Protein AF-0000000078822246 (afdb_homodimer)

Solvent-accessible surface area (backbone atoms only — not comparable to full-atom values): 35936 Å² total; per-residue (Å²): 132,80,75,81,74,94,64,74,56,50,38,35,32,44,72,48,65,56,92,38,22,58,55,48,17,48,73,74,39,53,52,48,59,62,34,45,77,72,63,23,45,70,44,47,48,62,78,43,59,75,85,48,25,60,40,76,52,49,48,71,47,54,46,33,35,35,44,34,50,30,46,43,56,52,29,19,45,44,70,65,25,60,53,29,40,47,30,31,26,52,46,69,39,43,39,28,32,34,21,48,79,84,63,78,47,62,49,50,65,61,45,58,69,32,36,32,41,32,32,36,66,47,70,46,89,54,69,92,44,22,51,23,62,17,52,48,26,54,39,27,54,40,43,50,44,21,43,23,44,75,54,74,43,52,75,86,43,36,38,77,38,80,29,66,45,41,50,82,49,82,59,63,59,54,89,37,71,63,52,63,59,19,51,51,36,41,56,70,41,30,70,71,60,78,28,54,32,32,54,43,48,30,26,50,40,46,48,50,28,62,76,66,64,39,36,78,24,34,61,54,72,75,49,84,62,63,77,42,54,35,38,39,51,27,38,20,37,28,34,33,14,43,59,31,50,73,76,36,43,68,58,50,19,51,51,45,34,44,23,46,50,29,14,56,50,28,59,76,30,60,68,60,48,50,56,53,40,30,68,51,41,71,25,54,68,67,29,38,52,64,18,51,46,90,66,37,48,68,36,38,52,64,42,79,46,71,68,59,48,52,45,40,46,52,44,52,49,48,36,42,65,39,33,33,35,82,43,82,70,66,65,73,77,33,50,43,65,63,46,45,53,50,18,50,51,53,53,54,57,66,72,101,132,80,76,80,73,95,66,76,56,51,39,35,33,43,72,49,64,56,92,40,22,57,55,48,18,48,74,73,40,53,51,48,59,63,34,46,78,72,64,23,45,70,44,45,48,63,78,43,59,75,85,49,28,59,40,75,52,49,48,68,47,54,44,33,36,35,46,32,50,30,46,43,57,52,29,18,44,44,70,64,26,59,51,29,40,48,30,30,25,51,47,70,39,42,39,29,32,33,22,48,80,82,63,79,47,62,49,49,65,62,46,59,71,33,36,30,40,32,32,36,64,46,72,47,90,54,69,92,43,21,52,23,62,17,50,48,26,55,39,25,53,39,43,49,44,22,43,24,44,74,54,76,43,54,75,85,42,37,39,76,38,79,29,65,43,42,49,83,48,84,60,63,58,54,89,37,70,65,52,64,58,18,50,50,34,40,55,69,41,29,71,73,61,78,29,54,33,33,52,42,50,31,26,50,40,46,49,50,28,63,76,68,62,40,35,76,23,35,61,55,72,74,50,85,62,64,77,44,54,34,39,40,51,28,41,21,36,29,36,32,16,44,57,31,51,73,75,37,42,67,60,52,20,51,53,43,33,43,23,47,50,29,16,56,51,29,57,76,29,60,69,62,48,51,56,54,40,29,68,50,42,71,26,53,68,68,28,37,52,64,17,51,46,88,67,38,49,68,37,37,53,62,43,79,46,72,68,59,47,50,46,42,46,51,44,52,50,49,36,40,65,39,34,34,35,84,43,83,72,67,64,73,78,33,51,41,63,63,47,46,53,51,18,49,52,53,54,54,54,66,75,99

pLDDT: mean 90.87, std 13.31, range [22.06, 98.94]

Structure (mmCIF, N/CA/C/O backbone):
data_AF-0000000078822246-model_v1
#
loop_
_entity.id
_entity.type
_entity.pdbx_description
1 polymer 'Monooxygenase, putative'
#
loop_
_atom_site.group_PDB
_atom_site.id
_atom_site.type_symbol
_atom_site.label_atom_id
_atom_site.label_alt_id
_atom_site.label_comp_id
_atom_site.label_asym_id
_atom_site.label_entity_id
_atom_site.label_seq_id
_atom_site.pdbx_PDB_ins_code
_atom_site.Cartn_x
_atom_site.Cartn_y
_atom_site.Cartn_z
_atom_site.occupancy
_atom_site.B_iso_or_equiv
_atom_site.auth_seq_id
_atom_site.auth_comp_id
_atom_site.auth_asym_id
_atom_site.auth_atom_id
_atom_site.pdbx_PDB_model_num
ATOM 1 N N . MET A 1 1 ? -5.336 16.938 54.375 1 22.17 1 MET A N 1
ATOM 2 C CA . MET A 1 1 ? -4.625 16.375 53.219 1 22.17 1 MET A CA 1
ATOM 3 C C . MET A 1 1 ? -5.27 16.828 51.906 1 22.17 1 MET A C 1
ATOM 5 O O . MET A 1 1 ? -6.418 16.484 51.625 1 22.17 1 MET A O 1
ATOM 9 N N . SER A 1 2 ? -5.195 18.047 51.469 1 27.98 2 SER A N 1
ATOM 10 C CA . SER A 1 2 ? -5.84 18.797 50.406 1 27.98 2 SER A CA 1
ATOM 11 C C . SER A 1 2 ? -5.832 17.984 49.094 1 27.98 2 SER A C 1
ATOM 13 O O . SER A 1 2 ? -4.863 17.281 48.812 1 27.98 2 SER A O 1
ATOM 15 N N . GLU A 1 3 ? -6.969 17.359 48.656 1 30.11 3 GLU A N 1
ATOM 16 C CA . GLU A 1 3 ? -7.289 16.594 47.438 1 30.11 3 GLU A CA 1
ATOM 17 C C . GLU A 1 3 ? -6.457 17.047 46.25 1 30.11 3 GLU A C 1
ATOM 19 O O . GLU A 1 3 ? -6.359 18.25 46 1 30.11 3 GLU A O 1
ATOM 24 N N . LEU A 1 4 ? -5.234 16.5 46.031 1 33.16 4 LEU A N 1
ATOM 25 C CA . LEU A 1 4 ? -4.445 16.656 44.812 1 33.16 4 LEU A CA 1
ATOM 26 C C . LEU A 1 4 ? -5.348 16.938 43.625 1 33.16 4 LEU A C 1
ATOM 28 O O . LEU A 1 4 ? -6.184 16.109 43.25 1 33.16 4 LEU A O 1
ATOM 32 N N . ILE A 1 5 ? -6.047 18 43.375 1 37.81 5 ILE A N 1
ATOM 33 C CA . ILE A 1 5 ? -6.758 18.547 42.25 1 37.81 5 ILE A CA 1
ATOM 34 C C . ILE A 1 5 ? -6.184 17.969 40.938 1 37.81 5 ILE A C 1
ATOM 36 O O . ILE A 1 5 ? -4.969 18 40.75 1 37.81 5 ILE A O 1
ATOM 40 N N . ASN A 1 6 ? -6.668 16.891 40.281 1 48.91 6 ASN A N 1
ATOM 41 C CA . ASN A 1 6 ? -6.59 16.156 39 1 48.91 6 ASN A CA 1
ATOM 42 C C . ASN A 1 6 ? -6.039 17.031 37.906 1 48.91 6 ASN A C 1
ATOM 44 O O . ASN A 1 6 ? -6.68 17.203 36.844 1 48.91 6 ASN A O 1
ATOM 48 N N . GLY A 1 7 ? -5.352 18.219 38.062 1 71.56 7 GLY A N 1
ATOM 49 C CA . GLY A 1 7 ? -5.008 19.375 37.219 1 71.56 7 GLY A CA 1
ATOM 50 C C . GLY A 1 7 ? -3.852 19.109 36.281 1 71.56 7 GLY A C 1
ATOM 51 O O . GLY A 1 7 ? -3.029 18.234 36.531 1 71.56 7 GLY A O 1
ATOM 52 N N . VAL A 1 8 ? -3.979 19.344 34.969 1 87 8 VAL A N 1
ATOM 53 C CA . VAL A 1 8 ? -2.951 19.328 33.938 1 87 8 VAL A CA 1
ATOM 54 C C . VAL A 1 8 ? -1.812 20.266 34.344 1 87 8 VAL A C 1
ATOM 56 O O . VAL A 1 8 ? -2.041 21.453 34.625 1 87 8 VAL A O 1
ATOM 59 N N . ASP A 1 9 ? -0.663 19.688 34.625 1 92.38 9 ASP A N 1
ATOM 60 C CA . ASP A 1 9 ? 0.473 20.531 35 1 92.38 9 ASP A CA 1
ATOM 61 C C . ASP A 1 9 ? 1.315 20.859 33.75 1 92.38 9 ASP A C 1
ATOM 63 O O . ASP A 1 9 ? 2.178 21.734 33.812 1 92.38 9 ASP A O 1
ATOM 67 N N . ARG A 1 10 ? 0.95 20.125 32.688 1 94 10 ARG A N 1
ATOM 68 C CA . ARG A 1 10 ? 1.751 20.328 31.484 1 94 10 ARG A CA 1
ATOM 69 C C . ARG A 1 10 ? 0.958 19.984 30.234 1 94 10 ARG A C 1
ATOM 71 O O . ARG A 1 10 ? 0.26 18.969 30.203 1 94 10 ARG A O 1
ATOM 78 N N . ILE A 1 11 ? 1.057 20.875 29.281 1 94.31 11 ILE A N 1
ATOM 79 C CA . ILE A 1 11 ? 0.59 20.594 27.938 1 94.31 11 ILE A CA 1
ATOM 80 C C . ILE A 1 11 ? 1.782 20.281 27.031 1 94.31 11 ILE A C 1
ATOM 82 O O . ILE A 1 11 ? 2.744 21.062 26.984 1 94.31 11 ILE A O 1
ATOM 86 N N . TRP A 1 12 ? 1.677 19.188 26.422 1 91.5 12 TRP A N 1
ATOM 87 C CA . TRP A 1 12 ? 2.703 18.812 25.453 1 91.5 12 TRP A CA 1
ATOM 88 C C . TRP A 1 12 ? 2.254 19.125 24.031 1 91.5 12 TRP A C 1
ATOM 90 O O . TRP A 1 12 ? 1.076 18.984 23.703 1 91.5 12 TRP A O 1
ATOM 100 N N . PHE A 1 13 ? 3.189 19.641 23.297 1 88.5 13 PHE A N 1
ATOM 101 C CA . PHE A 1 13 ? 2.84 19.734 21.891 1 88.5 13 PHE A CA 1
ATOM 102 C C . PHE A 1 13 ? 4.031 19.375 21 1 88.5 13 PHE A C 1
ATOM 104 O O . PHE A 1 13 ? 5.176 19.422 21.453 1 88.5 13 PHE A O 1
ATOM 111 N N . THR A 1 14 ? 3.744 18.766 19.891 1 82.38 14 THR A N 1
ATOM 112 C CA . THR A 1 14 ? 4.758 18.438 18.891 1 82.38 14 THR A CA 1
ATOM 113 C C . THR A 1 14 ? 4.48 19.188 17.578 1 82.38 14 THR A C 1
ATOM 115 O O . THR A 1 14 ? 3.324 19.359 17.188 1 82.38 14 THR A O 1
ATOM 118 N N . ARG A 1 15 ? 5.645 19.766 17.141 1 70.81 15 ARG A N 1
ATOM 119 C CA . ARG A 1 15 ? 5.555 20.453 15.859 1 70.81 15 ARG A CA 1
ATOM 120 C C . ARG A 1 15 ? 6.633 19.953 14.898 1 70.81 15 ARG A C 1
ATOM 122 O O . ARG A 1 15 ? 7.695 19.5 15.336 1 70.81 15 ARG A O 1
ATOM 129 N N . CYS A 1 16 ? 6.328 19.922 13.641 1 72.44 16 CYS A N 1
ATOM 130 C CA . CYS A 1 16 ? 7.316 19.625 12.609 1 72.44 16 CYS A CA 1
ATOM 131 C C . CYS A 1 16 ? 7.98 20.906 12.125 1 72.44 16 CYS A C 1
ATOM 133 O O . CYS A 1 16 ? 7.465 22.016 12.344 1 72.44 16 CYS A O 1
ATOM 135 N N . PRO A 1 17 ? 9.172 20.75 11.648 1 68.81 17 PRO A N 1
ATOM 136 C CA . PRO A 1 17 ? 9.906 21.938 11.203 1 68.81 17 PRO A CA 1
ATOM 137 C C . PRO A 1 17 ? 9.289 22.594 9.969 1 68.81 17 PRO A C 1
ATOM 139 O O . PRO A 1 17 ? 9.938 22.672 8.922 1 68.81 17 PRO A O 1
ATOM 142 N N . VAL A 1 18 ? 8.125 23.062 10.148 1 74.5 18 VAL A N 1
ATOM 143 C CA . VAL A 1 18 ? 7.34 23.703 9.094 1 74.5 18 VAL A CA 1
ATOM 144 C C . VAL A 1 18 ? 6.547 24.875 9.68 1 74.5 18 VAL A C 1
ATOM 146 O O . VAL A 1 18 ? 6.367 24.969 10.898 1 74.5 18 VAL A O 1
ATOM 149 N N . PRO A 1 19 ? 6.227 25.781 8.781 1 78.06 19 PRO A N 1
ATOM 150 C CA . PRO A 1 19 ? 5.441 26.922 9.281 1 78.06 19 PRO A CA 1
ATOM 151 C C . PRO A 1 19 ? 4.066 26.5 9.797 1 78.06 19 PRO A C 1
ATOM 153 O O . PRO A 1 19 ? 3.238 26 9.023 1 78.06 19 PRO A O 1
ATOM 156 N N . THR A 1 20 ? 3.945 26.578 11.078 1 87.12 20 THR A N 1
ATOM 157 C CA . THR A 1 20 ? 2.631 26.344 11.664 1 87.12 20 THR A CA 1
ATOM 158 C C . THR A 1 20 ? 2.215 27.5 12.555 1 87.12 20 THR A C 1
ATOM 160 O O . THR A 1 20 ? 3.062 28.156 13.172 1 87.12 20 THR A O 1
ATOM 163 N N . ALA A 1 21 ? 0.937 27.719 12.617 1 90.31 21 ALA A N 1
ATOM 164 C CA . ALA A 1 21 ? 0.429 28.75 13.523 1 90.31 21 ALA A CA 1
ATOM 165 C C . ALA A 1 21 ? 0.744 28.406 14.977 1 90.31 21 ALA A C 1
ATOM 167 O O . ALA A 1 21 ? 1.045 29.297 15.773 1 90.31 21 ALA A O 1
ATOM 168 N N . THR A 1 22 ? 0.723 27.125 15.258 1 92.06 22 THR A N 1
ATOM 169 C CA . THR A 1 22 ? 1.086 26.688 16.609 1 92.06 22 THR A CA 1
ATOM 170 C C . THR A 1 22 ? 2.547 27 16.906 1 92.06 22 THR A C 1
ATOM 172 O O . THR A 1 22 ? 2.867 27.516 17.984 1 92.06 22 THR A O 1
ATOM 175 N N . GLY A 1 23 ? 3.387 26.703 15.93 1 89.75 23 GLY A N 1
ATOM 176 C CA . GLY A 1 23 ? 4.797 27.016 16.109 1 89.75 23 GLY A CA 1
ATOM 177 C C . GLY A 1 23 ? 5.059 28.5 16.266 1 89.75 23 GLY A C 1
ATOM 178 O O . GLY A 1 23 ? 5.906 28.891 17.062 1 89.75 23 GLY A O 1
ATOM 179 N N . ILE A 1 24 ? 4.359 29.281 15.555 1 92.38 24 ILE A N 1
ATOM 180 C CA . ILE A 1 24 ? 4.5 30.719 15.648 1 92.38 24 ILE A CA 1
ATOM 181 C C . ILE A 1 24 ? 4.027 31.203 17.016 1 92.38 24 ILE A C 1
ATOM 183 O O . ILE A 1 24 ? 4.719 31.984 17.688 1 92.38 24 ILE A O 1
ATOM 187 N N . ALA A 1 25 ? 2.877 30.75 17.469 1 94.88 25 ALA A N 1
ATOM 188 C CA . ALA A 1 25 ? 2.352 31.125 18.781 1 94.88 25 ALA A CA 1
ATOM 189 C C . ALA A 1 25 ? 3.334 30.75 19.891 1 94.88 25 ALA A C 1
ATOM 191 O O . ALA A 1 25 ? 3.51 31.516 20.844 1 94.88 25 ALA A O 1
ATOM 192 N N . TYR A 1 26 ? 3.936 29.641 19.75 1 93 26 TYR A N 1
ATOM 193 C CA . TYR A 1 26 ? 4.895 29.172 20.734 1 93 26 TYR A CA 1
ATOM 194 C C . TYR A 1 26 ? 6.156 30.031 20.719 1 93 26 TYR A C 1
ATOM 196 O O . TYR A 1 26 ? 6.629 30.469 21.766 1 93 26 TYR A O 1
ATOM 204 N N . LYS A 1 27 ? 6.695 30.281 19.562 1 91.31 27 LYS A N 1
ATOM 205 C CA . LYS A 1 27 ? 7.938 31.047 19.422 1 91.31 27 LYS A CA 1
ATOM 206 C C . LYS A 1 27 ? 7.754 32.5 19.891 1 91.31 27 LYS A C 1
ATOM 208 O O . LYS A 1 27 ? 8.688 33.094 20.406 1 91.31 27 LYS A O 1
ATOM 213 N N . LEU A 1 28 ? 6.582 33 19.703 1 94.44 28 LEU A N 1
ATOM 214 C CA . LEU A 1 28 ? 6.293 34.375 20.141 1 94.44 28 LEU A CA 1
ATOM 215 C C . LEU A 1 28 ? 6.027 34.438 21.641 1 94.44 28 LEU A C 1
ATOM 217 O O . LEU A 1 28 ? 5.887 35.5 22.203 1 94.44 28 LEU A O 1
ATOM 221 N N . GLY A 1 29 ? 5.852 33.25 22.281 1 95.62 29 GLY A N 1
ATOM 222 C CA . GLY A 1 29 ? 5.691 33.188 23.719 1 95.62 29 GLY A CA 1
ATOM 223 C C . GLY A 1 29 ? 4.242 33.25 24.172 1 95.62 29 GLY A C 1
ATOM 224 O O . GLY A 1 29 ? 3.957 33.25 25.359 1 95.62 29 GLY A O 1
ATOM 225 N N . TRP A 1 30 ? 3.346 33.219 23.266 1 97.25 30 TRP A N 1
ATOM 226 C CA . TRP A 1 30 ? 1.941 33.469 23.578 1 97.25 30 TRP A CA 1
ATOM 227 C C . TRP A 1 30 ? 1.335 32.25 24.281 1 97.25 30 TRP A C 1
ATOM 229 O O . TRP A 1 30 ? 0.469 32.375 25.141 1 97.25 30 TRP A O 1
ATOM 239 N N . LEU A 1 31 ? 1.75 31 23.922 1 96.75 31 LEU A N 1
ATOM 240 C CA . LEU A 1 31 ? 1.256 29.797 24.594 1 96.75 31 LEU A CA 1
ATOM 241 C C . LEU A 1 31 ? 1.77 29.719 26.016 1 96.75 31 LEU A C 1
ATOM 243 O O . LEU A 1 31 ? 0.998 29.469 26.953 1 96.75 31 LEU A O 1
ATOM 247 N N . ASP A 1 32 ? 3.037 30 26.203 1 96.31 32 ASP A N 1
ATOM 248 C CA . ASP A 1 32 ? 3.621 30 27.531 1 96.31 32 ASP A CA 1
ATOM 249 C C . ASP A 1 32 ? 2.939 31.016 28.438 1 96.31 32 ASP A C 1
ATOM 251 O O . ASP A 1 32 ? 2.592 30.719 29.578 1 96.31 32 ASP A O 1
ATOM 255 N N . GLU A 1 33 ? 2.814 32.219 27.922 1 97.62 33 GLU A N 1
ATOM 256 C CA . GLU A 1 33 ? 2.193 33.281 28.703 1 97.62 33 GLU A CA 1
ATOM 257 C C . GLU A 1 33 ? 0.764 32.906 29.094 1 97.62 33 GLU A C 1
ATOM 259 O O . GLU A 1 33 ? 0.361 33.125 30.234 1 97.62 33 GLU A O 1
ATOM 264 N N . GLU A 1 34 ? 0.009 32.375 28.188 1 97.06 34 GLU A N 1
ATOM 265 C CA . GLU A 1 34 ? -1.395 32.031 28.422 1 97.06 34 GLU A CA 1
ATOM 266 C C . GLU A 1 34 ? -1.543 31 29.531 1 97.06 34 GLU A C 1
ATOM 268 O O . GLU A 1 34 ? -2.359 31.172 30.438 1 97.06 34 GLU A O 1
ATOM 273 N N . PHE A 1 35 ? -0.726 29.984 29.531 1 97.19 35 PHE A N 1
ATOM 274 C CA . PHE A 1 35 ? -0.965 28.859 30.406 1 97.19 35 PHE A CA 1
ATOM 275 C C . PHE A 1 35 ? -0.2 29.016 31.719 1 97.19 35 PHE A C 1
ATOM 277 O O . PHE A 1 35 ? -0.529 28.375 32.719 1 97.19 35 PHE A O 1
ATOM 284 N N . ALA A 1 36 ? 0.774 29.875 31.719 1 95.62 36 ALA A N 1
ATOM 285 C CA . ALA A 1 36 ? 1.506 30.156 32.938 1 95.62 36 ALA A CA 1
ATOM 286 C C . ALA A 1 36 ? 0.575 30.719 34.031 1 95.62 36 ALA A C 1
ATOM 288 O O . ALA A 1 36 ? 0.8 30.516 35.219 1 95.62 36 ALA A O 1
ATOM 289 N N . LYS A 1 37 ? -0.411 31.328 33.594 1 94.38 37 LYS A N 1
ATOM 290 C CA . LYS A 1 37 ? -1.388 31.891 34.531 1 94.38 37 LYS A CA 1
ATOM 291 C C . LYS A 1 37 ? -2.004 30.812 35.406 1 94.38 37 LYS A C 1
ATOM 293 O O . LYS A 1 37 ? -2.422 31.078 36.531 1 94.38 37 LYS A O 1
ATOM 298 N N . ASP A 1 38 ? -2.043 29.641 34.938 1 94.62 38 ASP A N 1
ATOM 299 C CA . ASP A 1 38 ? -2.633 28.516 35.656 1 94.62 38 ASP A CA 1
ATOM 300 C C . ASP A 1 38 ? -1.552 27.578 36.188 1 94.62 38 ASP A C 1
ATOM 302 O O . ASP A 1 38 ? -1.851 26.469 36.656 1 94.62 38 ASP A O 1
ATOM 306 N N . GLY A 1 39 ? -0.343 27.969 36.062 1 95.06 39 GLY A N 1
ATOM 307 C CA . GLY A 1 39 ? 0.748 27.109 36.5 1 95.06 39 GLY A CA 1
ATOM 308 C C . GLY A 1 39 ? 0.957 25.906 35.594 1 95.06 39 GLY A C 1
ATOM 309 O O . GLY A 1 39 ? 1.496 24.891 36 1 95.06 39 GLY A O 1
ATOM 310 N N . ILE A 1 40 ? 0.468 26.016 34.406 1 96.44 40 ILE A N 1
ATOM 311 C CA . ILE A 1 40 ? 0.611 24.938 33.438 1 96.44 40 ILE A CA 1
ATOM 312 C C . ILE A 1 40 ? 1.792 25.219 32.531 1 96.44 40 ILE A C 1
ATOM 314 O O . ILE A 1 40 ? 1.864 26.297 31.906 1 96.44 40 ILE A O 1
ATOM 318 N N . ALA A 1 41 ? 2.717 24.281 32.438 1 95 41 ALA A N 1
ATOM 319 C CA . ALA A 1 41 ? 3.846 24.406 31.516 1 95 41 ALA A CA 1
ATOM 320 C C . ALA A 1 41 ? 3.471 23.922 30.125 1 95 41 ALA A C 1
ATOM 322 O O . ALA A 1 41 ? 2.656 23.016 29.969 1 95 41 ALA A O 1
ATOM 323 N N . VAL A 1 42 ? 4.008 24.594 29.109 1 94.38 42 VAL A N 1
ATOM 324 C CA . VAL A 1 42 ? 3.895 24.141 27.734 1 94.38 42 VAL A CA 1
ATOM 325 C C . VAL A 1 42 ? 5.254 23.641 27.234 1 94.38 42 VAL A C 1
ATOM 327 O O . VAL A 1 42 ? 6.238 24.391 27.266 1 94.38 42 VAL A O 1
ATOM 330 N N . SER A 1 43 ? 5.305 22.359 26.828 1 91.25 43 SER A N 1
ATOM 331 C CA . SER A 1 43 ? 6.574 21.766 26.438 1 91.25 43 SER A CA 1
ATOM 332 C C . SER A 1 43 ? 6.445 21.047 25.094 1 91.25 43 SER A C 1
ATOM 334 O O . SER A 1 43 ? 5.379 20.531 24.766 1 91.25 43 SER A O 1
ATOM 336 N N . THR A 1 44 ? 7.562 21.094 24.328 1 88.19 44 THR A N 1
ATOM 337 C CA . THR A 1 44 ? 7.621 20.297 23.094 1 88.19 44 THR A CA 1
ATOM 338 C C . THR A 1 44 ? 8.164 18.906 23.375 1 88.19 44 THR A C 1
ATOM 340 O O . THR A 1 44 ? 9.031 18.734 24.234 1 88.19 44 THR A O 1
ATOM 343 N N . LEU A 1 45 ? 7.699 17.969 22.641 1 85.25 45 LEU A N 1
ATOM 344 C CA . LEU A 1 45 ? 8.211 16.609 22.781 1 85.25 45 LEU A CA 1
ATOM 345 C C . LEU A 1 45 ? 9.664 16.516 22.312 1 85.25 45 LEU A C 1
ATOM 347 O O . LEU A 1 45 ? 10.438 15.711 22.828 1 85.25 45 LEU A O 1
ATOM 351 N N . GLN A 1 46 ? 10.039 17.312 21.453 1 77.75 46 GLN A N 1
ATOM 352 C CA . GLN A 1 46 ? 11.391 17.344 20.906 1 77.75 46 GLN A CA 1
ATOM 353 C C . GLN A 1 46 ? 12.406 17.75 21.969 1 77.75 46 GLN A C 1
ATOM 355 O O . GLN A 1 46 ? 13.578 17.375 21.891 1 77.75 46 GLN A O 1
ATOM 360 N N . ASP A 1 47 ? 11.945 18.5 22.922 1 75.31 47 ASP A N 1
ATOM 361 C CA . ASP A 1 47 ? 12.812 19 23.984 1 75.31 47 ASP A CA 1
ATOM 362 C C . ASP A 1 47 ? 12.633 18.203 25.266 1 75.31 47 ASP A C 1
ATOM 364 O O . ASP A 1 47 ? 13.242 18.5 26.281 1 75.31 47 ASP A O 1
ATOM 368 N N . GLY A 1 48 ? 11.828 17.172 25.109 1 77.62 48 GLY A N 1
ATOM 369 C CA . GLY A 1 48 ? 11.539 16.375 26.297 1 77.62 48 GLY A CA 1
ATOM 370 C C . GLY A 1 48 ? 12.484 15.195 26.469 1 77.62 48 GLY A C 1
ATOM 371 O O . GLY A 1 48 ? 13.453 15.062 25.719 1 77.62 48 GLY A O 1
ATOM 372 N N . PRO A 1 49 ? 12.203 14.492 27.531 1 80.56 49 PRO A N 1
ATOM 373 C CA . PRO A 1 49 ? 12.992 13.281 27.781 1 80.56 49 PRO A CA 1
ATOM 374 C C . PRO A 1 49 ? 12.891 12.273 26.641 1 80.56 49 PRO A C 1
ATOM 376 O O . PRO A 1 49 ? 11.844 12.164 25.984 1 80.56 49 PRO A O 1
ATOM 379 N N . ARG A 1 50 ? 13.93 11.578 26.469 1 80.44 50 ARG A N 1
ATOM 380 C CA . ARG A 1 50 ? 14.023 10.617 25.375 1 80.44 50 ARG A CA 1
ATOM 381 C C . ARG A 1 50 ? 12.914 9.57 25.469 1 80.44 50 ARG A C 1
ATOM 383 O O . ARG A 1 50 ? 12.43 9.086 24.438 1 80.44 50 ARG A O 1
ATOM 390 N N . GLU A 1 51 ? 12.523 9.336 26.672 1 83.31 51 GLU A N 1
ATOM 391 C CA . GLU A 1 51 ? 11.5 8.32 26.891 1 83.31 51 GLU A CA 1
ATOM 392 C C . GLU A 1 51 ? 10.164 8.75 26.281 1 83.31 51 GLU A C 1
ATOM 394 O O . GLU A 1 51 ? 9.289 7.914 26.031 1 83.31 51 GLU A O 1
ATOM 399 N N . TYR A 1 52 ? 10.062 10.102 26 1 84.75 52 TYR A N 1
ATOM 400 C CA . TYR A 1 52 ? 8.805 10.602 25.469 1 84.75 52 TYR A CA 1
ATOM 401 C C . TYR A 1 52 ? 8.836 10.633 23.953 1 84.75 52 TYR A C 1
ATOM 403 O O . TYR A 1 52 ? 7.812 10.898 23.312 1 84.75 52 TYR A O 1
ATOM 411 N N . ASN A 1 53 ? 9.93 10.164 23.391 1 82.62 53 ASN A N 1
ATOM 412 C CA . ASN A 1 53 ? 10.07 10.195 21.938 1 82.62 53 ASN A CA 1
ATOM 413 C C . ASN A 1 53 ? 9.039 9.312 21.25 1 82.62 53 ASN A C 1
ATOM 415 O O . ASN A 1 53 ? 8.57 9.633 20.156 1 82.62 53 ASN A O 1
ATOM 419 N N . ARG A 1 54 ? 8.719 8.281 21.938 1 86.81 54 ARG A N 1
ATOM 420 C CA . ARG A 1 54 ? 7.77 7.336 21.375 1 86.81 54 ARG A CA 1
ATOM 421 C C . ARG A 1 54 ? 6.422 8 21.125 1 86.81 54 ARG A C 1
ATOM 423 O O . ARG A 1 54 ? 5.699 7.617 20.203 1 86.81 54 ARG A O 1
ATOM 430 N N . HIS A 1 55 ? 6.129 9.062 21.875 1 88.88 55 HIS A N 1
ATOM 431 C CA . HIS A 1 55 ? 4.816 9.703 21.797 1 88.88 55 HIS A CA 1
ATOM 432 C C . HIS A 1 55 ? 4.723 10.617 20.578 1 88.88 55 HIS A C 1
ATOM 434 O O . HIS A 1 55 ? 3.635 11.07 20.219 1 88.88 55 HIS A O 1
ATOM 440 N N . HIS A 1 56 ? 5.836 10.805 19.953 1 87.62 56 HIS A N 1
ATOM 441 C CA . HIS A 1 56 ? 5.816 11.453 18.641 1 87.62 56 HIS A CA 1
ATOM 442 C C . HIS A 1 56 ? 5.121 10.578 17.594 1 87.62 56 HIS A C 1
ATOM 444 O O . HIS A 1 56 ? 4.613 11.078 16.594 1 87.62 56 HIS A O 1
ATOM 450 N N . TYR A 1 57 ? 5.082 9.297 17.984 1 89.12 57 TYR A N 1
ATOM 451 C CA . TYR A 1 57 ? 4.602 8.352 16.984 1 89.12 57 TYR A CA 1
ATOM 452 C C . TYR A 1 57 ? 3.301 7.691 17.438 1 89.12 57 TYR A C 1
ATOM 454 O O . TYR A 1 57 ? 2.369 7.535 16.656 1 89.12 57 TYR A O 1
ATOM 462 N N . ASP A 1 58 ? 3.203 7.324 18.703 1 93.06 58 ASP A N 1
ATOM 463 C CA . ASP A 1 58 ? 2.029 6.57 19.125 1 93.06 58 ASP A CA 1
ATOM 464 C C . ASP A 1 58 ? 0.923 7.508 19.609 1 93.06 58 ASP A C 1
ATOM 466 O O . ASP A 1 58 ? -0.226 7.09 19.766 1 93.06 58 ASP A O 1
ATOM 470 N N . HIS A 1 59 ? 1.236 8.82 19.891 1 94.56 59 HIS A N 1
ATOM 471 C CA . HIS A 1 59 ? 0.318 9.891 20.266 1 94.56 59 HIS A CA 1
ATOM 472 C C . HIS A 1 59 ? -0.51 9.5 21.484 1 94.56 59 HIS A C 1
ATOM 474 O O . HIS A 1 59 ? -1.698 9.828 21.562 1 94.56 59 HIS A O 1
ATOM 480 N N . GLN A 1 60 ? 0.155 8.844 22.453 1 94.62 60 GLN A N 1
ATOM 481 C CA . GLN A 1 60 ? -0.565 8.289 23.594 1 94.62 60 GLN A CA 1
ATOM 482 C C . GLN A 1 60 ? -0.439 9.195 24.812 1 94.62 60 GLN A C 1
ATOM 484 O O . GLN A 1 60 ? -0.99 8.898 25.875 1 94.62 60 GLN A O 1
ATOM 489 N N . LEU A 1 61 ? 0.263 10.297 24.75 1 94.31 61 LEU A N 1
ATOM 490 C CA . LEU A 1 61 ? 0.367 11.227 25.859 1 94.31 61 LEU A CA 1
ATOM 491 C C . LEU A 1 61 ? -0.938 11.992 26.062 1 94.31 61 LEU A C 1
ATOM 493 O O . LEU A 1 61 ? -1.385 12.711 25.172 1 94.31 61 LEU A O 1
ATOM 497 N N . PRO A 1 62 ? -1.551 11.914 27.203 1 95.62 62 PRO A N 1
ATOM 498 C CA . PRO A 1 62 ? -2.92 12.391 27.422 1 95.62 62 PRO A CA 1
ATOM 499 C C . PRO A 1 62 ? -3.053 13.898 27.25 1 95.62 62 PRO A C 1
ATOM 501 O O . PRO A 1 62 ? -4.16 14.406 27.047 1 95.62 62 PRO A O 1
ATOM 504 N N . THR A 1 63 ? -1.952 14.68 27.328 1 96.12 63 THR A N 1
ATOM 505 C CA . THR A 1 63 ? -2.039 16.125 27.219 1 96.12 63 THR A CA 1
ATOM 506 C C . THR A 1 63 ? -1.369 16.625 25.938 1 96.12 63 THR A C 1
ATOM 508 O O . THR A 1 63 ? -0.919 17.766 25.859 1 96.12 63 THR A O 1
ATOM 511 N N . LEU A 1 64 ? -1.327 15.75 24.953 1 95.81 64 LEU A N 1
ATOM 512 C CA . LEU A 1 64 ? -0.605 16.047 23.734 1 95.81 64 LEU A CA 1
ATOM 513 C C . LEU A 1 64 ? -1.517 16.75 22.719 1 95.81 64 LEU A C 1
ATOM 515 O O . LEU A 1 64 ? -2.627 16.281 22.453 1 95.81 64 LEU A O 1
ATOM 519 N N . ILE A 1 65 ? -1.067 17.906 22.219 1 96.5 65 ILE A N 1
ATOM 520 C CA . ILE A 1 65 ? -1.575 18.547 21.016 1 96.5 65 ILE A CA 1
ATOM 521 C C . ILE A 1 65 ? -0.497 18.531 19.938 1 96.5 65 ILE A C 1
ATOM 523 O O . ILE A 1 65 ? 0.668 18.844 20.219 1 96.5 65 ILE A O 1
ATOM 527 N N . ARG A 1 66 ? -0.929 18.188 18.734 1 94.88 66 ARG A N 1
ATOM 528 C CA . ARG A 1 66 ? 0.071 18.047 17.672 1 94.88 66 ARG A CA 1
ATOM 529 C C . ARG A 1 66 ? -0.366 18.781 16.406 1 94.88 66 ARG A C 1
ATOM 531 O O . ARG A 1 66 ? -1.497 18.625 15.945 1 94.88 66 ARG A O 1
ATOM 538 N N . GLU A 1 67 ? 0.411 19.641 15.93 1 93.62 67 GLU A N 1
ATOM 539 C CA . GLU A 1 67 ? 0.305 20.141 14.562 1 93.62 67 GLU A CA 1
ATOM 540 C C . GLU A 1 67 ? 1.51 19.719 13.727 1 93.62 67 GLU A C 1
ATOM 542 O O . GLU A 1 67 ? 2.627 20.188 13.961 1 93.62 67 GLU A O 1
ATOM 547 N N . GLY A 1 68 ? 1.287 18.875 12.789 1 91.5 68 GLY A N 1
ATOM 548 C CA . GLY A 1 68 ? 2.377 18.344 11.984 1 91.5 68 GLY A CA 1
ATOM 549 C C . GLY A 1 68 ? 1.901 17.531 10.797 1 91.5 68 GLY A C 1
ATOM 550 O O . GLY A 1 68 ? 0.737 17.625 10.398 1 91.5 68 GLY A O 1
ATOM 551 N N . GLY A 1 69 ? 2.842 16.844 10.227 1 92.75 69 GLY A N 1
ATOM 552 C CA . GLY A 1 69 ? 2.535 16.078 9.031 1 92.75 69 GLY A CA 1
ATOM 553 C C . GLY A 1 69 ? 1.383 15.109 9.219 1 92.75 69 GLY A C 1
ATOM 554 O O . GLY A 1 69 ? 1.239 14.508 10.289 1 92.75 69 GLY A O 1
ATOM 555 N N . SER A 1 70 ? 0.703 14.898 8.188 1 96.69 70 SER A N 1
ATOM 556 C CA . SER A 1 70 ? -0.531 14.117 8.258 1 96.69 70 SER A CA 1
ATOM 557 C C . SER A 1 70 ? -0.241 12.625 8.367 1 96.69 70 SER A C 1
ATOM 559 O O . SER A 1 70 ? -1.036 11.875 8.93 1 96.69 70 SER A O 1
ATOM 561 N N . LEU A 1 71 ? 0.903 12.18 7.875 1 96.5 71 LEU A N 1
ATOM 562 C CA . LEU A 1 71 ? 1.189 10.75 7.852 1 96.5 71 LEU A CA 1
ATOM 563 C C . LEU A 1 71 ? 1.206 10.172 9.258 1 96.5 71 LEU A C 1
ATOM 565 O O . LEU A 1 71 ? 0.603 9.133 9.516 1 96.5 71 LEU A O 1
ATOM 569 N N . LEU A 1 72 ? 1.844 10.922 10.195 1 95.38 72 LEU A N 1
ATOM 570 C CA . LEU A 1 72 ? 1.938 10.422 11.562 1 95.38 72 LEU A CA 1
ATOM 571 C C . LEU A 1 72 ? 0.582 10.484 12.258 1 95.38 72 LEU A C 1
ATOM 573 O O . LEU A 1 72 ? 0.209 9.562 12.992 1 95.38 72 LEU A O 1
ATOM 577 N N . ALA A 1 73 ? -0.14 11.531 12.039 1 97.25 73 ALA A N 1
ATOM 578 C CA . ALA A 1 73 ? -1.434 11.695 12.695 1 97.25 73 ALA A CA 1
ATOM 579 C C . ALA A 1 73 ? -2.426 10.633 12.227 1 97.25 73 ALA A C 1
ATOM 581 O O . ALA A 1 73 ? -3.111 10.016 13.039 1 97.25 73 ALA A O 1
ATOM 582 N N . ILE A 1 74 ? -2.486 10.438 10.922 1 98.75 74 ILE A N 1
ATOM 583 C CA . ILE A 1 74 ? -3.406 9.469 10.344 1 98.75 74 ILE A CA 1
ATOM 584 C C . ILE A 1 74 ? -3.01 8.062 10.781 1 98.75 74 ILE A C 1
ATOM 586 O O . ILE A 1 74 ? -3.863 7.258 11.172 1 98.75 74 ILE A O 1
ATOM 590 N N . ALA A 1 75 ? -1.727 7.785 10.75 1 98.25 75 ALA A N 1
ATOM 591 C CA . ALA A 1 75 ? -1.241 6.461 11.125 1 98.25 75 ALA A CA 1
ATOM 592 C C . ALA A 1 75 ? -1.537 6.168 12.594 1 98.25 75 ALA A C 1
ATOM 594 O O . ALA A 1 75 ? -1.94 5.055 12.945 1 98.25 75 ALA A O 1
ATOM 595 N N . ALA A 1 76 ? -1.296 7.16 13.461 1 97.75 76 ALA A N 1
ATOM 596 C CA . ALA A 1 76 ? -1.575 6.965 14.883 1 97.75 76 ALA A CA 1
ATOM 597 C C . ALA A 1 76 ? -3.051 6.652 15.109 1 97.75 76 ALA A C 1
ATOM 599 O O . ALA A 1 76 ? -3.387 5.758 15.891 1 97.75 76 ALA A O 1
ATOM 600 N N . ARG A 1 77 ? -3.914 7.367 14.438 1 98.56 77 ARG A N 1
ATOM 601 C CA . ARG A 1 77 ? -5.344 7.117 14.586 1 98.56 77 ARG A CA 1
ATOM 602 C C . ARG A 1 77 ? -5.707 5.719 14.094 1 98.56 77 ARG A C 1
ATOM 604 O O . ARG A 1 77 ? -6.484 5.012 14.742 1 98.56 77 ARG A O 1
ATOM 611 N N . ALA A 1 78 ? -5.137 5.348 12.969 1 98.06 78 ALA A N 1
ATOM 612 C CA . ALA A 1 78 ? -5.387 4.016 12.43 1 98.06 78 ALA A CA 1
ATOM 613 C C . ALA A 1 78 ? -4.914 2.934 13.391 1 98.06 78 ALA A C 1
ATOM 615 O O . ALA A 1 78 ? -5.441 1.818 13.391 1 98.06 78 ALA A O 1
ATOM 616 N N . GLN A 1 79 ? -3.885 3.295 14.203 1 96.62 79 GLN A N 1
ATOM 617 C CA . GLN A 1 79 ? -3.396 2.377 15.227 1 96.62 79 GLN A CA 1
ATOM 618 C C . GLN A 1 79 ? -4.09 2.623 16.562 1 96.62 79 GLN A C 1
ATOM 620 O O . GLN A 1 79 ? -3.527 2.34 17.625 1 96.62 79 GLN A O 1
ATOM 625 N N . TYR A 1 80 ? -5.238 3.236 16.594 1 96.44 80 TYR A N 1
ATOM 626 C CA . TYR A 1 80 ? -6.207 3.314 17.672 1 96.44 80 TYR A CA 1
ATOM 627 C C . TYR A 1 80 ? -5.812 4.391 18.688 1 96.44 80 TYR A C 1
ATOM 629 O O . TYR A 1 80 ? -6.324 4.422 19.797 1 96.44 80 TYR A O 1
ATOM 637 N N . ALA A 1 81 ? -4.789 5.223 18.344 1 97.81 81 ALA A N 1
ATOM 638 C CA . ALA A 1 81 ? -4.551 6.355 19.234 1 97.81 81 ALA A CA 1
ATOM 639 C C . ALA A 1 81 ? -5.828 7.164 19.453 1 97.81 81 ALA A C 1
ATOM 641 O O . ALA A 1 81 ? -6.523 7.504 18.5 1 97.81 81 ALA A O 1
ATOM 642 N N . PRO A 1 82 ? -6.137 7.414 20.703 1 98.44 82 PRO A N 1
ATOM 643 C CA . PRO A 1 82 ? -7.363 8.156 20.984 1 98.44 82 PRO A CA 1
ATOM 644 C C . PRO A 1 82 ? -7.207 9.664 20.766 1 98.44 82 PRO A C 1
ATOM 646 O O . PRO A 1 82 ? -7.281 10.438 21.719 1 98.44 82 PRO A O 1
ATOM 649 N N . THR A 1 83 ? -7.098 10.031 19.547 1 98.69 83 THR A N 1
ATOM 650 C CA . THR A 1 83 ? -6.945 11.438 19.188 1 98.69 83 THR A CA 1
ATOM 651 C C . THR A 1 83 ? -8.188 11.945 18.453 1 98.69 83 THR A C 1
ATOM 653 O O . THR A 1 83 ? -9.062 11.156 18.078 1 98.69 83 THR A O 1
ATOM 656 N N . ARG A 1 84 ? -8.297 13.25 18.391 1 98.88 84 ARG A N 1
ATOM 657 C CA . ARG A 1 84 ? -9.305 13.938 17.594 1 98.88 84 ARG A CA 1
ATOM 658 C C . ARG A 1 84 ? -8.664 14.977 16.672 1 98.88 84 ARG A C 1
ATOM 660 O O . ARG A 1 84 ? -7.664 15.602 17.031 1 98.88 84 ARG A O 1
ATOM 667 N N . LEU A 1 85 ? -9.219 15.062 15.492 1 98.94 85 LEU A N 1
ATOM 668 C CA . LEU A 1 85 ? -8.828 16.109 14.547 1 98.94 85 LEU A CA 1
ATOM 669 C C . LEU A 1 85 ? -9.57 17.406 14.836 1 98.94 85 LEU A C 1
ATOM 671 O O . LEU A 1 85 ? -10.805 17.453 14.773 1 98.94 85 LEU A O 1
ATOM 675 N N . ILE A 1 86 ? -8.82 18.531 15.109 1 98.88 86 ILE A N 1
ATOM 676 C CA . ILE A 1 86 ? -9.516 19.734 15.57 1 98.88 86 ILE A CA 1
ATOM 677 C C . ILE A 1 86 ? -9.133 20.922 14.688 1 98.88 86 ILE A C 1
ATOM 679 O O . ILE A 1 86 ? -9.547 22.047 14.945 1 98.88 86 ILE A O 1
ATOM 683 N N . GLY A 1 87 ? -8.367 20.719 13.68 1 98.25 87 GLY A N 1
ATOM 684 C CA . GLY A 1 87 ? -8 21.766 12.734 1 98.25 87 GLY A CA 1
ATOM 685 C C . GLY A 1 87 ? -7.141 21.25 11.594 1 98.25 87 GLY A C 1
ATOM 686 O O . GLY A 1 87 ? -6.445 20.25 11.727 1 98.25 87 GLY A O 1
ATOM 687 N N . LEU A 1 88 ? -7.223 21.906 10.492 1 97.69 88 LEU A N 1
ATOM 688 C CA . LEU A 1 88 ? -6.398 21.656 9.312 1 97.69 88 LEU A CA 1
ATOM 689 C C . LEU A 1 88 ? -5.855 22.969 8.742 1 97.69 88 LEU A C 1
ATOM 691 O O . LEU A 1 88 ? -6.582 23.953 8.656 1 97.69 88 LEU A O 1
ATOM 695 N N . THR A 1 89 ? -4.598 22.891 8.43 1 94.19 89 THR A N 1
ATOM 696 C CA . THR A 1 89 ? -4 24.031 7.723 1 94.19 89 THR A CA 1
ATOM 697 C C . THR A 1 89 ? -3.451 23.594 6.367 1 94.19 89 THR A C 1
ATOM 699 O O . THR A 1 89 ? -3.289 22.391 6.117 1 94.19 89 THR A O 1
ATOM 702 N N . TRP A 1 90 ? -3.309 24.5 5.469 1 92.56 90 TRP A N 1
ATOM 703 C CA . TRP A 1 90 ? -2.713 24.25 4.16 1 92.56 90 TRP A CA 1
ATOM 704 C C . TRP A 1 90 ? -1.601 25.266 3.871 1 92.56 90 TRP A C 1
ATOM 706 O O . TRP A 1 90 ? -1.852 26.469 3.771 1 92.56 90 TRP A O 1
ATOM 716 N N . ILE A 1 91 ? -0.452 24.797 3.805 1 89.62 91 ILE A N 1
ATOM 717 C CA . ILE A 1 91 ? 0.7 25.609 3.41 1 89.62 91 ILE A CA 1
ATOM 718 C C . ILE A 1 91 ? 1.427 24.922 2.25 1 89.62 91 ILE A C 1
ATOM 720 O O . ILE A 1 91 ? 1.875 23.781 2.371 1 89.62 91 ILE A O 1
ATOM 724 N N . ASP A 1 92 ? 1.522 25.656 1.156 1 89.69 92 ASP A N 1
ATOM 725 C CA . ASP A 1 92 ? 2.35 25.125 0.074 1 89.69 92 ASP A CA 1
ATOM 726 C C . ASP A 1 92 ? 3.812 25.031 0.5 1 89.69 92 ASP A C 1
ATOM 728 O O . ASP A 1 92 ? 4.363 25.969 1.075 1 89.69 92 ASP A O 1
ATOM 732 N N . GLU A 1 93 ? 4.406 23.906 0.26 1 88.19 93 GLU A N 1
ATOM 733 C CA . GLU A 1 93 ? 5.73 23.609 0.795 1 88.19 93 GLU A CA 1
ATOM 734 C C . GLU A 1 93 ? 6.707 23.234 -0.317 1 88.19 93 GLU A C 1
ATOM 736 O O . GLU A 1 93 ? 7.492 22.297 -0.17 1 88.19 93 GLU A O 1
ATOM 741 N N . TRP A 1 94 ? 6.602 23.906 -1.423 1 93.69 94 TRP A N 1
ATOM 742 C CA . TRP A 1 94 ? 7.543 23.672 -2.516 1 93.69 94 TRP A CA 1
ATOM 743 C C . TRP A 1 94 ? 7.617 22.203 -2.865 1 93.69 94 TRP A C 1
ATOM 745 O O . TRP A 1 94 ? 8.695 21.609 -2.852 1 93.69 94 TRP A O 1
ATOM 755 N N . GLN A 1 95 ? 6.473 21.578 -3.1 1 96.44 95 GLN A N 1
ATOM 756 C CA . GLN A 1 95 ? 6.488 20.219 -3.619 1 96.44 95 GLN A CA 1
ATOM 757 C C . GLN A 1 95 ? 7.012 20.188 -5.051 1 96.44 95 GLN A C 1
ATOM 759 O O . GLN A 1 95 ? 6.477 20.859 -5.934 1 96.44 95 GLN A O 1
ATOM 764 N N . ALA A 1 96 ? 8.047 19.375 -5.238 1 97.81 96 ALA A N 1
ATOM 765 C CA . ALA A 1 96 ? 8.695 19.391 -6.543 1 97.81 96 ALA A CA 1
ATOM 766 C C . ALA A 1 96 ? 9.242 18.016 -6.914 1 97.81 96 ALA A C 1
ATOM 768 O O . ALA A 1 96 ? 9.523 17.203 -6.035 1 97.81 96 ALA A O 1
ATOM 769 N N . ILE A 1 97 ? 9.297 17.828 -8.18 1 98.75 97 ILE A N 1
ATOM 770 C CA . ILE A 1 97 ? 10.094 16.75 -8.75 1 98.75 97 ILE A CA 1
ATOM 771 C C . ILE A 1 97 ? 11.43 17.297 -9.242 1 98.75 97 ILE A C 1
ATOM 773 O O . ILE A 1 97 ? 11.469 18.125 -10.156 1 98.75 97 ILE A O 1
ATOM 777 N N . LEU A 1 98 ? 12.492 16.844 -8.617 1 98.62 98 LEU A N 1
ATOM 778 C CA . LEU A 1 98 ? 13.828 17.266 -9.016 1 98.62 98 LEU A CA 1
ATOM 779 C C . LEU A 1 98 ? 14.391 16.328 -10.086 1 98.62 98 LEU A C 1
ATOM 781 O O . LEU A 1 98 ? 14.141 15.125 -10.062 1 98.62 98 LEU A O 1
ATOM 785 N N . VAL A 1 99 ? 15.125 16.906 -10.977 1 98.88 99 VAL A N 1
ATOM 786 C CA . VAL A 1 99 ? 15.75 16.188 -12.078 1 98.88 99 VAL A CA 1
ATOM 787 C C . VAL A 1 99 ? 17.156 16.75 -12.336 1 98.88 99 VAL A C 1
ATOM 789 O O . VAL A 1 99 ? 17.516 17.781 -11.781 1 98.88 99 VAL A O 1
ATOM 792 N N . ARG A 1 100 ? 17.922 16.047 -13.125 1 98.69 100 ARG A N 1
ATOM 793 C CA . ARG A 1 100 ? 19.188 16.609 -13.586 1 98.69 100 ARG A CA 1
ATOM 794 C C . ARG A 1 100 ? 18.953 17.734 -14.586 1 98.69 100 ARG A C 1
ATOM 796 O O . ARG A 1 100 ? 17.953 17.734 -15.328 1 98.69 100 ARG A O 1
ATOM 803 N N . PRO A 1 101 ? 19.891 18.703 -14.648 1 98.12 101 PRO A N 1
ATOM 804 C CA . PRO A 1 101 ? 19.719 19.828 -15.555 1 98.12 101 PRO A CA 1
ATOM 805 C C . PRO A 1 101 ? 19.547 19.406 -17.016 1 98.12 101 PRO A C 1
ATOM 807 O O . PRO A 1 101 ? 18.875 20.078 -17.781 1 98.12 101 PRO A O 1
ATOM 810 N N . ASP A 1 102 ? 20.094 18.297 -17.391 1 97.81 102 ASP A N 1
ATOM 811 C CA . ASP A 1 102 ? 20.078 17.859 -18.781 1 97.81 102 ASP A CA 1
ATOM 812 C C . ASP A 1 102 ? 19.016 16.797 -19.016 1 97.81 102 ASP A C 1
ATOM 814 O O . ASP A 1 102 ? 19 16.141 -20.062 1 97.81 102 ASP A O 1
ATOM 818 N N . SER A 1 103 ? 18.125 16.578 -18.094 1 97.75 103 SER A N 1
ATOM 819 C CA . SER A 1 103 ? 17.172 15.484 -18.141 1 97.75 103 SER A CA 1
ATOM 820 C C . SER A 1 103 ? 16.141 15.695 -19.25 1 97.75 103 SER A C 1
ATOM 822 O O . SER A 1 103 ? 15.602 14.727 -19.797 1 97.75 103 SER A O 1
ATOM 824 N N . GLY A 1 104 ? 15.844 16.969 -19.516 1 97.94 104 GLY A N 1
ATOM 825 C CA . GLY A 1 104 ? 14.789 17.281 -20.469 1 97.94 104 GLY A CA 1
ATOM 826 C C . GLY A 1 104 ? 13.398 17.172 -19.875 1 97.94 104 GLY A C 1
ATOM 827 O O . GLY A 1 104 ? 12.406 17.438 -20.562 1 97.94 104 GLY A O 1
ATOM 828 N N . ILE A 1 105 ? 13.195 16.812 -18.641 1 98.75 105 ILE A N 1
ATOM 829 C CA . ILE A 1 105 ? 11.898 16.703 -17.984 1 98.75 105 ILE A CA 1
ATOM 830 C C . ILE A 1 105 ? 11.469 18.078 -17.453 1 98.75 105 ILE A C 1
ATOM 832 O O . ILE A 1 105 ? 12.094 18.625 -16.547 1 98.75 105 ILE A O 1
ATOM 836 N N . THR A 1 106 ? 10.383 18.641 -17.969 1 98.56 106 THR A N 1
ATOM 837 C CA . THR A 1 106 ? 9.891 19.953 -17.562 1 98.56 106 THR A CA 1
ATOM 838 C C . THR A 1 106 ? 8.383 19.922 -17.344 1 98.56 106 THR A C 1
ATOM 840 O O . THR A 1 106 ? 7.793 20.891 -16.875 1 98.56 106 THR A O 1
ATOM 843 N N . GLU A 1 107 ? 7.801 18.75 -17.75 1 98.56 107 GLU A N 1
ATOM 844 C CA . GLU A 1 107 ? 6.355 18.578 -17.625 1 98.56 107 GLU A CA 1
ATOM 845 C C . GLU A 1 107 ? 6.016 17.156 -17.156 1 98.56 107 GLU A C 1
ATOM 847 O O . GLU A 1 107 ? 6.77 16.219 -17.406 1 98.56 107 GLU A O 1
ATOM 852 N N . PRO A 1 108 ? 4.824 17.016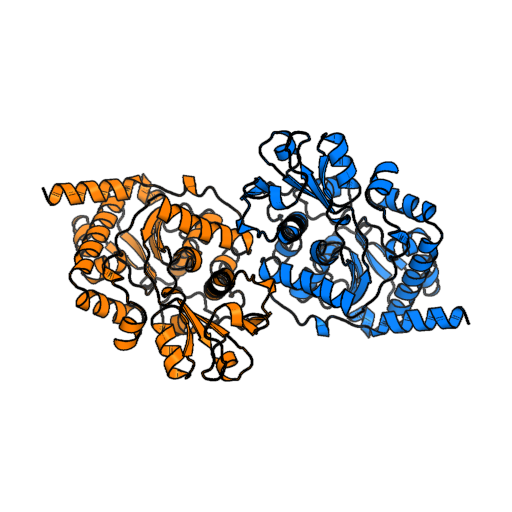 -16.609 1 98.75 108 PRO A N 1
ATOM 853 C CA . PRO A 1 108 ? 4.457 15.742 -15.977 1 98.75 108 PRO A CA 1
ATOM 854 C C . PRO A 1 108 ? 4.441 14.586 -16.969 1 98.75 108 PRO A C 1
ATOM 856 O O . PRO A 1 108 ? 4.863 13.477 -16.641 1 98.75 108 PRO A O 1
ATOM 859 N N . HIS A 1 109 ? 4.004 14.789 -18.188 1 98.75 109 HIS A N 1
ATOM 860 C CA . HIS A 1 109 ? 3.881 13.68 -19.141 1 98.75 109 HIS A CA 1
ATOM 861 C C . HIS A 1 109 ? 5.242 13.086 -19.469 1 98.75 109 HIS A C 1
ATOM 863 O O . HIS A 1 109 ? 5.336 11.93 -19.891 1 98.75 109 HIS A O 1
ATOM 869 N N . GLN A 1 110 ? 6.324 13.828 -19.25 1 98.88 110 GLN A N 1
ATOM 870 C CA . GLN A 1 110 ? 7.676 13.398 -19.578 1 98.88 110 GLN A CA 1
ATOM 871 C C . GLN A 1 110 ? 8.219 12.43 -18.547 1 98.88 110 GLN A C 1
ATOM 873 O O . GLN A 1 110 ? 9.305 11.867 -18.719 1 98.88 110 GLN A O 1
ATOM 878 N N . LEU A 1 111 ? 7.453 12.172 -17.453 1 98.88 111 LEU A N 1
ATOM 879 C CA . LEU A 1 111 ? 7.852 11.195 -16.438 1 98.88 111 LEU A CA 1
ATOM 880 C C . LEU A 1 111 ? 7.609 9.773 -16.938 1 98.88 111 LEU A C 1
ATOM 882 O O . LEU A 1 111 ? 8.102 8.812 -16.344 1 98.88 111 LEU A O 1
ATOM 886 N N . LYS A 1 112 ? 6.805 9.594 -18.047 1 98.81 112 LYS A N 1
ATOM 887 C CA . LYS A 1 112 ? 6.484 8.258 -18.547 1 98.81 112 LYS A CA 1
ATOM 888 C C . LYS A 1 112 ? 7.75 7.461 -18.844 1 98.81 112 LYS A C 1
ATOM 890 O O . LYS A 1 112 ? 8.633 7.938 -19.547 1 98.81 112 LYS A O 1
ATOM 895 N N . GLY A 1 113 ? 7.836 6.34 -18.219 1 98.5 113 GLY A N 1
ATOM 896 C CA . GLY A 1 113 ? 8.938 5.43 -18.469 1 98.5 113 GLY A CA 1
ATOM 897 C C . GLY A 1 113 ? 10.195 5.781 -17.703 1 98.5 113 GLY A C 1
ATOM 898 O O . GLY A 1 113 ? 11.211 5.102 -17.812 1 98.5 113 GLY A O 1
ATOM 899 N N . LYS A 1 114 ? 10.141 6.828 -16.859 1 98.88 114 LYS A N 1
ATOM 900 C CA . LYS A 1 114 ? 11.328 7.293 -16.141 1 98.88 114 LYS A CA 1
ATOM 901 C C . LYS A 1 114 ? 11.484 6.582 -14.805 1 98.88 114 LYS A C 1
ATOM 903 O O . LYS A 1 114 ? 10.508 6.078 -14.25 1 98.88 114 LYS A O 1
ATOM 908 N N . ARG A 1 115 ? 12.727 6.508 -14.375 1 98.75 115 ARG A N 1
ATOM 909 C CA . ARG A 1 115 ? 13.062 5.922 -13.078 1 98.75 115 ARG A CA 1
ATOM 910 C C . ARG A 1 115 ? 12.891 6.938 -11.953 1 98.75 115 ARG A C 1
ATOM 912 O O . ARG A 1 115 ? 13.578 7.961 -11.93 1 98.75 115 ARG A O 1
ATOM 919 N N . LEU A 1 116 ? 12 6.676 -10.977 1 98.69 116 LEU A N 1
ATOM 920 C CA . LEU A 1 116 ? 11.727 7.57 -9.859 1 98.69 116 LEU A CA 1
ATOM 921 C C . LEU A 1 116 ? 12.125 6.926 -8.539 1 98.69 116 LEU A C 1
ATOM 923 O O . LEU A 1 116 ? 11.922 5.727 -8.336 1 98.69 116 LEU A O 1
ATOM 927 N N . ALA A 1 117 ? 12.617 7.707 -7.641 1 97.69 117 ALA A N 1
ATOM 928 C CA . ALA A 1 117 ? 13.078 7.203 -6.344 1 97.69 117 ALA A CA 1
ATOM 929 C C . ALA A 1 117 ? 11.898 6.871 -5.438 1 97.69 117 ALA A C 1
ATOM 931 O O . ALA A 1 117 ? 10.984 7.684 -5.273 1 97.69 117 ALA A O 1
ATOM 932 N N . LEU A 1 118 ? 11.922 5.699 -4.906 1 97.19 118 LEU A N 1
ATOM 933 C CA . LEU A 1 118 ? 10.977 5.328 -3.854 1 97.19 118 LEU A CA 1
ATOM 934 C C . LEU A 1 118 ? 11.719 4.926 -2.582 1 97.19 118 LEU A C 1
ATOM 936 O O . LEU A 1 118 ? 12.297 3.842 -2.514 1 97.19 118 LEU A O 1
ATOM 940 N N . PRO A 1 119 ? 11.734 5.812 -1.557 1 95.94 119 PRO A N 1
ATOM 941 C CA . PRO A 1 119 ? 12.414 5.453 -0.309 1 95.94 119 PRO A CA 1
ATOM 942 C C . PRO A 1 119 ? 11.867 4.164 0.306 1 95.94 119 PRO A C 1
ATOM 944 O O . PRO A 1 119 ? 10.664 3.918 0.271 1 95.94 119 PRO A O 1
ATOM 947 N N . ALA A 1 120 ? 12.773 3.357 0.877 1 95.31 120 ALA A N 1
ATOM 948 C CA . ALA A 1 120 ? 12.391 2.127 1.565 1 95.31 120 ALA A CA 1
ATOM 949 C C . ALA A 1 120 ? 11.617 2.436 2.848 1 95.31 120 ALA A C 1
ATOM 951 O O . ALA A 1 120 ? 11.664 3.559 3.354 1 95.31 120 ALA A O 1
ATOM 952 N N . PHE A 1 121 ? 10.828 1.438 3.318 1 94.5 121 PHE A N 1
ATOM 953 C CA . PHE A 1 121 ? 10.266 1.565 4.66 1 94.5 121 PHE A CA 1
ATOM 954 C C . PHE A 1 121 ? 11.367 1.718 5.695 1 94.5 121 PHE A C 1
ATOM 956 O O . PHE A 1 121 ? 12.422 1.083 5.59 1 94.5 121 PHE A O 1
ATOM 963 N N . VAL A 1 122 ? 11.109 2.482 6.719 1 91.19 122 VAL A N 1
ATOM 964 C CA . VAL A 1 122 ? 12.125 2.732 7.73 1 91.19 122 VAL A CA 1
ATOM 965 C C . VAL A 1 122 ? 12.117 1.613 8.766 1 91.19 122 VAL A C 1
ATOM 967 O O . VAL A 1 122 ? 11.141 0.866 8.867 1 91.19 122 VAL A O 1
ATOM 970 N N . ASP A 1 123 ? 13.258 1.55 9.438 1 88.12 123 ASP A N 1
ATOM 971 C CA . ASP A 1 123 ? 13.234 0.801 10.688 1 88.12 123 ASP A CA 1
ATOM 972 C C . ASP A 1 123 ? 12.633 1.641 11.812 1 88.12 123 ASP A C 1
ATOM 974 O O . ASP A 1 123 ? 12.859 2.852 11.883 1 88.12 123 ASP A O 1
ATOM 978 N N . HIS A 1 124 ? 11.875 1.019 12.594 1 88.06 124 HIS A N 1
ATOM 979 C CA . HIS A 1 124 ? 11.203 1.72 13.688 1 88.06 124 HIS A CA 1
ATOM 980 C C . HIS A 1 124 ? 11.047 0.818 14.906 1 88.06 124 HIS A C 1
ATOM 982 O O . HIS A 1 124 ? 10.703 -0.358 14.773 1 88.06 124 HIS A O 1
ATOM 988 N N . PRO A 1 125 ? 11.297 1.399 16.078 1 87.06 125 PRO A N 1
ATOM 989 C CA . PRO A 1 125 ? 11.211 0.566 17.281 1 87.06 125 PRO A CA 1
ATOM 990 C C . PRO A 1 125 ? 9.781 0.101 17.562 1 87.06 125 PRO A C 1
ATOM 992 O O . PRO A 1 125 ? 9.586 -0.956 18.172 1 87.06 125 PRO A O 1
ATOM 995 N N . ILE A 1 126 ? 8.836 0.933 17.234 1 91.06 126 ILE A N 1
ATOM 996 C CA . ILE A 1 126 ? 7.445 0.519 17.359 1 91.06 126 ILE A CA 1
ATOM 997 C C . ILE A 1 126 ? 6.988 -0.154 16.062 1 91.06 126 ILE A C 1
ATOM 999 O O . ILE A 1 126 ? 6.617 0.524 15.094 1 91.06 126 ILE A O 1
ATOM 1003 N N . LYS A 1 127 ? 6.844 -1.421 16.062 1 89.19 127 LYS A N 1
ATOM 1004 C CA . LYS A 1 127 ? 6.664 -2.213 14.852 1 89.19 127 LYS A CA 1
ATOM 1005 C C . LYS A 1 127 ? 5.375 -1.826 14.133 1 89.19 127 LYS A C 1
ATOM 1007 O O . LYS A 1 127 ? 5.359 -1.714 12.906 1 89.19 127 LYS A O 1
ATOM 1012 N N . ASP A 1 128 ? 4.348 -1.54 14.891 1 90 128 ASP A N 1
ATOM 1013 C CA . ASP A 1 128 ? 3.049 -1.232 14.297 1 90 128 ASP A CA 1
ATOM 1014 C C . ASP A 1 128 ? 3.051 0.155 13.664 1 90 128 ASP A C 1
ATOM 1016 O O . ASP A 1 128 ? 2.109 0.52 12.953 1 90 128 ASP A O 1
ATOM 1020 N N . HIS A 1 129 ? 4.141 0.92 13.82 1 92.62 129 HIS A N 1
ATOM 1021 C CA . HIS A 1 129 ? 4.191 2.283 13.305 1 92.62 129 HIS A CA 1
ATOM 1022 C C . HIS A 1 129 ? 5.227 2.416 12.188 1 92.62 129 HIS A C 1
ATOM 1024 O O . HIS A 1 129 ? 5.457 3.514 11.68 1 92.62 129 HIS A O 1
ATOM 1030 N N . VAL A 1 130 ? 5.785 1.286 11.797 1 92.94 130 VAL A N 1
ATOM 1031 C CA . VAL A 1 130 ? 6.809 1.317 10.758 1 92.94 130 VAL A CA 1
ATOM 1032 C C . VAL A 1 130 ? 6.246 1.968 9.5 1 92.94 130 VAL A C 1
ATOM 1034 O O . VAL A 1 130 ? 6.82 2.926 8.977 1 92.94 130 VAL A O 1
ATOM 1037 N N . ARG A 1 131 ? 5.113 1.553 9.039 1 94.88 131 ARG A N 1
ATOM 1038 C CA . ARG A 1 131 ? 4.57 2.014 7.762 1 94.88 131 ARG A CA 1
ATOM 1039 C C . ARG A 1 131 ? 4.113 3.465 7.855 1 94.88 131 ARG A C 1
ATOM 1041 O O . ARG A 1 131 ? 4.469 4.289 7.008 1 94.88 131 ARG A O 1
ATOM 1048 N N . GLY A 1 132 ? 3.439 3.744 8.914 1 93.31 132 GLY A N 1
ATOM 1049 C CA . GLY A 1 132 ? 2.959 5.105 9.094 1 93.31 132 GLY A CA 1
ATOM 1050 C C . GLY A 1 132 ? 4.074 6.105 9.328 1 93.31 132 GLY A C 1
ATOM 1051 O O . GLY A 1 132 ? 3.91 7.297 9.07 1 93.31 132 GLY A O 1
ATOM 1052 N N . SER A 1 133 ? 5.25 5.617 9.781 1 92.31 133 SER A N 1
ATOM 1053 C CA . SER A 1 133 ? 6.383 6.484 10.086 1 92.31 133 SER A CA 1
ATOM 1054 C C . SER A 1 133 ? 7.34 6.578 8.898 1 92.31 133 SER A C 1
ATOM 1056 O O . SER A 1 133 ? 8.352 7.273 8.969 1 92.31 133 SER A O 1
ATOM 1058 N N . SER A 1 134 ? 7.035 5.848 7.887 1 93.94 134 SER A N 1
ATOM 1059 C CA . SER A 1 134 ? 7.852 5.934 6.68 1 93.94 134 SER A CA 1
ATOM 1060 C C . SER A 1 134 ? 7.449 7.125 5.82 1 93.94 134 SER A C 1
ATOM 1062 O O . SER A 1 134 ? 6.984 6.957 4.691 1 93.94 134 SER A O 1
ATOM 1064 N N . ILE A 1 135 ? 7.762 8.312 6.316 1 93.19 135 ILE A N 1
ATOM 1065 C CA . ILE A 1 135 ? 7.281 9.594 5.82 1 93.19 135 ILE A CA 1
ATOM 1066 C C . ILE A 1 135 ? 7.809 9.836 4.406 1 93.19 135 ILE A C 1
ATOM 1068 O O . ILE A 1 135 ? 7.047 10.172 3.5 1 93.19 135 ILE A O 1
ATOM 1072 N N . ALA A 1 136 ? 9.102 9.586 4.207 1 93.81 136 ALA A N 1
ATOM 1073 C CA . ALA A 1 136 ? 9.703 9.836 2.898 1 93.81 136 ALA A CA 1
ATOM 1074 C C . ALA A 1 136 ? 9.047 8.984 1.819 1 93.81 136 ALA A C 1
ATOM 1076 O O . ALA A 1 136 ? 8.789 9.461 0.711 1 93.81 136 ALA A O 1
ATOM 1077 N N . ARG A 1 137 ? 8.797 7.75 2.141 1 96.06 137 ARG A N 1
ATOM 1078 C CA . ARG A 1 137 ? 8.172 6.852 1.176 1 96.06 137 ARG A CA 1
ATOM 1079 C C . ARG A 1 137 ? 6.758 7.316 0.828 1 96.06 137 ARG A C 1
ATOM 1081 O O . ARG A 1 137 ? 6.402 7.402 -0.348 1 96.06 137 ARG A O 1
ATOM 1088 N N . GLY A 1 138 ? 5.961 7.59 1.908 1 97 138 GLY A N 1
ATOM 1089 C CA . GLY A 1 138 ? 4.605 8.055 1.682 1 97 138 GLY A CA 1
ATOM 1090 C C . GLY A 1 138 ? 4.539 9.336 0.872 1 97 138 GLY A C 1
ATOM 1091 O O . GLY A 1 138 ? 3.742 9.445 -0.062 1 97 138 GLY A O 1
ATOM 1092 N N . MET A 1 139 ? 5.43 10.273 1.182 1 96.62 139 MET A N 1
ATOM 1093 C CA . MET A 1 139 ? 5.453 11.547 0.479 1 96.62 139 MET A CA 1
ATOM 1094 C C . MET A 1 139 ? 5.809 11.359 -0.992 1 96.62 139 MET A C 1
ATOM 1096 O O . MET A 1 139 ? 5.16 11.93 -1.871 1 96.62 139 MET A O 1
ATOM 1100 N N . SER A 1 140 ? 6.809 10.539 -1.191 1 97 140 SER A N 1
ATOM 1101 C CA . SER A 1 140 ? 7.266 10.344 -2.562 1 97 140 SER A CA 1
ATOM 1102 C C . SER A 1 140 ? 6.184 9.695 -3.42 1 97 140 SER A C 1
ATOM 1104 O O . SER A 1 140 ? 5.895 10.156 -4.523 1 97 140 SER A O 1
ATOM 1106 N N . LEU A 1 141 ? 5.594 8.672 -2.859 1 98.31 141 LEU A N 1
ATOM 1107 C CA . LEU A 1 141 ? 4.586 7.934 -3.613 1 98.31 141 LEU A CA 1
ATOM 1108 C C . LEU A 1 141 ? 3.396 8.828 -3.947 1 98.31 141 LEU A C 1
ATOM 1110 O O . LEU A 1 141 ? 2.932 8.852 -5.09 1 98.31 141 LEU A O 1
ATOM 1114 N N . HIS A 1 142 ? 2.922 9.555 -2.967 1 98.62 142 HIS A N 1
ATOM 1115 C CA . HIS A 1 142 ? 1.769 10.414 -3.209 1 98.62 142 HIS A CA 1
ATOM 1116 C C . HIS A 1 142 ? 2.135 11.586 -4.109 1 98.62 142 HIS A C 1
ATOM 1118 O O . HIS A 1 142 ? 1.309 12.047 -4.902 1 98.62 142 HIS A O 1
ATOM 1124 N N . GLY A 1 143 ? 3.373 12.133 -3.916 1 98.5 143 GLY A N 1
ATOM 1125 C CA . GLY A 1 143 ? 3.844 13.195 -4.793 1 98.5 143 GLY A CA 1
ATOM 1126 C C . GLY A 1 143 ? 3.904 12.781 -6.254 1 98.5 143 GLY A C 1
ATOM 1127 O O . GLY A 1 143 ? 3.457 13.516 -7.133 1 98.5 143 GLY A O 1
ATOM 1128 N N . TYR A 1 144 ? 4.48 11.586 -6.535 1 98.81 144 TYR A N 1
ATOM 1129 C CA . TYR A 1 144 ? 4.52 11.07 -7.898 1 98.81 144 TYR A CA 1
ATOM 1130 C C . TYR A 1 144 ? 3.113 10.875 -8.445 1 98.81 144 TYR A C 1
ATOM 1132 O O . TYR A 1 144 ? 2.842 11.195 -9.609 1 98.81 144 TYR A O 1
ATOM 1140 N N . LYS A 1 145 ? 2.236 10.289 -7.613 1 98.62 145 LYS A N 1
ATOM 1141 C CA . LYS A 1 145 ? 0.862 10.07 -8.055 1 98.62 145 LYS A CA 1
ATOM 1142 C C . LYS A 1 145 ? 0.202 11.383 -8.461 1 98.62 145 LYS A C 1
ATOM 1144 O O . LYS A 1 145 ? -0.512 11.43 -9.469 1 98.62 145 LYS A O 1
ATOM 1149 N N . GLY A 1 146 ? 0.408 12.453 -7.668 1 98.44 146 GLY A N 1
ATOM 1150 C CA . GLY A 1 146 ? -0.109 13.766 -8.031 1 98.44 146 GLY A CA 1
ATOM 1151 C C . GLY A 1 146 ? 0.449 14.281 -9.344 1 98.44 146 GLY A C 1
ATOM 1152 O O . GLY A 1 146 ? -0.305 14.727 -10.211 1 98.44 146 GLY A O 1
ATOM 1153 N N . ALA A 1 147 ? 1.759 14.195 -9.453 1 98.75 147 ALA A N 1
ATOM 1154 C CA . ALA A 1 147 ? 2.418 14.68 -10.664 1 98.75 147 ALA A CA 1
ATOM 1155 C C . ALA A 1 147 ? 1.932 13.914 -11.891 1 98.75 147 ALA A C 1
ATOM 1157 O O . ALA A 1 147 ? 1.58 14.523 -12.906 1 98.75 147 ALA A O 1
ATOM 1158 N N . LEU A 1 148 ? 1.907 12.609 -11.805 1 98.62 148 LEU A N 1
ATOM 1159 C CA . LEU A 1 148 ? 1.476 11.758 -12.914 1 98.62 148 LEU A CA 1
ATOM 1160 C C . LEU A 1 148 ? 0.01 12.008 -13.25 1 98.62 148 LEU A C 1
ATOM 1162 O O . LEU A 1 148 ? -0.365 12.039 -14.422 1 98.62 148 LEU A O 1
ATOM 1166 N N . GLY A 1 149 ? -0.786 12.219 -12.227 1 97.62 149 GLY A N 1
ATOM 1167 C CA . GLY A 1 149 ? -2.205 12.461 -12.43 1 97.62 149 GLY A CA 1
ATOM 1168 C C . GLY A 1 149 ? -2.479 13.688 -13.289 1 97.62 149 GLY A C 1
ATOM 1169 O O . GLY A 1 149 ? -3.471 13.727 -14.016 1 97.62 149 GLY A O 1
ATOM 1170 N N . ILE A 1 150 ? -1.601 14.664 -13.195 1 98.12 150 ILE A N 1
ATOM 1171 C CA . ILE A 1 150 ? -1.748 15.883 -13.992 1 98.12 150 ILE A CA 1
ATOM 1172 C C . ILE A 1 150 ? -1.755 15.523 -15.477 1 98.12 150 ILE A C 1
ATOM 1174 O O . ILE A 1 150 ? -2.477 16.141 -16.266 1 98.12 150 ILE A O 1
ATOM 1178 N N . ALA A 1 151 ? -1.006 14.523 -15.852 1 97.94 151 ALA A N 1
ATOM 1179 C CA . ALA A 1 151 ? -0.85 14.125 -17.25 1 97.94 151 ALA A CA 1
ATOM 1180 C C . ALA A 1 151 ? -1.745 12.938 -17.594 1 97.94 151 ALA A C 1
ATOM 1182 O O . ALA A 1 151 ? -1.599 12.328 -18.641 1 97.94 151 ALA A O 1
ATOM 1183 N N . GLY A 1 152 ? -2.6 12.547 -16.672 1 96.06 152 GLY A N 1
ATOM 1184 C CA . GLY A 1 152 ? -3.443 11.383 -16.922 1 96.06 152 GLY A CA 1
ATOM 1185 C C . GLY A 1 152 ? -2.688 10.07 -16.859 1 96.06 152 GLY A C 1
ATOM 1186 O O . GLY A 1 152 ? -3.109 9.078 -17.453 1 96.06 152 GLY A O 1
ATOM 1187 N N . LEU A 1 153 ? -1.515 10.078 -16.203 1 97.75 153 LEU A N 1
ATOM 1188 C CA . LEU A 1 153 ? -0.697 8.891 -16 1 97.75 153 LEU A CA 1
ATOM 1189 C C . LEU A 1 153 ? -0.889 8.32 -14.602 1 97.75 153 LEU A C 1
ATOM 1191 O O . LEU A 1 153 ? -1.545 8.945 -13.758 1 97.75 153 LEU A O 1
ATOM 1195 N N . THR A 1 154 ? -0.42 7.09 -14.406 1 97.38 154 THR A N 1
ATOM 1196 C CA . THR A 1 154 ? -0.457 6.418 -13.117 1 97.38 154 THR A CA 1
ATOM 1197 C C . THR A 1 154 ? 0.935 5.934 -12.719 1 97.38 154 THR A C 1
ATOM 1199 O O . THR A 1 154 ? 1.893 6.09 -13.477 1 97.38 154 THR A O 1
ATOM 1202 N N . LEU A 1 155 ? 1.03 5.375 -11.586 1 98.19 155 LEU A N 1
ATOM 1203 C CA . LEU A 1 155 ? 2.297 4.84 -11.102 1 98.19 155 LEU A CA 1
ATOM 1204 C C . LEU A 1 155 ? 2.736 3.643 -11.938 1 98.19 155 LEU A C 1
ATOM 1206 O O . LEU A 1 155 ? 3.898 3.234 -11.883 1 98.19 155 LEU A O 1
ATOM 1210 N N . ASP A 1 156 ? 1.829 3.039 -12.773 1 96.62 156 ASP A N 1
ATOM 1211 C CA . ASP A 1 156 ? 2.174 1.938 -13.664 1 96.62 156 ASP A CA 1
ATOM 1212 C C . ASP A 1 156 ? 2.992 2.432 -14.859 1 96.62 156 ASP A C 1
ATOM 1214 O O . ASP A 1 156 ? 3.586 1.631 -15.586 1 96.62 156 ASP A O 1
ATOM 1218 N N . ASP A 1 157 ? 3.041 3.768 -15.055 1 97.88 157 ASP A N 1
ATOM 1219 C CA . ASP A 1 157 ? 3.65 4.34 -16.25 1 97.88 157 ASP A CA 1
ATOM 1220 C C . ASP A 1 157 ? 5.094 4.754 -15.984 1 97.88 157 ASP A C 1
ATOM 1222 O O . ASP A 1 157 ? 5.746 5.348 -16.844 1 97.88 157 ASP A O 1
ATOM 1226 N N . VAL A 1 158 ? 5.57 4.473 -14.758 1 98.69 158 VAL A N 1
ATOM 1227 C CA . VAL A 1 158 ? 6.941 4.828 -14.406 1 98.69 158 VAL A CA 1
ATOM 1228 C C . VAL A 1 158 ? 7.648 3.613 -13.805 1 98.69 158 VAL A C 1
ATOM 1230 O O . VAL A 1 158 ? 7.027 2.57 -13.586 1 98.69 158 VAL A O 1
ATOM 1233 N N . GLU A 1 159 ? 8.906 3.729 -13.703 1 98.38 159 GLU A N 1
ATOM 1234 C CA . GLU A 1 159 ? 9.711 2.738 -12.992 1 98.38 159 GLU A CA 1
ATOM 1235 C C . GLU A 1 159 ? 10.141 3.256 -11.617 1 98.38 159 GLU A C 1
ATOM 1237 O O . GLU A 1 159 ? 11.016 4.117 -11.523 1 98.38 159 GLU A O 1
ATOM 1242 N N . LEU A 1 160 ? 9.531 2.74 -10.578 1 98.5 160 LEU A N 1
ATOM 1243 C CA . LEU A 1 160 ? 9.969 3.092 -9.227 1 98.5 160 LEU A CA 1
ATOM 1244 C C . LEU A 1 160 ? 11.203 2.297 -8.828 1 98.5 160 LEU A C 1
ATOM 1246 O O . LEU A 1 160 ? 11.305 1.105 -9.133 1 98.5 160 LEU A O 1
ATOM 1250 N N . VAL A 1 161 ? 12.125 2.971 -8.266 1 97.88 161 VAL A N 1
ATOM 1251 C CA . VAL A 1 161 ? 13.359 2.354 -7.801 1 97.88 161 VAL A CA 1
ATOM 1252 C C . VAL A 1 161 ? 13.516 2.58 -6.297 1 97.88 161 VAL A C 1
ATOM 1254 O O . VAL A 1 161 ? 13.578 3.723 -5.84 1 97.88 161 VAL A O 1
ATOM 1257 N N . GLU A 1 162 ? 13.578 1.474 -5.59 1 97 162 GLU A N 1
ATOM 1258 C CA . GLU A 1 162 ? 13.711 1.604 -4.141 1 97 162 GLU A CA 1
ATOM 1259 C C . GLU A 1 162 ? 15.094 2.104 -3.754 1 97 162 GLU A C 1
ATOM 1261 O O . GLU A 1 162 ? 16.109 1.613 -4.27 1 97 162 GLU A O 1
ATOM 1266 N N . VAL A 1 163 ? 15.148 3.131 -2.949 1 95.12 163 VAL A N 1
ATOM 1267 C CA . VAL A 1 163 ? 16.391 3.676 -2.432 1 95.12 163 VAL A CA 1
ATOM 1268 C C . VAL A 1 163 ? 16.391 3.615 -0.906 1 95.12 163 VAL A C 1
ATOM 1270 O O . VAL A 1 163 ? 15.336 3.535 -0.283 1 95.12 163 VAL A O 1
ATOM 1273 N N . ALA A 1 164 ? 17.562 3.58 -0.381 1 88.44 164 ALA A N 1
ATOM 1274 C CA . ALA A 1 164 ? 17.703 3.48 1.07 1 88.44 164 ALA A CA 1
ATOM 1275 C C . ALA A 1 164 ? 17.062 4.676 1.766 1 88.44 164 ALA A C 1
ATOM 1277 O O . ALA A 1 164 ? 17.172 5.812 1.302 1 88.44 164 ALA A O 1
ATOM 1278 N N . ALA A 1 165 ? 16.219 4.266 2.695 1 73.62 165 ALA A N 1
ATOM 1279 C CA . ALA A 1 165 ? 15.672 5.344 3.51 1 73.62 165 ALA A CA 1
ATOM 1280 C C . ALA A 1 165 ? 16.781 6.141 4.188 1 73.62 165 ALA A C 1
ATOM 1282 O O . ALA A 1 165 ? 17.812 5.574 4.578 1 73.62 165 ALA A O 1
ATOM 1283 N N . ALA A 1 166 ? 16.766 7.316 3.717 1 57.22 166 ALA A N 1
ATOM 1284 C CA . ALA A 1 166 ? 17.812 8.133 4.336 1 57.22 166 ALA A CA 1
ATOM 1285 C C . ALA A 1 166 ? 17.562 8.281 5.836 1 57.22 166 ALA A C 1
ATOM 1287 O O . ALA A 1 166 ? 16.422 8.328 6.285 1 57.22 166 ALA A O 1
ATOM 1288 N N . GLY A 1 167 ? 18.562 8.203 6.664 1 52.81 167 GLY A N 1
ATOM 1289 C CA . GLY A 1 167 ? 18.516 8.484 8.094 1 52.81 167 GLY A CA 1
ATOM 1290 C C . GLY A 1 167 ? 18.125 7.273 8.922 1 52.81 167 GLY A C 1
ATOM 1291 O O . GLY A 1 167 ? 16.984 7.184 9.398 1 52.81 167 GLY A O 1
ATOM 1292 N N . GLN A 1 168 ? 18.562 6.035 8.562 1 48.25 168 GLN A N 1
ATOM 1293 C CA . GLN A 1 168 ? 18.266 5.023 9.562 1 48.25 168 GLN A CA 1
ATOM 1294 C C . GLN A 1 168 ? 17.953 5.66 10.914 1 48.25 168 GLN A C 1
ATOM 1296 O O . GLN A 1 168 ? 18.844 6.203 11.57 1 48.25 168 GLN A O 1
ATOM 1301 N N . GLY A 1 169 ? 16.969 6.367 10.859 1 42.5 169 GLY A N 1
ATOM 1302 C CA . GLY A 1 169 ? 16.391 7.066 12 1 42.5 169 GLY A CA 1
ATOM 1303 C C . GLY A 1 169 ? 16.375 6.234 13.266 1 42.5 169 GLY A C 1
ATOM 1304 O O . GLY A 1 169 ? 15.828 5.137 13.289 1 42.5 169 GLY A O 1
ATOM 1305 N N . ARG A 1 170 ? 17.312 6.199 13.984 1 45 170 ARG A N 1
ATOM 1306 C CA . ARG A 1 170 ? 17.406 5.633 15.328 1 45 170 ARG A CA 1
ATOM 1307 C C . ARG A 1 170 ? 16.188 6.004 16.172 1 45 170 ARG A C 1
ATOM 1309 O O . ARG A 1 170 ? 16.172 5.777 17.375 1 45 170 ARG A O 1
ATOM 1316 N N . GLY A 1 171 ? 15.047 6.332 15.414 1 46.81 171 GLY A N 1
ATOM 1317 C CA . GLY A 1 171 ? 13.891 6.57 16.266 1 46.81 171 GLY A CA 1
ATOM 1318 C C . GLY A 1 171 ? 14 7.84 17.078 1 46.81 171 GLY A C 1
ATOM 1319 O O . GLY A 1 171 ? 13.305 8 18.094 1 46.81 171 GLY A O 1
ATOM 1320 N N . ASP A 1 172 ? 14.969 8.562 16.938 1 47.62 172 ASP A N 1
ATOM 1321 C CA . ASP A 1 172 ? 15.086 9.711 17.828 1 47.62 172 ASP A CA 1
ATOM 1322 C C . ASP A 1 172 ? 14.242 10.883 17.328 1 47.62 172 ASP A C 1
ATOM 1324 O O . ASP A 1 172 ? 14.227 11.18 16.141 1 47.62 172 ASP A O 1
ATOM 1328 N N . GLY A 1 173 ? 13.094 11.133 17.844 1 50.25 173 GLY A N 1
ATOM 1329 C CA . GLY A 1 173 ? 12.148 12.219 17.641 1 50.25 173 GLY A CA 1
ATOM 1330 C C . GLY A 1 173 ? 12.812 13.578 17.547 1 50.25 173 GLY A C 1
ATOM 1331 O O . GLY A 1 173 ? 12.133 14.594 17.406 1 50.25 173 GLY A O 1
ATOM 1332 N N . ARG A 1 174 ? 14.133 13.531 17.656 1 49.19 174 ARG A N 1
ATOM 1333 C CA . ARG A 1 174 ? 14.82 14.82 17.688 1 49.19 174 ARG A CA 1
ATOM 1334 C C . ARG A 1 174 ? 15.062 15.352 16.281 1 49.19 174 ARG A C 1
ATOM 1336 O O . ARG A 1 174 ? 15.43 14.602 15.383 1 49.19 174 ARG A O 1
ATOM 1343 N N . ARG A 1 175 ? 14.547 16.625 16.109 1 55.28 175 ARG A N 1
ATOM 1344 C CA . ARG A 1 175 ? 14.758 17.375 14.867 1 55.28 175 ARG A CA 1
ATOM 1345 C C . ARG A 1 175 ? 16.219 17.781 14.719 1 55.28 175 ARG A C 1
ATOM 1347 O O . ARG A 1 175 ? 16.781 18.391 15.625 1 55.28 175 ARG A O 1
ATOM 1354 N N . SER A 1 176 ? 16.953 17.125 13.867 1 55.44 176 SER A N 1
ATOM 1355 C CA . SER A 1 176 ? 18.297 17.609 13.516 1 55.44 176 SER A CA 1
ATOM 1356 C C . SER A 1 176 ? 18.438 17.812 12.016 1 55.44 176 SER A C 1
ATOM 1358 O O . SER A 1 176 ? 17.609 17.328 11.234 1 55.44 176 SER A O 1
ATOM 1360 N N . ARG A 1 177 ? 19.234 18.734 11.789 1 53.88 177 ARG A N 1
ATOM 1361 C CA . ARG A 1 177 ? 19.578 18.984 10.391 1 53.88 177 ARG A CA 1
ATOM 1362 C C . ARG A 1 177 ? 19.766 17.672 9.633 1 53.88 177 ARG A C 1
ATOM 1364 O O . ARG A 1 177 ? 19.344 17.547 8.477 1 53.88 177 ARG A O 1
ATOM 1371 N N . GLU A 1 178 ? 20.281 16.766 10.328 1 52.06 178 GLU A N 1
ATOM 1372 C CA . GLU A 1 178 ? 20.578 15.469 9.734 1 52.06 178 GLU A CA 1
ATOM 1373 C C . GLU A 1 178 ? 19.297 14.711 9.406 1 52.06 178 GLU A C 1
ATOM 1375 O O . GLU A 1 178 ? 19.172 14.125 8.328 1 52.06 178 GLU A O 1
ATOM 1380 N N . VAL A 1 179 ? 18.438 14.875 10.289 1 57.62 179 VAL A N 1
ATOM 1381 C CA . VAL A 1 179 ? 17.188 14.141 10.109 1 57.62 179 VAL A CA 1
ATOM 1382 C C . VAL A 1 179 ? 16.375 14.758 8.969 1 57.62 179 VAL A C 1
ATOM 1384 O O . VAL A 1 179 ? 15.875 14.047 8.102 1 57.62 179 VAL A O 1
ATOM 1387 N N . VAL A 1 180 ? 16.359 15.992 8.945 1 58.03 180 VAL A N 1
ATOM 1388 C CA . VAL A 1 180 ? 15.578 16.688 7.93 1 58.03 180 VAL A CA 1
ATOM 1389 C C . VAL A 1 180 ? 16.219 16.484 6.559 1 58.03 180 VAL A C 1
ATOM 1391 O O . VAL A 1 180 ? 15.508 16.281 5.566 1 58.03 180 VAL A O 1
ATOM 1394 N N . GLY A 1 181 ? 17.453 16.469 6.52 1 59.88 181 GLY A N 1
ATOM 1395 C CA . GLY A 1 181 ? 18.172 16.266 5.273 1 59.88 181 GLY A CA 1
ATOM 1396 C C . GLY A 1 181 ? 18.016 14.859 4.719 1 59.88 181 GLY A C 1
ATOM 1397 O O . GLY A 1 181 ? 18.156 14.641 3.512 1 59.88 181 GLY A O 1
ATOM 1398 N N . SER A 1 182 ? 17.734 13.984 5.602 1 60.22 182 SER A N 1
ATOM 1399 C CA . SER A 1 182 ? 17.688 12.586 5.195 1 60.22 182 SER A CA 1
ATOM 1400 C C . SER A 1 182 ? 16.344 12.25 4.555 1 60.22 182 SER A C 1
ATOM 1402 O O . SER A 1 182 ? 16.156 11.164 4 1 60.22 182 SER A O 1
ATOM 1404 N N . LEU A 1 183 ? 15.539 13.242 4.516 1 64.75 183 LEU A N 1
ATOM 1405 C CA . LEU A 1 183 ? 14.195 12.961 4.02 1 64.75 183 LEU A CA 1
ATOM 1406 C C . LEU A 1 183 ? 14.195 12.836 2.5 1 64.75 183 LEU A C 1
ATOM 1408 O O . LEU A 1 183 ? 13.258 12.273 1.921 1 64.75 183 LEU A O 1
ATOM 1412 N N . TRP A 1 184 ? 15.312 13.25 1.947 1 81.12 184 TRP A N 1
ATOM 1413 C CA . TRP A 1 184 ? 15.305 13.25 0.488 1 81.12 184 TRP A CA 1
ATOM 1414 C C . TRP A 1 184 ? 16.219 12.156 -0.062 1 81.12 184 TRP A C 1
ATOM 1416 O O . TRP A 1 184 ? 17.312 12.438 -0.552 1 81.12 184 TRP A O 1
ATOM 1426 N N . ALA A 1 185 ? 15.656 11.039 0.026 1 86.25 185 ALA A N 1
ATOM 1427 C CA . ALA A 1 185 ? 16.344 9.836 -0.435 1 86.25 185 ALA A CA 1
ATOM 1428 C C . ALA A 1 185 ? 16.391 9.781 -1.959 1 86.25 185 ALA A C 1
ATOM 1430 O O . ALA A 1 185 ? 15.43 10.141 -2.633 1 86.25 185 ALA A O 1
ATOM 1431 N N . GLY A 1 186 ? 17.562 9.469 -2.49 1 93 186 GLY A N 1
ATOM 1432 C CA . GLY A 1 186 ? 17.688 9.211 -3.916 1 93 186 GLY A CA 1
ATOM 1433 C C . GLY A 1 186 ? 18.391 10.328 -4.664 1 93 186 GLY A C 1
ATOM 1434 O O . GLY A 1 186 ? 18.672 10.195 -5.859 1 93 186 GLY A O 1
ATOM 1435 N N . LEU A 1 187 ? 18.75 11.461 -3.965 1 94.06 187 LEU A N 1
ATOM 1436 C CA . LEU A 1 187 ? 19.344 12.594 -4.656 1 94.06 187 LEU A CA 1
ATOM 1437 C C . LEU A 1 187 ? 20.734 12.242 -5.18 1 94.06 187 LEU A C 1
ATOM 1439 O O . LEU A 1 187 ? 21.109 12.68 -6.27 1 94.06 187 LEU A O 1
ATOM 1443 N N . ASP A 1 188 ? 21.484 11.461 -4.398 1 92.5 188 ASP A N 1
ATOM 1444 C CA . ASP A 1 188 ? 22.797 11.031 -4.887 1 92.5 188 ASP A CA 1
ATOM 1445 C C . ASP A 1 188 ? 22.656 10.188 -6.148 1 92.5 188 ASP A C 1
ATOM 1447 O O . ASP A 1 188 ? 23.438 10.328 -7.086 1 92.5 188 ASP A O 1
ATOM 1451 N N . GLU A 1 189 ? 21.719 9.273 -6.121 1 95.56 189 GLU A N 1
ATOM 1452 C CA . GLU A 1 189 ? 21.453 8.438 -7.293 1 95.56 189 GLU A CA 1
ATOM 1453 C C . GLU A 1 189 ? 20.984 9.281 -8.477 1 95.56 189 GLU A C 1
ATOM 1455 O O . GLU A 1 189 ? 21.297 8.961 -9.625 1 95.56 189 GLU A O 1
ATOM 1460 N N . LEU A 1 190 ? 20.25 10.352 -8.227 1 97.75 190 LEU A N 1
ATOM 1461 C CA . LEU A 1 190 ? 19.828 11.273 -9.273 1 97.75 190 LEU A CA 1
ATOM 1462 C C . LEU A 1 190 ? 21.047 11.945 -9.922 1 97.75 190 LEU A C 1
ATOM 1464 O O . LEU A 1 190 ? 21.156 11.961 -11.148 1 97.75 190 LEU A O 1
ATOM 1468 N N . VAL A 1 191 ? 21.922 12.422 -9.078 1 97.25 191 VAL A N 1
ATOM 1469 C CA . VAL A 1 191 ? 23.109 13.109 -9.562 1 97.25 191 VAL A CA 1
ATOM 1470 C C . VAL A 1 191 ? 23.953 12.148 -10.406 1 97.25 191 VAL A C 1
ATOM 1472 O O . VAL A 1 191 ? 24.469 12.531 -11.461 1 97.25 191 VAL A O 1
ATOM 1475 N N . ALA A 1 192 ? 24.047 10.906 -9.953 1 96.69 192 ALA A N 1
ATOM 1476 C CA . ALA A 1 192 ? 24.875 9.898 -10.617 1 96.69 192 ALA A CA 1
ATOM 1477 C C . ALA A 1 192 ? 24.219 9.414 -11.906 1 96.69 192 ALA A C 1
ATOM 1479 O O . ALA A 1 192 ? 24.844 8.727 -12.711 1 96.69 192 ALA A O 1
ATOM 1480 N N . GLY A 1 193 ? 22.938 9.703 -12.086 1 97.62 193 GLY A N 1
ATOM 1481 C CA . GLY A 1 193 ? 22.25 9.305 -13.305 1 97.62 193 GLY A CA 1
ATOM 1482 C C . GLY A 1 193 ? 21.562 7.953 -13.188 1 97.62 193 GLY A C 1
ATOM 1483 O O . GLY A 1 193 ? 21.016 7.441 -14.164 1 97.62 193 GLY A O 1
ATOM 1484 N N . ASN A 1 194 ? 21.547 7.41 -12.008 1 97.31 194 ASN A N 1
ATOM 1485 C CA . ASN A 1 194 ? 20.891 6.129 -11.773 1 97.31 194 ASN A CA 1
ATOM 1486 C C . ASN A 1 194 ? 19.391 6.285 -11.633 1 97.31 194 ASN A C 1
ATOM 1488 O O . ASN A 1 194 ? 18.641 5.305 -11.719 1 97.31 194 ASN A O 1
ATOM 1492 N N . LEU A 1 195 ? 18.938 7.5 -11.391 1 98.25 195 LEU A N 1
ATOM 1493 C CA . LEU A 1 195 ? 17.531 7.895 -11.328 1 98.25 195 LEU A CA 1
ATOM 1494 C C . LEU A 1 195 ? 17.266 9.086 -12.242 1 98.25 195 LEU A C 1
ATOM 1496 O O . LEU A 1 195 ? 18.188 9.812 -12.609 1 98.25 195 LEU A O 1
ATOM 1500 N N . ASP A 1 196 ? 16 9.227 -12.578 1 98.81 196 ASP A N 1
ATOM 1501 C CA . ASP A 1 196 ? 15.633 10.328 -13.469 1 98.81 196 ASP A CA 1
ATOM 1502 C C . ASP A 1 196 ? 14.914 11.43 -12.703 1 98.81 196 ASP A C 1
ATOM 1504 O O . ASP A 1 196 ? 14.898 12.586 -13.133 1 98.81 196 ASP A O 1
ATOM 1508 N N . ALA A 1 197 ? 14.336 11.07 -11.57 1 98.75 197 ALA A N 1
ATOM 1509 C CA . ALA A 1 197 ? 13.539 12.062 -10.852 1 98.75 197 ALA A CA 1
ATOM 1510 C C . ALA A 1 197 ? 13.398 11.688 -9.375 1 98.75 197 ALA A C 1
ATOM 1512 O O . ALA A 1 197 ? 13.391 10.5 -9.031 1 98.75 197 ALA A O 1
ATOM 1513 N N . VAL A 1 198 ? 13.273 12.688 -8.5 1 98.12 198 VAL A N 1
ATOM 1514 C CA . VAL A 1 198 ? 13.086 12.531 -7.062 1 98.12 198 VAL A CA 1
ATOM 1515 C C . VAL A 1 198 ? 12.07 13.547 -6.559 1 98.12 198 VAL A C 1
ATOM 1517 O O . VAL A 1 198 ? 12.156 14.734 -6.887 1 98.12 198 VAL A O 1
ATOM 1520 N N . TYR A 1 199 ? 11.117 13.094 -5.816 1 97.62 199 TYR A N 1
ATOM 1521 C CA . TYR A 1 199 ? 10.18 14 -5.152 1 97.62 199 TYR A CA 1
ATOM 1522 C C . TYR A 1 199 ? 10.805 14.602 -3.9 1 97.62 199 TYR A C 1
ATOM 1524 O O . TYR A 1 199 ? 11.477 13.906 -3.135 1 97.62 199 TYR A O 1
ATOM 1532 N N . VAL A 1 200 ? 10.555 15.914 -3.717 1 95.25 200 VAL A N 1
ATOM 1533 C CA . VAL A 1 200 ? 11.039 16.609 -2.527 1 95.25 200 VAL A CA 1
ATOM 1534 C C . VAL A 1 200 ? 10.039 17.688 -2.115 1 95.25 200 VAL A C 1
ATOM 1536 O O . VAL A 1 200 ? 9.102 18 -2.857 1 95.25 200 VAL A O 1
ATOM 1539 N N . LYS A 1 201 ? 10.266 18.188 -0.926 1 92.56 201 LYS A N 1
ATOM 1540 C CA . LYS A 1 201 ? 9.492 19.359 -0.527 1 92.56 201 LYS A CA 1
ATOM 1541 C C . LYS A 1 201 ? 10.219 20.156 0.554 1 92.56 201 LYS A C 1
ATOM 1543 O O . LYS A 1 201 ? 11.109 19.625 1.227 1 92.56 201 LYS A O 1
ATOM 1548 N N . GLY A 1 202 ? 9.906 21.469 0.622 1 89.5 202 GLY A N 1
ATOM 1549 C CA . GLY A 1 202 ? 10.305 22.312 1.73 1 89.5 202 GLY A CA 1
ATOM 1550 C C . GLY A 1 202 ? 11.648 22.984 1.512 1 89.5 202 GLY A C 1
ATOM 1551 O O . GLY A 1 202 ? 12.289 22.781 0.478 1 89.5 202 GLY A O 1
ATOM 1552 N N . ALA A 1 203 ? 12.039 23.75 2.514 1 88.81 203 ALA A N 1
ATOM 1553 C CA . ALA A 1 203 ? 13.227 24.594 2.424 1 88.81 203 ALA A CA 1
ATOM 1554 C C . ALA A 1 203 ? 14.5 23.75 2.4 1 88.81 203 ALA A C 1
ATOM 1556 O O . ALA A 1 203 ? 15.461 24.078 1.695 1 88.81 203 ALA A O 1
ATOM 1557 N N . SER A 1 204 ? 14.484 22.688 3.143 1 86.25 204 SER A N 1
ATOM 1558 C CA . SER A 1 204 ? 15.672 21.844 3.158 1 86.25 204 SER A CA 1
ATOM 1559 C C . SER A 1 204 ? 15.906 21.188 1.8 1 86.25 204 SER A C 1
ATOM 1561 O O . SER A 1 204 ? 17.047 20.953 1.405 1 86.25 204 SER A O 1
ATOM 1563 N N . ALA A 1 205 ? 14.891 20.891 1.111 1 90 205 ALA A N 1
ATOM 1564 C CA . ALA A 1 205 ? 15 20.328 -0.23 1 90 205 ALA A CA 1
ATOM 1565 C C . ALA A 1 205 ? 15.586 21.344 -1.208 1 90 205 ALA A C 1
ATOM 1567 O O . ALA A 1 205 ? 16.344 20.969 -2.115 1 90 205 ALA A O 1
ATOM 1568 N N . VAL A 1 206 ? 15.211 22.562 -1.017 1 92 206 VAL A N 1
ATOM 1569 C CA . VAL A 1 206 ? 15.789 23.609 -1.835 1 92 206 VAL A CA 1
ATOM 1570 C C . VAL A 1 206 ? 17.312 23.656 -1.64 1 92 206 VAL A C 1
ATOM 1572 O O . VAL A 1 206 ? 18.062 23.703 -2.611 1 92 206 VAL A O 1
ATOM 1575 N N . GLU A 1 207 ? 17.672 23.594 -0.366 1 89.31 207 GLU A N 1
ATOM 1576 C CA . GLU A 1 207 ? 19.109 23.609 -0.051 1 89.31 207 GLU A CA 1
ATOM 1577 C C . GLU A 1 207 ? 19.812 22.422 -0.693 1 89.31 207 GLU A C 1
ATOM 1579 O O . GLU A 1 207 ? 20.906 22.578 -1.257 1 89.31 207 GLU A O 1
ATOM 1584 N N . ALA A 1 208 ? 19.234 21.312 -0.592 1 89.31 208 ALA A N 1
ATOM 1585 C CA . ALA A 1 208 ? 19.844 20.109 -1.141 1 89.31 208 ALA A CA 1
ATOM 1586 C C . ALA A 1 208 ? 19.969 20.188 -2.658 1 89.31 208 ALA A C 1
ATOM 1588 O O . ALA A 1 208 ? 20.984 19.781 -3.23 1 89.31 208 ALA A O 1
ATOM 1589 N N . ALA A 1 209 ? 18.969 20.672 -3.268 1 93.88 209 ALA A N 1
ATOM 1590 C CA . ALA A 1 209 ? 18.969 20.812 -4.723 1 93.88 209 ALA A CA 1
ATOM 1591 C C . ALA A 1 209 ? 20.094 21.734 -5.176 1 93.88 209 ALA A C 1
ATOM 1593 O O . ALA A 1 209 ? 20.828 21.422 -6.121 1 93.88 209 ALA A O 1
ATOM 1594 N N . LYS A 1 210 ? 20.219 22.844 -4.504 1 93.44 210 LYS A N 1
ATOM 1595 C CA . LYS A 1 210 ? 21.281 23.812 -4.82 1 93.44 210 LYS A CA 1
ATOM 1596 C C . LYS A 1 210 ? 22.656 23.188 -4.629 1 93.44 210 LYS A C 1
ATOM 1598 O O . LYS A 1 210 ? 23.531 23.312 -5.492 1 93.44 210 LYS A O 1
ATOM 1603 N N . ARG A 1 211 ? 22.828 22.562 -3.574 1 91.88 211 ARG A N 1
ATOM 1604 C CA . ARG A 1 211 ? 24.109 21.953 -3.227 1 91.88 211 ARG A CA 1
ATOM 1605 C C . ARG A 1 211 ? 24.516 20.891 -4.25 1 91.88 211 ARG A C 1
ATOM 1607 O O . ARG A 1 211 ? 25.688 20.797 -4.609 1 91.88 211 ARG A O 1
ATOM 1614 N N . LEU A 1 212 ? 23.547 20.172 -4.746 1 94.25 212 LEU A N 1
ATOM 1615 C CA . LEU A 1 212 ? 23.844 19 -5.574 1 94.25 212 LEU A CA 1
ATOM 1616 C C . LEU A 1 212 ? 23.734 19.344 -7.059 1 94.25 212 LEU A C 1
ATOM 1618 O O . LEU A 1 212 ? 24.078 18.531 -7.914 1 94.25 212 LEU A O 1
ATOM 1622 N N . GLY A 1 213 ? 23.281 20.5 -7.332 1 96.81 213 GLY A N 1
ATOM 1623 C CA . GLY A 1 213 ? 23.203 20.969 -8.711 1 96.81 213 GLY A CA 1
ATOM 1624 C C . GLY A 1 213 ? 22.078 20.344 -9.5 1 96.81 213 GLY A C 1
ATOM 1625 O O . GLY A 1 213 ? 22.156 20.203 -10.719 1 96.81 213 GLY A O 1
ATOM 1626 N N . VAL A 1 214 ? 21.078 19.859 -8.789 1 97.88 214 VAL A N 1
ATOM 1627 C CA . VAL A 1 214 ? 19.875 19.359 -9.461 1 97.88 214 VAL A CA 1
ATOM 1628 C C . VAL A 1 214 ? 18.812 20.453 -9.508 1 97.88 214 VAL A C 1
ATOM 1630 O O . VAL A 1 214 ? 18.891 21.438 -8.758 1 97.88 214 VAL A O 1
ATOM 1633 N N . VAL A 1 215 ? 17.844 20.297 -10.469 1 98.5 215 VAL A N 1
ATOM 1634 C CA . VAL A 1 215 ? 16.922 21.391 -10.727 1 98.5 215 VAL A CA 1
ATOM 1635 C C . VAL A 1 215 ? 15.477 20.891 -10.656 1 98.5 215 VAL A C 1
ATOM 1637 O O . VAL A 1 215 ? 15.234 19.688 -10.688 1 98.5 215 VAL A O 1
ATOM 1640 N N . VAL A 1 216 ? 14.562 21.859 -10.516 1 98.5 216 VAL A N 1
ATOM 1641 C CA . VAL A 1 216 ? 13.141 21.547 -10.523 1 98.5 216 VAL A CA 1
ATOM 1642 C C . VAL A 1 216 ? 12.695 21.203 -11.945 1 98.5 216 VAL A C 1
ATOM 1644 O O . VAL A 1 216 ? 12.781 22.031 -12.852 1 98.5 216 VAL A O 1
ATOM 1647 N N . GLY A 1 217 ? 12.305 20 -12.156 1 98.81 217 GLY A N 1
ATOM 1648 C CA . GLY A 1 217 ? 11.648 19.641 -13.398 1 98.81 217 GLY A CA 1
ATOM 1649 C C . GLY A 1 217 ? 10.164 19.969 -13.406 1 98.81 217 GLY A C 1
ATOM 1650 O O . GLY A 1 217 ? 9.656 20.562 -14.359 1 98.81 217 GLY A O 1
ATOM 1651 N N . ILE A 1 218 ? 9.492 19.578 -12.352 1 98.75 218 ILE A N 1
ATOM 1652 C CA . ILE A 1 218 ? 8.062 19.844 -12.188 1 98.75 218 ILE A CA 1
ATOM 1653 C C . ILE A 1 218 ? 7.816 20.531 -10.844 1 98.75 218 ILE A C 1
ATOM 1655 O O . ILE A 1 218 ? 8.133 19.984 -9.789 1 98.75 218 ILE A O 1
ATOM 1659 N N . ASP A 1 219 ? 7.293 21.719 -10.883 1 98.06 219 ASP A N 1
ATOM 1660 C CA . ASP A 1 219 ? 6.848 22.469 -9.703 1 98.06 219 ASP A CA 1
ATOM 1661 C C . ASP A 1 219 ? 5.371 22.219 -9.414 1 98.06 219 ASP A C 1
ATOM 1663 O O . ASP A 1 219 ? 4.5 22.891 -9.961 1 98.06 219 ASP A O 1
ATOM 1667 N N . LEU A 1 220 ? 5.09 21.328 -8.508 1 97.62 220 LEU A N 1
ATOM 1668 C CA . LEU A 1 220 ? 3.711 20.922 -8.25 1 97.62 220 LEU A CA 1
ATOM 1669 C C . LEU A 1 220 ? 2.889 22.078 -7.711 1 97.62 220 LEU A C 1
ATOM 1671 O O . LEU A 1 220 ? 1.681 22.156 -7.945 1 97.62 220 LEU A O 1
ATOM 1675 N N . ASP A 1 221 ? 3.541 23 -7.039 1 95.81 221 ASP A N 1
ATOM 1676 C CA . ASP A 1 221 ? 2.854 24.141 -6.441 1 95.81 221 ASP A CA 1
ATOM 1677 C C . ASP A 1 221 ? 2.301 25.078 -7.516 1 95.81 221 ASP A C 1
ATOM 1679 O O . ASP A 1 221 ? 1.464 25.938 -7.23 1 95.81 221 ASP A O 1
ATOM 1683 N N . SER A 1 222 ? 2.777 24.969 -8.703 1 95.56 222 SER A N 1
ATOM 1684 C CA . SER A 1 222 ? 2.383 25.891 -9.766 1 95.56 222 SER A CA 1
ATOM 1685 C C . SER A 1 222 ? 1.08 25.438 -10.43 1 95.56 222 SER A C 1
ATOM 1687 O O . SER A 1 222 ? 0.47 26.203 -11.18 1 95.56 222 SER A O 1
ATOM 1689 N N . TYR A 1 223 ? 0.656 24.266 -10.125 1 96.19 223 TYR A N 1
ATOM 1690 C CA . TYR A 1 223 ? -0.577 23.781 -10.734 1 96.19 223 TYR A CA 1
ATOM 1691 C C . TYR A 1 223 ? -1.792 24.203 -9.914 1 96.19 223 TYR A C 1
ATOM 1693 O O . TYR A 1 223 ? -1.756 24.172 -8.68 1 96.19 223 TYR A O 1
ATOM 1701 N N . PRO A 1 224 ? -2.869 24.547 -10.555 1 94.25 224 PRO A N 1
ATOM 1702 C CA . PRO A 1 224 ? -3.988 25.188 -9.859 1 94.25 224 PRO A CA 1
ATOM 1703 C C . PRO A 1 224 ? -4.801 24.203 -9.023 1 94.25 224 PRO A C 1
ATOM 1705 O O . PRO A 1 224 ? -5.395 24.594 -8.016 1 94.25 224 PRO A O 1
ATOM 1708 N N . ASP A 1 225 ? -4.902 22.953 -9.398 1 95.5 225 ASP A N 1
ATOM 1709 C CA . ASP A 1 225 ? -5.711 21.984 -8.664 1 95.5 225 ASP A CA 1
ATOM 1710 C C . ASP A 1 225 ? -5.012 21.547 -7.383 1 95.5 225 ASP A C 1
ATOM 1712 O O . ASP A 1 225 ? -4.02 20.812 -7.43 1 95.5 225 ASP A O 1
ATOM 1716 N N . LYS A 1 226 ? -5.543 21.891 -6.207 1 95.12 226 LYS A N 1
ATOM 1717 C CA . LYS A 1 226 ? -4.945 21.562 -4.914 1 95.12 226 LYS A CA 1
ATOM 1718 C C . LYS A 1 226 ? -4.844 20.062 -4.719 1 95.12 226 LYS A C 1
ATOM 1720 O O . LYS A 1 226 ? -3.998 19.578 -3.961 1 95.12 226 LYS A O 1
ATOM 1725 N N . ARG A 1 227 ? -5.727 19.328 -5.414 1 96.38 227 ARG A N 1
ATOM 1726 C CA . ARG A 1 227 ? -5.801 17.891 -5.207 1 96.38 227 ARG A CA 1
ATOM 1727 C C . ARG A 1 227 ? -4.488 17.219 -5.586 1 96.38 227 ARG A C 1
ATOM 1729 O O . ARG A 1 227 ? -4.148 16.156 -5.043 1 96.38 227 ARG A O 1
ATOM 1736 N N . VAL A 1 228 ? -3.686 17.797 -6.477 1 96.88 228 VAL A N 1
ATOM 1737 C CA . VAL A 1 228 ? -2.455 17.188 -6.961 1 96.88 228 VAL A CA 1
ATOM 1738 C C . VAL A 1 228 ? -1.343 17.375 -5.93 1 96.88 228 VAL A C 1
ATOM 1740 O O . VAL A 1 228 ? -0.298 16.719 -6.012 1 96.88 228 VAL A O 1
ATOM 1743 N N . ARG A 1 229 ? -1.638 18.266 -4.93 1 96.69 229 ARG A N 1
ATOM 1744 C CA . ARG A 1 229 ? -0.608 18.594 -3.949 1 96.69 229 ARG A CA 1
ATOM 1745 C C . ARG A 1 229 ? -0.953 18.031 -2.578 1 96.69 229 ARG A C 1
ATOM 1747 O O . ARG A 1 229 ? -0.241 18.266 -1.602 1 96.69 229 ARG A O 1
ATOM 1754 N N . VAL A 1 230 ? -2.062 17.25 -2.48 1 98.25 230 VAL A N 1
ATOM 1755 C CA . VAL A 1 230 ? -2.365 16.578 -1.227 1 98.25 230 VAL A CA 1
ATOM 1756 C C . VAL A 1 230 ? -1.211 15.648 -0.85 1 98.25 230 VAL A C 1
ATOM 1758 O O . VAL A 1 230 ? -0.772 14.828 -1.662 1 98.25 230 VAL A O 1
ATOM 1761 N N . ASN A 1 231 ? -0.688 15.828 0.285 1 97.81 231 ASN A N 1
ATOM 1762 C CA . ASN A 1 231 ? 0.476 15.102 0.785 1 97.81 231 ASN A CA 1
ATOM 1763 C C . ASN A 1 231 ? 0.666 15.312 2.285 1 97.81 231 ASN A C 1
ATOM 1765 O O . ASN A 1 231 ? -0.266 15.719 2.982 1 97.81 231 ASN A O 1
ATOM 1769 N N . ASN A 1 232 ? 1.801 15.008 2.85 1 95.38 232 ASN A N 1
ATOM 1770 C CA . ASN A 1 232 ? 2.102 14.992 4.277 1 95.38 232 ASN A CA 1
ATOM 1771 C C . ASN A 1 232 ? 1.848 16.359 4.922 1 95.38 232 ASN A C 1
ATOM 1773 O O . ASN A 1 232 ? 1.479 16.422 6.094 1 95.38 232 ASN A O 1
ATOM 1777 N N . GLY A 1 233 ? 2.057 17.438 4.156 1 92.5 233 GLY A N 1
ATOM 1778 C CA . GLY A 1 233 ? 1.916 18.766 4.723 1 92.5 233 GLY A CA 1
ATOM 1779 C C . GLY A 1 233 ? 0.702 19.516 4.203 1 92.5 233 GLY A C 1
ATOM 1780 O O . GLY A 1 233 ? 0.451 20.656 4.602 1 92.5 233 GLY A O 1
ATOM 1781 N N . THR A 1 234 ? -0.031 18.953 3.268 1 95 234 THR A N 1
ATOM 1782 C CA . THR A 1 234 ? -1.16 19.594 2.594 1 95 234 THR A CA 1
ATOM 1783 C C . THR A 1 234 ? -2.352 18.641 2.529 1 95 234 THR A C 1
ATOM 1785 O O . THR A 1 234 ? -2.455 17.828 1.607 1 95 234 THR A O 1
ATOM 1788 N N . PRO A 1 235 ? -3.275 18.734 3.504 1 96.25 235 PRO A N 1
ATOM 1789 C CA . PRO A 1 235 ? -3.283 19.672 4.629 1 96.25 235 PRO A CA 1
ATOM 1790 C C . PRO A 1 235 ? -2.512 19.156 5.84 1 96.25 235 PRO A C 1
ATOM 1792 O O . PRO A 1 235 ? -2.195 17.969 5.906 1 96.25 235 PRO A O 1
ATOM 1795 N N . ARG A 1 236 ? -2.234 20.016 6.723 1 95.75 236 ARG A N 1
ATOM 1796 C CA . ARG A 1 236 ? -1.588 19.688 7.988 1 95.75 236 ARG A CA 1
ATOM 1797 C C . ARG A 1 236 ? -2.602 19.656 9.125 1 95.75 236 ARG A C 1
ATOM 1799 O O . ARG A 1 236 ? -3.336 20.625 9.336 1 95.75 236 ARG A O 1
ATOM 1806 N N . PRO A 1 237 ? -2.605 18.531 9.836 1 97.12 237 PRO A N 1
ATOM 1807 C CA . PRO A 1 237 ? -3.623 18.406 10.883 1 97.12 237 PRO A CA 1
ATOM 1808 C C . PRO A 1 237 ? -3.148 18.938 12.227 1 97.12 237 PRO A C 1
ATOM 1810 O O . PRO A 1 237 ? -1.955 18.875 12.539 1 97.12 237 PRO A O 1
ATOM 1813 N N . ILE A 1 238 ? -4.059 19.469 12.953 1 97.5 238 ILE A N 1
ATOM 1814 C CA . ILE A 1 238 ? -3.959 19.656 14.398 1 97.5 238 ILE A CA 1
ATOM 1815 C C . ILE A 1 238 ? -4.789 18.594 15.109 1 97.5 238 ILE A C 1
ATOM 1817 O O . ILE A 1 238 ? -6.004 18.5 14.914 1 97.5 238 ILE A O 1
ATOM 1821 N N . THR A 1 239 ? -4.105 17.766 15.898 1 98.25 239 THR A N 1
ATOM 1822 C CA . THR A 1 239 ? -4.785 16.703 16.641 1 98.25 239 THR A CA 1
ATOM 1823 C C . THR A 1 239 ? -4.57 16.875 18.141 1 98.25 239 THR A C 1
ATOM 1825 O O . THR A 1 239 ? -3.615 17.531 18.562 1 98.25 239 THR A O 1
ATOM 1828 N N . VAL A 1 240 ? -5.496 16.359 18.922 1 98.5 240 VAL A N 1
ATOM 1829 C CA . VAL A 1 240 ? -5.434 16.438 20.375 1 98.5 240 VAL A CA 1
ATOM 1830 C C . VAL A 1 240 ? -5.867 15.094 20.969 1 98.5 240 VAL A C 1
ATOM 1832 O O . VAL A 1 240 ? -6.746 14.422 20.438 1 98.5 240 VAL A O 1
ATOM 1835 N N . HIS A 1 241 ? -5.16 14.711 22 1 98.25 241 HIS A N 1
ATOM 1836 C CA . HIS A 1 241 ? -5.602 13.523 22.719 1 98.25 241 HIS A CA 1
ATOM 1837 C C . HIS A 1 241 ? -7.012 13.711 23.281 1 98.25 241 HIS A C 1
ATOM 1839 O O . HIS A 1 241 ? -7.348 14.781 23.797 1 98.25 241 HIS A O 1
ATOM 1845 N N . GLU A 1 242 ? -7.797 12.695 23.266 1 98.25 242 GLU A N 1
ATOM 1846 C CA . GLU A 1 242 ? -9.195 12.766 23.672 1 98.25 242 GLU A CA 1
ATOM 1847 C C . GLU A 1 242 ? -9.32 13.109 25.156 1 98.25 242 GLU A C 1
ATOM 1849 O O . GLU A 1 242 ? -10.266 13.789 25.562 1 98.25 242 GLU A O 1
ATOM 1854 N N . ASP A 1 243 ? -8.422 12.656 25.938 1 97.62 243 ASP A N 1
ATOM 1855 C CA . ASP A 1 243 ? -8.461 12.953 27.359 1 97.62 243 ASP A CA 1
ATOM 1856 C C . ASP A 1 243 ? -8.391 14.461 27.609 1 97.62 243 ASP A C 1
ATOM 1858 O O . ASP A 1 243 ? -9.141 14.992 28.438 1 97.62 243 ASP A O 1
ATOM 1862 N N . LEU A 1 244 ? -7.465 15.102 26.969 1 97.75 244 LEU A N 1
ATOM 1863 C CA . LEU A 1 244 ? -7.352 16.547 27.125 1 97.75 244 LEU A CA 1
ATOM 1864 C C . LEU A 1 244 ? -8.609 17.25 26.609 1 97.75 244 LEU A C 1
ATOM 1866 O O . LEU A 1 244 ? -9.117 18.172 27.25 1 97.75 244 LEU A O 1
ATOM 1870 N N . LEU A 1 245 ? -9.117 16.828 25.469 1 98.5 245 LEU A N 1
ATOM 1871 C CA . LEU A 1 245 ? -10.273 17.453 24.844 1 98.5 245 LEU A CA 1
ATOM 1872 C C . LEU A 1 245 ? -11.516 17.312 25.719 1 98.5 245 LEU A C 1
ATOM 1874 O O . LEU A 1 245 ? -12.258 18.281 25.906 1 98.5 245 LEU A O 1
ATOM 1878 N N . GLU A 1 246 ? -11.695 16.156 26.312 1 98 246 GLU A N 1
ATOM 1879 C CA . GLU A 1 246 ? -12.938 15.875 27.031 1 98 246 GLU A CA 1
ATOM 1880 C C . GLU A 1 246 ? -12.867 16.375 28.469 1 98 246 GLU A C 1
ATOM 1882 O O . GLU A 1 246 ? -13.867 16.828 29.031 1 98 246 GLU A O 1
ATOM 1887 N N . ASN A 1 247 ? -11.727 16.344 29.078 1 97.62 247 ASN A N 1
ATOM 1888 C CA . ASN A 1 247 ? -11.625 16.656 30.5 1 97.62 247 ASN A CA 1
ATOM 1889 C C . ASN A 1 247 ? -11.086 18.062 30.719 1 97.62 247 ASN A C 1
ATOM 1891 O O . ASN A 1 247 ? -11.211 18.609 31.828 1 97.62 247 ASN A O 1
ATOM 1895 N N . HIS A 1 248 ? -10.492 18.641 29.734 1 97.38 248 HIS A N 1
ATOM 1896 C CA . HIS A 1 248 ? -9.93 19.969 29.844 1 97.38 248 HIS A CA 1
ATOM 1897 C C . HIS A 1 248 ? -10.188 20.781 28.578 1 97.38 248 HIS A C 1
ATOM 1899 O O . HIS A 1 248 ? -9.266 21.328 27.984 1 97.38 248 HIS A O 1
ATOM 1905 N N . PHE A 1 249 ? -11.414 20.859 28.203 1 98.19 249 PHE A N 1
ATOM 1906 C CA . PHE A 1 249 ? -11.859 21.5 26.969 1 98.19 249 PHE A CA 1
ATOM 1907 C C . PHE A 1 249 ? -11.391 22.953 26.906 1 98.19 249 PHE A C 1
ATOM 1909 O O . PHE A 1 249 ? -10.969 23.422 25.859 1 98.19 249 PHE A O 1
ATOM 1916 N N . ASP A 1 250 ? -11.445 23.594 28.016 1 97.5 250 ASP A N 1
ATOM 1917 C CA . ASP A 1 250 ? -11.07 25 28.094 1 97.5 250 ASP A CA 1
ATOM 1918 C C . ASP A 1 250 ? -9.609 25.203 27.703 1 97.5 250 ASP A C 1
ATOM 1920 O O . ASP A 1 250 ? -9.258 26.188 27.062 1 97.5 250 ASP A O 1
ATOM 1924 N N . LEU A 1 251 ? -8.734 24.25 28.062 1 97.88 251 LEU A N 1
ATOM 1925 C CA . LEU A 1 251 ? -7.32 24.344 27.734 1 97.88 251 LEU A CA 1
ATOM 1926 C C . LEU A 1 251 ? -7.109 24.219 26.234 1 97.88 251 LEU A C 1
ATOM 1928 O O . LEU A 1 251 ? -6.273 24.906 25.641 1 97.88 251 LEU A O 1
ATOM 1932 N N . VAL A 1 252 ? -7.871 23.328 25.609 1 98.5 252 VAL A N 1
ATOM 1933 C CA . VAL A 1 252 ? -7.762 23.125 24.172 1 98.5 252 VAL A CA 1
ATOM 1934 C C . VAL A 1 252 ? -8.242 24.359 23.422 1 98.5 252 VAL A C 1
ATOM 1936 O O . VAL A 1 252 ? -7.605 24.797 22.453 1 98.5 252 VAL A O 1
ATOM 1939 N N . VAL A 1 253 ? -9.328 24.969 23.891 1 98.62 253 VAL A N 1
ATOM 1940 C CA . VAL A 1 253 ? -9.867 26.172 23.266 1 98.62 253 VAL A CA 1
ATOM 1941 C C . VAL A 1 253 ? -8.852 27.312 23.375 1 98.62 253 VAL A C 1
ATOM 1943 O O . VAL A 1 253 ? -8.609 28.016 22.406 1 98.62 253 VAL A O 1
ATOM 1946 N N . ARG A 1 254 ? -8.289 27.453 24.547 1 98.12 254 ARG A N 1
ATOM 1947 C CA . ARG A 1 254 ? -7.301 28.5 24.766 1 98.12 254 ARG A CA 1
ATOM 1948 C C . ARG A 1 254 ? -6.078 28.297 23.875 1 98.12 254 ARG A C 1
ATOM 1950 O O . ARG A 1 254 ? -5.504 29.266 23.359 1 98.12 254 ARG A O 1
ATOM 1957 N N . PHE A 1 255 ? -5.66 27.078 23.766 1 97.81 255 PHE A N 1
ATOM 1958 C CA . PHE A 1 255 ? -4.562 26.734 22.859 1 97.81 255 PHE A CA 1
ATOM 1959 C C . PHE A 1 255 ? -4.883 27.172 21.438 1 97.81 255 PHE A C 1
ATOM 1961 O O . PHE A 1 255 ? -4.082 27.844 20.781 1 97.81 255 PHE A O 1
ATOM 1968 N N . LEU A 1 256 ? -6.102 26.828 20.938 1 98.38 256 LEU A N 1
ATOM 1969 C CA . LEU A 1 256 ? -6.516 27.156 19.578 1 98.38 256 LEU A CA 1
ATOM 1970 C C . LEU A 1 256 ? -6.715 28.656 19.422 1 98.38 256 LEU A C 1
ATOM 1972 O O . LEU A 1 256 ? -6.457 29.219 18.344 1 98.38 256 LEU A O 1
ATOM 1976 N N . TYR A 1 257 ? -7.18 29.281 20.484 1 98.31 257 TYR A N 1
ATOM 1977 C CA . TYR A 1 257 ? -7.316 30.734 20.469 1 98.31 257 TYR A CA 1
ATOM 1978 C C . TYR A 1 257 ? -5.98 31.406 20.156 1 98.31 257 TYR A C 1
ATOM 1980 O O . TYR A 1 257 ? -5.906 32.281 19.297 1 98.31 257 TYR A O 1
ATOM 1988 N N . GLN A 1 258 ? -4.926 30.953 20.875 1 97.69 258 GLN A N 1
ATOM 1989 C CA . GLN A 1 258 ? -3.602 31.516 20.625 1 97.69 258 GLN A CA 1
ATOM 1990 C C . GLN A 1 258 ? -3.102 31.172 19.234 1 97.69 258 GLN A C 1
ATOM 1992 O O . GLN A 1 258 ? -2.396 31.969 18.609 1 97.69 258 GLN A O 1
ATOM 1997 N N . THR A 1 259 ? -3.441 29.984 18.75 1 96.81 259 THR A N 1
ATOM 1998 C CA . THR A 1 259 ? -3.082 29.547 17.406 1 96.81 259 THR A CA 1
ATOM 1999 C C . THR A 1 259 ? -3.74 30.438 16.344 1 96.81 259 THR A C 1
ATOM 2001 O O . THR A 1 259 ? -3.09 30.875 15.391 1 96.81 259 THR A O 1
ATOM 2004 N N . LEU A 1 260 ? -4.992 30.781 16.547 1 97.94 260 LEU A N 1
ATOM 2005 C CA . LEU A 1 260 ? -5.723 31.672 15.648 1 97.94 260 LEU A CA 1
ATOM 2006 C C . LEU A 1 260 ? -5.137 33.062 15.664 1 97.94 260 LEU A C 1
ATOM 2008 O O . LEU A 1 260 ? -5.004 33.719 14.617 1 97.94 260 LEU A O 1
ATOM 2012 N N . ARG A 1 261 ? -4.801 33.531 16.844 1 97.44 261 ARG A N 1
ATOM 2013 C CA . ARG A 1 261 ? -4.164 34.844 16.953 1 97.44 261 ARG A CA 1
ATOM 2014 C C . ARG A 1 261 ? -2.84 34.875 16.203 1 97.44 261 ARG A C 1
ATOM 2016 O O . ARG A 1 261 ? -2.516 35.875 15.547 1 97.44 261 ARG A O 1
ATOM 2023 N N . ALA A 1 262 ? -2.127 33.812 16.312 1 96.44 262 ALA A N 1
ATOM 2024 C CA . ALA A 1 262 ? -0.842 33.719 15.633 1 96.44 262 ALA A CA 1
ATOM 2025 C C . ALA A 1 262 ? -1.03 33.719 14.117 1 96.44 262 ALA A C 1
ATOM 2027 O O . ALA A 1 262 ? -0.234 34.312 13.383 1 96.44 262 ALA A O 1
ATOM 2028 N N . ALA A 1 263 ? -2.033 33 13.648 1 96.62 263 ALA A N 1
ATOM 2029 C CA . ALA A 1 263 ? -2.344 33.031 12.219 1 96.62 263 ALA A CA 1
ATOM 2030 C C . ALA A 1 263 ? -2.66 34.438 11.742 1 96.62 263 ALA A C 1
ATOM 2032 O O . ALA A 1 263 ? -2.23 34.844 10.664 1 96.62 263 ALA A O 1
ATOM 2033 N N . ASP A 1 264 ? -3.375 35.125 12.539 1 96.31 264 ASP A N 1
ATOM 2034 C CA . ASP A 1 264 ? -3.699 36.531 12.195 1 96.31 264 ASP A CA 1
ATOM 2035 C C . ASP A 1 264 ? -2.451 37.406 12.211 1 96.31 264 ASP A C 1
ATOM 2037 O O . ASP A 1 264 ? -2.266 38.219 11.32 1 96.31 264 ASP A O 1
ATOM 2041 N N . TRP A 1 265 ? -1.645 37.25 13.234 1 96.75 265 TRP A N 1
ATOM 2042 C CA . TRP A 1 265 ? -0.377 37.969 13.32 1 96.75 265 TRP A CA 1
ATOM 2043 C C . TRP A 1 265 ? 0.464 37.75 12.07 1 96.75 265 TRP A C 1
ATOM 2045 O O . TRP A 1 265 ? 1.071 38.688 11.547 1 96.75 265 TRP A O 1
ATOM 2055 N N . ALA A 1 266 ? 0.512 36.531 11.562 1 96.19 266 ALA A N 1
ATOM 2056 C CA . ALA A 1 266 ? 1.319 36.156 10.406 1 96.19 266 ALA A CA 1
ATOM 2057 C C . ALA A 1 266 ? 0.89 36.938 9.164 1 96.19 266 ALA A C 1
ATOM 2059 O O . ALA A 1 266 ? 1.724 37.281 8.328 1 96.19 266 ALA A O 1
ATOM 2060 N N . LYS A 1 267 ? -0.362 37.25 9.055 1 96.06 267 LYS A N 1
ATOM 2061 C CA . LYS A 1 267 ? -0.894 37.938 7.879 1 96.06 267 LYS A CA 1
ATOM 2062 C C . LYS A 1 267 ? -0.235 39.312 7.695 1 96.06 267 LYS A C 1
ATOM 2064 O O . LYS A 1 267 ? -0.133 39.812 6.574 1 96.06 267 LYS A O 1
ATOM 2069 N N . HIS A 1 268 ? 0.258 39.781 8.805 1 96.25 268 HIS A N 1
ATOM 2070 C CA . HIS A 1 268 ? 0.779 41.156 8.734 1 96.25 268 HIS A CA 1
ATOM 2071 C C . HIS A 1 268 ? 2.262 41.188 9.094 1 96.25 268 HIS A C 1
ATOM 2073 O O . HIS A 1 268 ? 2.834 42.281 9.25 1 96.25 268 HIS A O 1
ATOM 2079 N N . ASN A 1 269 ? 2.873 40.094 9.219 1 95.5 269 ASN A N 1
ATOM 2080 C CA . ASN A 1 269 ? 4.258 40.062 9.68 1 95.5 269 ASN A CA 1
ATOM 2081 C C . ASN A 1 269 ? 5.07 39 8.938 1 95.5 269 ASN A C 1
ATOM 2083 O O . ASN A 1 269 ? 5.684 38.125 9.555 1 95.5 269 ASN A O 1
ATOM 2087 N N . LEU A 1 270 ? 5.09 39.125 7.605 1 93.56 270 LEU A N 1
ATOM 2088 C CA . LEU A 1 270 ? 5.773 38.156 6.762 1 93.56 270 LEU A CA 1
ATOM 2089 C C . LEU A 1 270 ? 7.238 38 7.164 1 93.56 270 LEU A C 1
ATOM 2091 O O . LEU A 1 270 ? 7.773 36.906 7.23 1 93.56 270 LEU A O 1
ATOM 2095 N N . GLN A 1 271 ? 7.914 39.094 7.453 1 92.12 271 GLN A N 1
ATOM 2096 C CA . GLN A 1 271 ? 9.32 39.062 7.832 1 92.12 271 GLN A CA 1
ATOM 2097 C C . GLN A 1 271 ? 9.531 38.281 9.125 1 92.12 271 GLN A C 1
ATOM 2099 O O . GLN A 1 271 ? 10.484 37.531 9.25 1 92.12 271 GLN A O 1
ATOM 2104 N N . GLY A 1 272 ? 8.648 38.594 10.031 1 92.06 272 GLY A N 1
ATOM 2105 C CA . GLY A 1 272 ? 8.711 37.844 11.273 1 92.06 272 GLY A CA 1
ATOM 2106 C C . GLY A 1 272 ? 8.492 36.344 11.086 1 92.06 272 GLY A C 1
ATOM 2107 O O . GLY A 1 272 ? 9.156 35.531 11.727 1 92.06 272 GLY A O 1
ATOM 2108 N N . VAL A 1 273 ? 7.559 35.969 10.188 1 92.31 273 VAL A N 1
ATOM 2109 C CA . VAL A 1 273 ? 7.281 34.562 9.891 1 92.31 273 VAL A CA 1
ATOM 2110 C C . VAL A 1 273 ? 8.523 33.906 9.289 1 92.31 273 VAL A C 1
ATOM 2112 O O . VAL A 1 273 ? 8.914 32.812 9.695 1 92.31 273 VAL A O 1
ATOM 2115 N N . HIS A 1 274 ? 9.164 34.562 8.359 1 90 274 HIS A N 1
ATOM 2116 C CA . HIS A 1 274 ? 10.367 34.031 7.719 1 90 274 HIS A CA 1
ATOM 2117 C C . HIS A 1 274 ? 11.477 33.781 8.734 1 90 274 HIS A C 1
ATOM 2119 O O . HIS A 1 274 ? 12.18 32.781 8.672 1 90 274 HIS A O 1
ATOM 2125 N N . ALA A 1 275 ? 11.602 34.719 9.656 1 88.56 275 ALA A N 1
ATOM 2126 C CA . ALA A 1 275 ? 12.633 34.594 10.68 1 88.56 275 ALA A CA 1
ATOM 2127 C C . ALA A 1 275 ? 12.391 33.344 11.547 1 88.56 275 ALA A C 1
ATOM 2129 O O . ALA A 1 275 ? 13.328 32.625 11.883 1 88.56 275 ALA A O 1
ATOM 2130 N N . ILE A 1 276 ? 11.219 33.156 11.836 1 87 276 ILE A N 1
ATOM 2131 C CA . ILE A 1 276 ? 10.859 32 12.648 1 87 276 ILE A CA 1
ATOM 2132 C C . ILE A 1 276 ? 11.125 30.719 11.867 1 87 276 ILE A C 1
ATOM 2134 O O . ILE A 1 276 ? 11.656 29.75 12.422 1 87 276 ILE A O 1
ATOM 2138 N N . LEU A 1 277 ? 10.797 30.734 10.586 1 86.81 277 LEU A N 1
ATOM 2139 C CA . LEU A 1 277 ? 10.93 29.547 9.758 1 86.81 277 LEU A CA 1
ATOM 2140 C C . LEU A 1 277 ? 12.398 29.188 9.531 1 86.81 277 LEU A C 1
ATOM 2142 O O . LEU A 1 277 ? 12.75 28.016 9.422 1 86.81 277 LEU A O 1
ATOM 2146 N N . GLN A 1 278 ? 13.203 30.172 9.406 1 84.19 278 GLN A N 1
ATOM 2147 C CA . GLN A 1 278 ? 14.633 29.922 9.25 1 84.19 278 GLN A CA 1
ATOM 2148 C C . GLN A 1 278 ? 15.18 29.094 10.414 1 84.19 278 GLN A C 1
ATOM 2150 O O . GLN A 1 278 ? 15.945 28.156 10.203 1 84.19 278 GLN A O 1
ATOM 2155 N N . ASP A 1 279 ? 14.688 29.422 11.492 1 77.25 279 ASP A N 1
ATOM 2156 C CA . ASP A 1 279 ? 15.125 28.719 12.695 1 77.25 279 ASP A CA 1
ATOM 2157 C C . ASP A 1 279 ? 14.562 27.312 12.742 1 77.25 279 ASP A C 1
ATOM 2159 O O . ASP A 1 279 ? 15.258 26.359 13.125 1 77.25 279 ASP A O 1
ATOM 2163 N N . GLU A 1 280 ? 13.391 27.125 12.305 1 74.56 280 GLU A N 1
ATOM 2164 C CA . GLU A 1 280 ? 12.672 25.859 12.422 1 74.56 280 GLU A CA 1
ATOM 2165 C C . GLU A 1 280 ? 13.117 24.875 11.352 1 74.56 280 GLU A C 1
ATOM 2167 O O . GLU A 1 280 ? 13.141 23.656 11.578 1 74.56 280 GLU A O 1
ATOM 2172 N N . THR A 1 281 ? 13.516 25.266 10.156 1 73.81 281 THR A N 1
ATOM 2173 C CA . THR A 1 281 ? 13.758 24.406 9.016 1 73.81 281 THR A CA 1
ATOM 2174 C C . THR A 1 281 ? 15.25 24.156 8.828 1 73.81 281 THR A C 1
ATOM 2176 O O . THR A 1 281 ? 15.648 23.344 7.984 1 73.81 281 THR A O 1
ATOM 2179 N N . PHE A 1 282 ? 16.047 24.781 9.516 1 72.88 282 PHE A N 1
ATOM 2180 C CA . PHE A 1 282 ? 17.5 24.719 9.367 1 72.88 282 PHE A CA 1
ATOM 2181 C C . PHE A 1 282 ? 17.906 25.062 7.938 1 72.88 282 PHE A C 1
ATOM 2183 O O . PHE A 1 282 ? 18.734 24.375 7.34 1 72.88 282 PHE A O 1
ATOM 2190 N N . ALA A 1 283 ? 17.219 26.016 7.359 1 81.38 283 ALA A N 1
ATOM 2191 C CA . ALA A 1 283 ? 17.5 26.469 6.004 1 81.38 283 ALA A CA 1
ATOM 2192 C C . ALA A 1 283 ? 17.75 27.984 5.977 1 81.38 283 ALA A C 1
ATOM 2194 O O . ALA A 1 283 ? 17.266 28.719 6.84 1 81.38 283 ALA A O 1
ATOM 2195 N N . GLY A 1 284 ? 18.578 28.359 5.07 1 84.19 284 GLY A N 1
ATOM 2196 C CA . GLY A 1 284 ? 18.875 29.766 4.922 1 84.19 284 GLY A CA 1
ATOM 2197 C C . GLY A 1 284 ? 17.688 30.578 4.445 1 84.19 284 GLY A C 1
ATOM 2198 O O . GLY A 1 284 ? 16.688 30.031 3.988 1 84.19 284 GLY A O 1
ATOM 2199 N N . ALA A 1 285 ? 17.859 31.859 4.617 1 87.94 285 ALA A N 1
ATOM 2200 C CA . ALA A 1 285 ? 16.797 32.812 4.312 1 87.94 285 ALA A CA 1
ATOM 2201 C C . ALA A 1 285 ? 16.312 32.656 2.873 1 87.94 285 ALA A C 1
ATOM 2203 O O . ALA A 1 285 ? 15.109 32.688 2.607 1 87.94 285 ALA A O 1
ATOM 2204 N N . GLU A 1 286 ? 17.203 32.531 1.983 1 90.75 286 GLU A N 1
ATOM 2205 C CA . GLU A 1 286 ? 16.844 32.406 0.573 1 90.75 286 GLU A CA 1
ATOM 2206 C C . GLU A 1 286 ? 16.047 31.125 0.322 1 90.75 286 GLU A C 1
ATOM 2208 O O . GLU A 1 286 ? 15.062 31.141 -0.428 1 90.75 286 GLU A O 1
ATOM 2213 N N . SER A 1 287 ? 16.422 30.047 0.894 1 90.31 287 SER A N 1
ATOM 2214 C CA . SER A 1 287 ? 15.742 28.766 0.724 1 90.31 287 SER A CA 1
ATOM 2215 C C . SER A 1 287 ? 14.344 28.812 1.338 1 90.31 287 SER A C 1
ATOM 2217 O O . SER A 1 287 ? 13.398 28.25 0.778 1 90.31 287 SER A O 1
ATOM 2219 N N . VAL A 1 288 ? 14.25 29.453 2.459 1 90.19 288 VAL A N 1
ATOM 2220 C CA . VAL A 1 288 ? 12.945 29.625 3.102 1 90.19 288 VAL A CA 1
ATOM 2221 C C . VAL A 1 288 ? 12.023 30.438 2.195 1 90.19 288 VAL A C 1
ATOM 2223 O O . VAL A 1 288 ? 10.875 30.062 1.974 1 90.19 288 VAL A O 1
ATOM 2226 N N . ALA A 1 289 ? 12.586 31.5 1.651 1 90.69 289 ALA A N 1
ATOM 2227 C CA . ALA A 1 289 ? 11.789 32.344 0.764 1 90.69 289 ALA A CA 1
ATOM 2228 C C . ALA A 1 289 ? 11.383 31.594 -0.495 1 90.69 289 ALA A C 1
ATOM 2230 O O . ALA A 1 289 ? 10.297 31.797 -1.031 1 90.69 289 ALA A O 1
ATOM 2231 N N . THR A 1 290 ? 12.25 30.75 -0.923 1 91.88 290 THR A N 1
ATOM 2232 C CA . THR A 1 290 ? 11.969 29.953 -2.113 1 91.88 290 THR A CA 1
ATOM 2233 C C . THR A 1 290 ? 10.883 28.922 -1.828 1 91.88 290 THR A C 1
ATOM 2235 O O . THR A 1 290 ? 9.984 28.703 -2.648 1 91.88 290 THR A O 1
ATOM 2238 N N . ALA A 1 291 ? 10.961 28.266 -0.724 1 91.81 291 ALA A N 1
ATOM 2239 C CA . ALA A 1 291 ? 10.047 27.172 -0.381 1 91.81 291 ALA A CA 1
ATOM 2240 C C . ALA A 1 291 ? 8.672 27.719 -0.012 1 91.81 291 ALA A C 1
ATOM 2242 O O . ALA A 1 291 ? 7.652 27.078 -0.314 1 91.81 291 ALA A O 1
ATOM 2243 N N . TYR A 1 292 ? 8.688 28.812 0.672 1 91.44 292 TYR A N 1
ATOM 2244 C CA . TYR A 1 292 ? 7.434 29.375 1.176 1 91.44 292 TYR A CA 1
ATOM 2245 C C . TYR A 1 292 ? 7.105 30.688 0.486 1 91.44 292 TYR A C 1
ATOM 2247 O O . TYR A 1 292 ? 7.504 31.75 0.957 1 91.44 292 TYR A O 1
ATOM 2255 N N . ARG A 1 293 ? 6.312 30.516 -0.522 1 87.69 293 ARG A N 1
ATOM 2256 C CA . ARG A 1 293 ? 5.957 31.625 -1.412 1 87.69 293 ARG A CA 1
ATOM 2257 C C . ARG A 1 293 ? 4.453 31.672 -1.651 1 87.69 293 ARG A C 1
ATOM 2259 O O . ARG A 1 293 ? 3.682 31.047 -0.92 1 87.69 293 ARG A O 1
ATOM 2266 N N . ASN A 1 294 ? 3.975 32.5 -2.445 1 82.38 294 ASN A N 1
ATOM 2267 C CA . ASN A 1 294 ? 2.578 32.594 -2.854 1 82.38 294 ASN A CA 1
ATOM 2268 C C . ASN A 1 294 ? 1.678 33 -1.686 1 82.38 294 ASN A C 1
ATOM 2270 O O . ASN A 1 294 ? 0.646 32.375 -1.45 1 82.38 294 ASN A O 1
ATOM 2274 N N . ASP A 1 295 ? 2.113 33.906 -0.877 1 89.06 295 ASP A N 1
ATOM 2275 C CA . ASP A 1 295 ? 1.334 34.469 0.221 1 89.06 295 ASP A CA 1
ATOM 2276 C C . ASP A 1 295 ? 0.921 33.375 1.213 1 89.06 295 ASP A C 1
ATOM 2278 O O . ASP A 1 295 ? -0.197 33.406 1.731 1 89.06 295 ASP A O 1
ATOM 2282 N N . PHE A 1 296 ? 1.827 32.375 1.409 1 89.62 296 PHE A N 1
ATOM 2283 C CA . PHE A 1 296 ? 1.545 31.25 2.297 1 89.62 296 PHE A CA 1
ATOM 2284 C C . PHE A 1 296 ? 1.135 31.75 3.68 1 89.62 296 PHE A C 1
ATOM 2286 O O . PHE A 1 296 ? 0.299 31.125 4.344 1 89.62 296 PHE A O 1
ATOM 2293 N N . HIS A 1 297 ? 1.696 32.938 4.148 1 91.56 297 HIS A N 1
ATOM 2294 C CA . HIS A 1 297 ? 1.498 33.438 5.5 1 91.56 297 HIS A CA 1
ATOM 2295 C C . HIS A 1 297 ? 0.061 33.906 5.707 1 91.56 297 HIS A C 1
ATOM 2297 O O . HIS A 1 297 ? -0.377 34.094 6.844 1 91.56 297 HIS A O 1
ATOM 2303 N N . LEU A 1 298 ? -0.681 34.031 4.617 1 92.56 298 LEU A N 1
ATOM 2304 C CA . LEU A 1 298 ? -2.074 34.438 4.703 1 92.56 298 LEU A CA 1
ATOM 2305 C C . LEU A 1 298 ? -2.988 33.25 4.965 1 92.56 298 LEU A C 1
ATOM 2307 O O . LEU A 1 298 ? -4.168 33.438 5.289 1 92.56 298 LEU A O 1
ATOM 2311 N N . ASN A 1 299 ? -2.383 32 4.949 1 89.31 299 ASN A N 1
ATOM 2312 C CA . ASN A 1 299 ? -3.225 30.812 4.957 1 89.31 299 ASN A CA 1
ATOM 2313 C C . ASN A 1 299 ? -2.914 29.922 6.152 1 89.31 299 ASN A C 1
ATOM 2315 O O . ASN A 1 299 ? -3.152 28.719 6.105 1 89.31 299 ASN A O 1
ATOM 2319 N N . LEU A 1 300 ? -2.502 30.484 7.227 1 93.88 300 LEU A N 1
ATOM 2320 C CA . LEU A 1 300 ? -2.07 29.688 8.367 1 93.88 300 LEU A CA 1
ATOM 2321 C C . LEU A 1 300 ? -3.242 29.391 9.305 1 93.88 300 LEU A C 1
ATOM 2323 O O . LEU A 1 300 ? -3.121 28.594 10.227 1 93.88 300 LEU A O 1
ATOM 2327 N N . GLU A 1 301 ? -4.402 30.016 9.047 1 95.75 301 GLU A N 1
ATOM 2328 C CA . GLU A 1 301 ? -5.562 29.797 9.906 1 95.75 301 GLU A CA 1
ATOM 2329 C C . GLU A 1 301 ? -6.105 28.375 9.766 1 95.75 301 GLU A C 1
ATOM 2331 O O . GLU A 1 301 ? -6.395 27.922 8.656 1 95.75 301 GLU A O 1
ATOM 2336 N N . PRO A 1 302 ? -6.223 27.641 10.898 1 97.06 302 PRO A N 1
ATOM 2337 C CA . PRO A 1 302 ? -6.836 26.312 10.805 1 97.06 302 PRO A CA 1
ATOM 2338 C C . PRO A 1 302 ? -8.328 26.359 10.484 1 97.06 302 PRO A C 1
ATOM 2340 O O . PRO A 1 302 ? -9.031 27.266 10.961 1 97.06 302 PRO A O 1
ATOM 2343 N N . THR A 1 303 ? -8.758 25.5 9.719 1 97.19 303 THR A N 1
ATOM 2344 C CA . THR A 1 303 ? -10.172 25.359 9.383 1 97.19 303 THR A CA 1
ATOM 2345 C C . THR A 1 303 ? -10.578 23.891 9.375 1 97.19 303 THR A C 1
ATOM 2347 O O . THR A 1 303 ? -9.734 23 9.477 1 97.19 303 THR A O 1
ATOM 2350 N N . LEU A 1 304 ? -11.836 23.641 9.383 1 98.56 304 LEU A N 1
ATOM 2351 C CA . LEU A 1 304 ? -12.414 22.312 9.18 1 98.56 304 LEU A CA 1
ATOM 2352 C C . LEU A 1 304 ? -13.578 22.375 8.195 1 98.56 304 LEU A C 1
ATOM 2354 O O . LEU A 1 304 ? -14.617 21.75 8.422 1 98.56 304 LEU A O 1
ATOM 2358 N N . THR A 1 305 ? -13.344 23.188 7.16 1 97.94 305 THR A N 1
ATOM 2359 C CA . THR A 1 305 ? -14.367 23.312 6.125 1 97.94 305 THR A CA 1
ATOM 2360 C C . THR A 1 305 ? -14.531 21.984 5.383 1 97.94 305 THR A C 1
ATOM 2362 O O . THR A 1 305 ? -13.602 21.172 5.34 1 97.94 305 THR A O 1
ATOM 2365 N N . PRO A 1 306 ? -15.672 21.797 4.754 1 98.12 306 PRO A N 1
ATOM 2366 C CA . PRO A 1 306 ? -15.891 20.562 3.998 1 98.12 306 PRO A CA 1
ATOM 2367 C C . PRO A 1 306 ? -14.836 20.328 2.916 1 98.12 306 PRO A C 1
ATOM 2369 O O . PRO A 1 306 ? -14.391 19.203 2.707 1 98.12 306 PRO A O 1
ATOM 2372 N N . ASP A 1 307 ? -14.398 21.391 2.273 1 97.56 307 ASP A N 1
ATOM 2373 C CA . ASP A 1 307 ? -13.391 21.266 1.221 1 97.56 307 ASP A CA 1
ATOM 2374 C C . ASP A 1 307 ? -12.055 20.797 1.791 1 97.56 307 ASP A C 1
ATOM 2376 O O . ASP A 1 307 ? -11.391 19.938 1.211 1 97.56 307 ASP A O 1
ATOM 2380 N N . ARG A 1 308 ? -11.672 21.422 2.896 1 98 308 ARG A N 1
ATOM 2381 C CA . ARG A 1 308 ? -10.414 21.031 3.533 1 98 308 ARG A CA 1
ATOM 2382 C C . ARG A 1 308 ? -10.469 19.594 4.031 1 98 308 ARG A C 1
ATOM 2384 O O . ARG A 1 308 ? -9.492 18.859 3.91 1 98 308 ARG A O 1
ATOM 2391 N N . LEU A 1 309 ? -11.57 19.219 4.562 1 98.75 309 LEU A N 1
ATOM 2392 C CA . LEU A 1 309 ? -11.758 17.859 5.059 1 98.75 309 LEU A CA 1
ATOM 2393 C C . LEU A 1 309 ? -11.719 16.844 3.914 1 98.75 309 LEU A C 1
ATOM 2395 O O . LEU A 1 309 ? -11.188 15.75 4.07 1 98.75 309 LEU A O 1
ATOM 2399 N N . ALA A 1 310 ? -12.258 17.25 2.77 1 98.38 310 ALA A N 1
ATOM 2400 C CA . ALA A 1 310 ? -12.242 16.359 1.609 1 98.38 310 ALA A CA 1
ATOM 2401 C C . ALA A 1 310 ? -10.812 16.109 1.141 1 98.38 310 ALA A C 1
ATOM 2403 O O . ALA A 1 310 ? -10.469 14.977 0.762 1 98.38 310 ALA A O 1
ATOM 2404 N N . LEU A 1 311 ? -9.984 17.125 1.146 1 98.5 311 LEU A N 1
ATOM 2405 C CA . LEU A 1 311 ? -8.578 16.969 0.776 1 98.5 311 LEU A CA 1
ATOM 2406 C C . LEU A 1 311 ? -7.848 16.078 1.771 1 98.5 311 LEU A C 1
ATOM 2408 O O . LEU A 1 311 ? -7.02 15.25 1.381 1 98.5 311 LEU A O 1
ATOM 2412 N N . PHE A 1 312 ? -8.203 16.25 3.035 1 98.81 312 PHE A N 1
ATOM 2413 C CA . PHE A 1 312 ? -7.559 15.438 4.066 1 98.81 312 PHE A CA 1
ATOM 2414 C C . PHE A 1 312 ? -8 13.984 3.975 1 98.81 312 PHE A C 1
ATOM 2416 O O . PHE A 1 312 ? -7.211 13.07 4.219 1 98.81 312 PHE A O 1
ATOM 2423 N N . ARG A 1 313 ? -9.234 13.781 3.637 1 98.69 313 ARG A N 1
ATOM 2424 C CA . ARG A 1 313 ? -9.742 12.43 3.404 1 98.69 313 ARG A CA 1
ATOM 2425 C C . ARG A 1 313 ? -9 11.758 2.256 1 98.69 313 ARG A C 1
ATOM 2427 O O . ARG A 1 313 ? -8.719 10.555 2.312 1 98.69 313 ARG A O 1
ATOM 2434 N N . LYS A 1 314 ? -8.742 12.523 1.206 1 98.5 314 LYS A N 1
ATOM 2435 C CA . LYS A 1 314 ? -7.949 12 0.092 1 98.5 314 LYS A CA 1
ATOM 2436 C C . LYS A 1 314 ? -6.605 11.469 0.572 1 98.5 314 LYS A C 1
ATOM 2438 O O . LYS A 1 314 ? -6.156 10.406 0.13 1 98.5 314 LYS A O 1
ATOM 2443 N N . GLN A 1 315 ? -5.938 12.188 1.477 1 98.81 315 GLN A N 1
ATOM 2444 C CA . GLN A 1 315 ? -4.664 11.758 2.043 1 98.81 315 GLN A CA 1
ATOM 2445 C C . GLN A 1 315 ? -4.824 10.461 2.832 1 98.81 315 GLN A C 1
ATOM 2447 O O . GLN A 1 315 ? -4.027 9.531 2.68 1 98.81 315 GLN A O 1
ATOM 2452 N N . LYS A 1 316 ? -5.82 10.43 3.676 1 98.81 316 LYS A N 1
ATOM 2453 C CA . LYS A 1 316 ? -6.09 9.242 4.477 1 98.81 316 LYS A CA 1
ATOM 2454 C C . LYS A 1 316 ? -6.344 8.023 3.59 1 98.81 316 LYS A C 1
ATOM 2456 O O . LYS A 1 316 ? -5.781 6.953 3.824 1 98.81 316 LYS A O 1
ATOM 2461 N N . ASP A 1 317 ? -7.168 8.203 2.58 1 98.5 317 ASP A N 1
ATOM 2462 C CA . ASP A 1 317 ? -7.504 7.105 1.681 1 98.5 317 ASP A CA 1
ATOM 2463 C C . ASP A 1 317 ? -6.273 6.625 0.915 1 98.5 317 ASP A C 1
ATOM 2465 O O . ASP A 1 317 ? -6.086 5.422 0.727 1 98.5 317 ASP A O 1
ATOM 2469 N N . PHE A 1 318 ? -5.465 7.551 0.453 1 98.75 318 PHE A N 1
ATOM 2470 C CA . PHE A 1 318 ? -4.215 7.18 -0.198 1 98.75 318 PHE A CA 1
ATOM 2471 C C . PHE A 1 318 ? -3.367 6.305 0.718 1 98.75 318 PHE A C 1
ATOM 2473 O O . PHE A 1 318 ? -2.91 5.234 0.313 1 98.75 318 PHE A O 1
ATOM 2480 N N . MET A 1 319 ? -3.174 6.793 1.923 1 98.81 319 MET A N 1
ATOM 2481 C CA . MET A 1 319 ? -2.348 6.055 2.873 1 98.81 319 MET A CA 1
ATOM 2482 C C . MET A 1 319 ? -2.9 4.648 3.098 1 98.81 319 MET A C 1
ATOM 2484 O O . MET A 1 319 ? -2.137 3.688 3.203 1 98.81 319 MET A O 1
ATOM 2488 N N . TRP A 1 320 ? -4.203 4.574 3.174 1 98.62 320 TRP A N 1
ATOM 2489 C CA . TRP A 1 320 ? -4.875 3.303 3.436 1 98.62 320 TRP A CA 1
ATOM 2490 C C . TRP A 1 320 ? -4.734 2.359 2.246 1 98.62 320 TRP A C 1
ATOM 2492 O O . TRP A 1 320 ? -4.297 1.218 2.398 1 98.62 320 TRP A O 1
ATOM 2502 N N . VAL A 1 321 ? -4.934 2.818 1.039 1 98.25 321 VAL A N 1
ATOM 2503 C CA . VAL A 1 321 ? -4.969 1.998 -0.168 1 98.25 321 VAL A CA 1
ATOM 2504 C C . VAL A 1 321 ? -3.549 1.578 -0.545 1 98.25 321 VAL A C 1
ATOM 2506 O O . VAL A 1 321 ? -3.326 0.452 -0.997 1 98.25 321 VAL A O 1
ATOM 2509 N N . TYR A 1 322 ? -2.568 2.404 -0.291 1 98.25 322 TYR A N 1
ATOM 2510 C CA . TYR A 1 322 ? -1.199 2.115 -0.701 1 98.25 322 TYR A CA 1
ATOM 2511 C C . TYR A 1 322 ? -0.409 1.487 0.441 1 98.25 322 TYR A C 1
ATOM 2513 O O . TYR A 1 322 ? 0.816 1.372 0.367 1 98.25 322 TYR A O 1
ATOM 2521 N N . GLY A 1 323 ? -1.109 1.116 1.48 1 97.25 323 GLY A N 1
ATOM 2522 C CA . GLY A 1 323 ? -0.564 0.184 2.455 1 97.25 323 GLY A CA 1
ATOM 2523 C C . GLY A 1 323 ? 0.262 0.862 3.531 1 97.25 323 GLY A C 1
ATOM 2524 O O . GLY A 1 323 ? 1.118 0.23 4.156 1 97.25 323 GLY A O 1
ATOM 2525 N N . LEU A 1 324 ? 0.072 2.139 3.76 1 98.19 324 LEU A N 1
ATOM 2526 C CA . LEU A 1 324 ? 0.758 2.828 4.848 1 98.19 324 LEU A CA 1
ATOM 2527 C C . LEU A 1 324 ? -0.023 2.697 6.152 1 98.19 324 LEU A C 1
ATOM 2529 O O . LEU A 1 324 ? 0.494 3.018 7.223 1 98.19 324 LEU A O 1
ATOM 2533 N N . LEU A 1 325 ? -1.278 2.211 6.078 1 98.06 325 LEU A N 1
ATOM 2534 C CA . LEU A 1 325 ? -2.107 1.96 7.254 1 98.06 325 LEU A CA 1
ATOM 2535 C C . LEU A 1 325 ? -2.457 0.48 7.363 1 98.06 325 LEU A C 1
ATOM 2537 O O . LEU A 1 325 ? -2.52 -0.225 6.355 1 98.06 325 LEU A O 1
ATOM 2541 N N . ASP A 1 326 ? -2.746 0.056 8.594 1 95.69 326 ASP A N 1
ATOM 2542 C CA . ASP A 1 326 ? -3.111 -1.339 8.82 1 95.69 326 ASP A CA 1
ATOM 2543 C C . ASP A 1 326 ? -4.625 -1.527 8.75 1 95.69 326 ASP A C 1
ATOM 2545 O O . ASP A 1 326 ? -5.113 -2.656 8.664 1 95.69 326 ASP A O 1
ATOM 2549 N N . ARG A 1 327 ? -5.305 -0.414 8.758 1 96.62 327 ARG A N 1
ATOM 2550 C CA . ARG A 1 327 ? -6.762 -0.479 8.742 1 96.62 327 ARG A CA 1
ATOM 2551 C C . ARG A 1 327 ? -7.367 0.883 8.422 1 96.62 327 ARG A C 1
ATOM 2553 O O . ARG A 1 327 ? -6.711 1.914 8.578 1 96.62 327 ARG A O 1
ATOM 2560 N N . ASP A 1 328 ? -8.586 0.817 7.996 1 97.56 328 ASP A N 1
ATOM 2561 C CA . ASP A 1 328 ? -9.383 2.035 7.879 1 97.56 328 ASP A CA 1
ATOM 2562 C C . ASP A 1 328 ? -9.945 2.453 9.234 1 97.56 328 ASP A C 1
ATOM 2564 O O . ASP A 1 328 ? -9.797 1.734 10.227 1 97.56 328 ASP A O 1
ATOM 2568 N N . PHE A 1 329 ? -10.453 3.656 9.312 1 98.06 329 PHE A N 1
ATOM 2569 C CA . PHE A 1 329 ? -11.141 4.145 10.5 1 98.06 329 PHE A CA 1
ATOM 2570 C C . PHE A 1 329 ? -12.203 5.172 10.125 1 98.06 329 PHE A C 1
ATOM 2572 O O . PHE A 1 329 ? -12.234 5.652 8.992 1 98.06 329 PHE A O 1
ATOM 2579 N N . ASP A 1 330 ? -13.07 5.445 11.031 1 98.06 330 ASP A N 1
ATOM 2580 C CA . ASP A 1 330 ? -14.156 6.398 10.805 1 98.06 330 ASP A CA 1
ATOM 2581 C C . ASP A 1 330 ? -13.633 7.832 10.812 1 98.06 330 ASP A C 1
ATOM 2583 O O . ASP A 1 330 ? -13.523 8.453 11.867 1 98.06 330 ASP A O 1
ATOM 2587 N N . PHE A 1 331 ? -13.414 8.367 9.648 1 98.62 331 PHE A N 1
ATOM 2588 C CA . PHE A 1 331 ? -12.812 9.688 9.453 1 98.62 331 PHE A CA 1
ATOM 2589 C C . PHE A 1 331 ? -13.711 10.773 10.039 1 98.62 331 PHE A C 1
ATOM 2591 O O . PHE A 1 331 ? -13.227 11.672 10.734 1 98.62 331 PHE A O 1
ATOM 2598 N N . ASP A 1 332 ? -14.969 10.688 9.805 1 98.56 332 ASP A N 1
ATOM 2599 C CA . ASP A 1 332 ? -15.891 11.734 10.25 1 98.56 332 ASP A CA 1
ATOM 2600 C C . ASP A 1 332 ? -15.992 11.758 11.773 1 98.56 332 ASP A C 1
ATOM 2602 O O . ASP A 1 332 ? -16.094 12.828 12.383 1 98.56 332 ASP A O 1
ATOM 2606 N N . ALA A 1 333 ? -15.914 10.586 12.398 1 98.38 333 ALA A N 1
ATOM 2607 C CA . ALA A 1 333 ? -15.969 10.5 13.859 1 98.38 333 ALA A CA 1
ATOM 2608 C C . ALA A 1 333 ? -14.695 11.07 14.484 1 98.38 333 ALA A C 1
ATOM 2610 O O . ALA A 1 333 ? -14.695 11.453 15.656 1 98.38 333 ALA A O 1
ATOM 2611 N N . TRP A 1 334 ? -13.625 11.062 13.719 1 98.81 334 TRP A N 1
ATOM 2612 C CA . TRP A 1 334 ? -12.336 11.562 14.188 1 98.81 334 TRP A CA 1
ATOM 2613 C C . TRP A 1 334 ? -12.344 13.086 14.273 1 98.81 334 TRP A C 1
ATOM 2615 O O . TRP A 1 334 ? -11.641 13.672 15.102 1 98.81 334 TRP A O 1
ATOM 2625 N N . VAL A 1 335 ? -13.219 13.789 13.523 1 98.88 335 VAL A N 1
ATOM 2626 C CA . VAL A 1 335 ? -13.266 15.242 13.43 1 98.88 335 VAL A CA 1
ATOM 2627 C C . VAL A 1 335 ? -14.086 15.812 14.586 1 98.88 335 VAL A C 1
ATOM 2629 O O . VAL A 1 335 ? -15.188 15.328 14.875 1 98.88 335 VAL A O 1
ATOM 2632 N N . ASP A 1 336 ? -13.555 16.734 15.305 1 98.88 336 ASP A N 1
ATOM 2633 C CA . ASP A 1 336 ? -14.281 17.469 16.328 1 98.88 336 ASP A CA 1
ATOM 2634 C C . ASP A 1 336 ? -14.203 18.984 16.094 1 98.88 336 ASP A C 1
ATOM 2636 O O . ASP A 1 336 ? -13.156 19.594 16.312 1 98.88 336 ASP A O 1
ATOM 2640 N N . GLN A 1 337 ? -15.266 19.609 15.766 1 98.5 337 GLN A N 1
ATOM 2641 C CA . GLN A 1 337 ? -15.297 21.016 15.359 1 98.5 337 GLN A CA 1
ATOM 2642 C C . GLN A 1 337 ? -15.391 21.938 16.562 1 98.5 337 GLN A C 1
ATOM 2644 O O . GLN A 1 337 ? -15.125 23.141 16.469 1 98.5 337 GLN A O 1
ATOM 2649 N N . ARG A 1 338 ? -15.812 21.406 17.719 1 98.62 338 ARG A N 1
ATOM 2650 C CA . ARG A 1 338 ? -16.234 22.188 18.875 1 98.62 338 ARG A CA 1
ATOM 2651 C C . ARG A 1 338 ? -15.133 23.141 19.344 1 98.62 338 ARG A C 1
ATOM 2653 O O . ARG A 1 338 ? -15.367 24.328 19.516 1 98.62 338 ARG A O 1
ATOM 2660 N N . PRO A 1 339 ? -13.945 22.641 19.469 1 98.88 339 PRO A N 1
ATOM 2661 C CA . PRO A 1 339 ? -12.945 23.531 20.062 1 98.88 339 PRO A CA 1
ATOM 2662 C C . PRO A 1 339 ? -12.562 24.688 19.125 1 98.88 339 PRO A C 1
ATOM 2664 O O . PRO A 1 339 ? -12.367 25.812 19.594 1 98.88 339 PRO A O 1
ATOM 2667 N N . LEU A 1 340 ? -12.414 24.438 17.875 1 98.81 340 LEU A N 1
ATOM 2668 C CA . LEU A 1 340 ? -12.07 25.484 16.922 1 98.81 340 LEU A CA 1
ATOM 2669 C C . LEU A 1 340 ? -13.188 26.516 16.828 1 98.81 340 LEU A C 1
ATOM 2671 O O . LEU A 1 340 ? -12.93 27.719 16.766 1 98.81 340 LEU A O 1
ATOM 2675 N N . GLN A 1 341 ? -14.445 26.078 16.828 1 98.5 341 GLN A N 1
ATOM 2676 C CA . GLN A 1 341 ? -15.594 26.969 16.797 1 98.5 341 GLN A CA 1
ATOM 2677 C C . GLN A 1 341 ? -15.633 27.875 18.031 1 98.5 341 GLN A C 1
ATOM 2679 O O . GLN A 1 341 ? -15.898 29.062 17.922 1 98.5 341 GLN A O 1
ATOM 2684 N N . GLU A 1 342 ? -15.383 27.266 19.109 1 98.62 342 GLU A N 1
ATOM 2685 C CA . GLU A 1 342 ? -15.391 28.031 20.359 1 98.62 342 GLU A CA 1
ATOM 2686 C C . GLU A 1 342 ? -14.25 29.031 20.391 1 98.62 342 GLU A C 1
ATOM 2688 O O . GLU A 1 342 ? -14.43 30.172 20.844 1 98.62 342 GLU A O 1
ATOM 2693 N N . ALA A 1 343 ? -13.078 28.641 19.953 1 98.56 343 ALA A N 1
ATOM 2694 C CA . ALA A 1 343 ? -11.945 29.562 19.906 1 98.56 343 ALA A CA 1
ATOM 2695 C C . ALA A 1 343 ? -12.242 30.75 18.984 1 98.56 343 ALA A C 1
ATOM 2697 O O . ALA A 1 343 ? -11.906 31.891 19.312 1 98.56 343 ALA A O 1
ATOM 2698 N N . LYS A 1 344 ? -12.867 30.531 17.859 1 97.88 344 LYS A N 1
ATOM 2699 C CA . LYS A 1 344 ? -13.227 31.594 16.922 1 97.88 344 LYS A CA 1
ATOM 2700 C C . LYS A 1 344 ? -14.258 32.531 17.531 1 97.88 344 LYS A C 1
ATOM 2702 O O . LYS A 1 344 ? -14.18 33.75 17.344 1 97.88 344 LYS A O 1
ATOM 2707 N N . ARG A 1 345 ? -15.203 31.969 18.219 1 97.62 345 ARG A N 1
ATOM 2708 C CA . ARG A 1 345 ? -16.203 32.781 18.891 1 97.62 345 ARG A CA 1
ATOM 2709 C C . ARG A 1 345 ? -15.57 33.719 19.906 1 97.62 345 ARG A C 1
ATOM 2711 O O . ARG A 1 345 ? -15.938 34.906 19.984 1 97.62 345 ARG A O 1
ATOM 2718 N N . GLN A 1 346 ? -14.633 33.156 20.641 1 97.19 346 GLN A N 1
ATOM 2719 C CA . GLN A 1 346 ? -13.953 33.969 21.641 1 97.19 346 GLN A CA 1
ATOM 2720 C C . GLN A 1 346 ? -13.125 35.094 20.984 1 97.19 346 GLN A C 1
ATOM 2722 O O . GLN A 1 346 ? -13.039 36.188 21.516 1 97.19 346 GLN A O 1
ATOM 2727 N N . LEU A 1 347 ? -12.492 34.75 19.891 1 95.62 347 LEU A N 1
ATOM 2728 C CA . LEU A 1 347 ? -11.688 35.719 19.172 1 95.62 347 LEU A CA 1
ATOM 2729 C C . LEU A 1 347 ? -12.562 36.875 18.641 1 95.62 347 LEU A C 1
ATOM 2731 O O . LEU A 1 347 ? -12.18 38.031 18.703 1 95.62 347 LEU A O 1
ATOM 2735 N N . GLU A 1 348 ? -13.727 36.562 18.141 1 93.56 348 GLU A N 1
ATOM 2736 C CA . GLU A 1 348 ? -14.656 37.562 17.609 1 93.56 348 GLU A CA 1
ATOM 2737 C C . GLU A 1 348 ? -15.227 38.438 18.719 1 93.56 348 GLU A C 1
ATOM 2739 O O . GLU A 1 348 ? -15.469 39.625 18.516 1 93.56 348 GLU A O 1
ATOM 2744 N N . ALA A 1 349 ? -15.43 37.844 19.828 1 92.81 349 ALA A N 1
ATOM 2745 C CA . ALA A 1 349 ? -16 38.594 20.953 1 92.81 349 ALA A CA 1
ATOM 2746 C C . ALA A 1 349 ? -15 39.594 21.5 1 92.81 349 ALA A C 1
ATOM 2748 O O . ALA A 1 349 ? -15.398 40.656 22 1 92.81 349 ALA A O 1
ATOM 2749 N N . LYS A 1 350 ? -13.828 39.25 21.453 1 87.75 350 LYS A N 1
ATOM 2750 C CA . LYS A 1 350 ? -12.805 40.156 21.969 1 87.75 350 LYS A CA 1
ATOM 2751 C C . LYS A 1 350 ? -12.578 41.312 21.016 1 87.75 350 LYS A C 1
ATOM 2753 O O . LYS A 1 350 ? -12.234 42.438 21.453 1 87.75 350 LYS A O 1
ATOM 2758 N N . VAL A 1 351 ? -12.742 41.094 19.797 1 76.06 351 VAL A N 1
ATOM 2759 C CA . VAL A 1 351 ? -12.562 42.156 18.828 1 76.06 351 VAL A CA 1
ATOM 2760 C C . VAL A 1 351 ? -13.805 43.062 18.797 1 76.06 351 VAL A C 1
ATOM 2762 O O . VAL A 1 351 ? -13.727 44.25 18.453 1 76.06 351 VAL A O 1
ATOM 2765 N N . ALA A 1 352 ? -15.016 42.75 19.328 1 71.5 352 ALA A N 1
ATOM 2766 C CA . ALA A 1 352 ? -16.234 43.531 19.406 1 71.5 352 ALA A CA 1
ATOM 2767 C C . ALA A 1 352 ? -16.281 44.375 20.672 1 71.5 352 ALA A C 1
ATOM 2769 O O . ALA A 1 352 ? -15.25 44.938 21.094 1 71.5 352 ALA A O 1
ATOM 2770 N N . MET B 1 1 ? 30.562 -47.406 10.57 1 22.06 1 MET B N 1
ATOM 2771 C CA . MET B 1 1 ? 29.391 -46.562 10.711 1 22.06 1 MET B CA 1
ATOM 2772 C C . MET B 1 1 ? 29.109 -45.781 9.43 1 22.06 1 MET B C 1
ATOM 2774 O O . MET B 1 1 ? 29.938 -44.969 9 1 22.06 1 MET B O 1
ATOM 2778 N N . SER B 1 2 ? 28.609 -46.344 8.352 1 27.38 2 SER B N 1
ATOM 2779 C CA . SER B 1 2 ? 28.453 -45.875 6.973 1 27.38 2 SER B CA 1
ATOM 2780 C C . SER B 1 2 ? 27.859 -44.5 6.914 1 27.38 2 SER B C 1
ATOM 2782 O O . SER B 1 2 ? 26.984 -44.156 7.715 1 27.38 2 SER B O 1
ATOM 2784 N N . GLU B 1 3 ? 28.641 -43.406 6.633 1 29.84 3 GLU B N 1
ATOM 2785 C CA . GLU B 1 3 ? 28.328 -42 6.453 1 29.84 3 GLU B CA 1
ATOM 2786 C C . GLU B 1 3 ? 26.922 -41.781 5.883 1 29.84 3 GLU B C 1
ATOM 2788 O O . GLU B 1 3 ? 26.562 -42.438 4.895 1 29.84 3 GLU B O 1
ATOM 2793 N N . LEU B 1 4 ? 25.891 -41.688 6.711 1 33.78 4 LEU B N 1
ATOM 2794 C CA . LEU B 1 4 ? 24.562 -41.312 6.266 1 33.78 4 LEU B CA 1
ATOM 2795 C C . LEU B 1 4 ? 24.641 -40.438 5.023 1 33.78 4 LEU B C 1
ATOM 2797 O O . LEU B 1 4 ? 25.25 -39.344 5.059 1 33.78 4 LEU B O 1
ATOM 2801 N N . ILE B 1 5 ? 24.844 -40.75 3.82 1 37.66 5 ILE B N 1
ATOM 2802 C CA . ILE B 1 5 ? 24.656 -40.156 2.514 1 37.66 5 ILE B CA 1
ATOM 2803 C C . ILE B 1 5 ? 23.609 -39.031 2.617 1 37.66 5 ILE B C 1
ATOM 2805 O O . ILE B 1 5 ? 22.5 -39.281 3.121 1 37.66 5 ILE B O 1
ATOM 2809 N N . ASN B 1 6 ? 23.859 -37.719 2.832 1 48.91 6 ASN B N 1
ATOM 2810 C CA . ASN B 1 6 ? 23.234 -36.375 2.871 1 48.91 6 ASN B CA 1
ATOM 2811 C C . ASN B 1 6 ? 21.953 -36.344 2.039 1 48.91 6 ASN B C 1
ATOM 2813 O O . ASN B 1 6 ? 21.906 -35.688 1.001 1 48.91 6 ASN B O 1
ATOM 2817 N N . GLY B 1 7 ? 21.203 -37.438 1.633 1 71.69 7 GLY B N 1
ATOM 2818 C CA . GLY B 1 7 ? 20.188 -37.719 0.638 1 71.69 7 GLY B CA 1
ATOM 2819 C C . GLY B 1 7 ? 18.812 -37.219 1.031 1 71.69 7 GLY B C 1
ATOM 2820 O O . GLY B 1 7 ? 18.516 -37.031 2.217 1 71.69 7 GLY B O 1
ATOM 2821 N N . VAL B 1 8 ? 18.078 -36.5 0.172 1 87.19 8 VAL B N 1
ATOM 2822 C CA . VAL B 1 8 ? 16.688 -36.062 0.284 1 87.19 8 VAL B CA 1
ATOM 2823 C C . VAL B 1 8 ? 15.773 -37.281 0.468 1 87.19 8 VAL B C 1
ATOM 2825 O O . VAL B 1 8 ? 15.812 -38.219 -0.333 1 87.19 8 VAL B O 1
ATOM 2828 N N . ASP B 1 9 ? 15.203 -37.375 1.645 1 92.31 9 ASP B N 1
ATOM 2829 C CA . ASP B 1 9 ? 14.289 -38.5 1.866 1 92.31 9 ASP B CA 1
ATOM 2830 C C . ASP B 1 9 ? 12.844 -38.094 1.559 1 92.31 9 ASP B C 1
ATOM 2832 O O . ASP B 1 9 ? 11.969 -38.969 1.461 1 92.31 9 ASP B O 1
ATOM 2836 N N . ARG B 1 10 ? 12.727 -36.781 1.361 1 94 10 ARG B N 1
ATOM 2837 C CA . ARG B 1 10 ? 11.359 -36.312 1.123 1 94 10 ARG B CA 1
ATOM 2838 C C . ARG B 1 10 ? 11.367 -35 0.343 1 94 10 ARG B C 1
ATOM 2840 O O . ARG B 1 10 ? 12.164 -34.094 0.624 1 94 10 ARG B O 1
ATOM 2847 N N . ILE B 1 11 ? 10.508 -34.969 -0.644 1 94.25 11 ILE B N 1
ATOM 2848 C CA . ILE B 1 11 ? 10.18 -33.75 -1.335 1 94.25 11 ILE B CA 1
ATOM 2849 C C . ILE B 1 11 ? 8.82 -33.219 -0.867 1 94.25 11 ILE B C 1
ATOM 2851 O O . ILE B 1 11 ? 7.84 -33.969 -0.872 1 94.25 11 ILE B O 1
ATOM 2855 N N . TRP B 1 12 ? 8.852 -32.031 -0.439 1 91.56 12 TRP B N 1
ATOM 2856 C CA . TRP B 1 12 ? 7.605 -31.406 -0.046 1 91.56 12 TRP B CA 1
ATOM 2857 C C . TRP B 1 12 ? 7.066 -30.531 -1.174 1 91.56 12 TRP B C 1
ATOM 2859 O O . TRP B 1 12 ? 7.832 -29.875 -1.889 1 91.56 12 TRP B O 1
ATOM 2869 N N . PHE B 1 13 ? 5.781 -30.625 -1.335 1 88.62 13 PHE B N 1
ATOM 2870 C CA . PHE B 1 13 ? 5.227 -29.625 -2.25 1 88.62 13 PHE B CA 1
ATOM 2871 C C . PHE B 1 13 ? 3.893 -29.109 -1.732 1 88.62 13 PHE B C 1
ATOM 2873 O O . PHE B 1 13 ? 3.244 -29.75 -0.904 1 88.62 13 PHE B O 1
ATOM 2880 N N . THR B 1 14 ? 3.639 -27.844 -1.981 1 82.31 14 THR B N 1
ATOM 2881 C CA . THR B 1 14 ? 2.365 -27.219 -1.648 1 82.31 14 THR B CA 1
ATOM 2882 C C . THR B 1 14 ? 1.659 -26.719 -2.908 1 82.31 14 THR B C 1
ATOM 2884 O O . THR B 1 14 ? 2.307 -26.25 -3.846 1 82.31 14 THR B O 1
ATOM 2887 N N . ARG B 1 15 ? 0.351 -27.125 -2.885 1 71.25 15 ARG B N 1
ATOM 2888 C CA . ARG B 1 15 ? -0.478 -26.672 -3.992 1 71.25 15 ARG B CA 1
ATOM 2889 C C . ARG B 1 15 ? -1.739 -25.984 -3.479 1 71.25 15 ARG B C 1
ATOM 2891 O O . ARG B 1 15 ? -2.203 -26.266 -2.373 1 71.25 15 ARG B O 1
ATOM 2898 N N . CYS B 1 16 ? -2.213 -25.016 -4.203 1 72.56 16 CYS B N 1
ATOM 2899 C CA . CYS B 1 16 ? -3.5 -24.391 -3.912 1 72.56 16 CYS B CA 1
ATOM 2900 C C . CYS B 1 16 ? -4.629 -25.109 -4.633 1 72.56 16 CYS B C 1
ATOM 2902 O O . CYS B 1 16 ? -4.387 -25.859 -5.578 1 72.56 16 CYS B O 1
ATOM 2904 N N . PRO B 1 17 ? -5.797 -25 -4.066 1 69.06 17 PRO B N 1
ATOM 2905 C CA . PRO B 1 17 ? -6.934 -25.703 -4.664 1 69.06 17 PRO B CA 1
ATOM 2906 C C . PRO B 1 17 ? -7.336 -25.125 -6.02 1 69.06 17 PRO B C 1
ATOM 2908 O O . PRO B 1 17 ? -8.461 -24.641 -6.18 1 69.06 17 PRO B O 1
ATOM 2911 N N . VAL B 1 18 ? -6.449 -25.25 -6.934 1 74.44 18 VAL B N 1
ATOM 2912 C CA . VAL B 1 18 ? -6.613 -24.75 -8.297 1 74.44 18 VAL B CA 1
ATOM 2913 C C . VAL B 1 18 ? -5.969 -25.719 -9.281 1 74.44 18 VAL B C 1
ATOM 2915 O O . VAL B 1 18 ? -5.156 -26.562 -8.898 1 74.44 18 VAL B O 1
ATOM 2918 N N . PRO B 1 19 ? -6.473 -25.625 -10.492 1 78.12 19 PRO B N 1
ATOM 2919 C CA . PRO B 1 19 ? -5.863 -26.531 -11.484 1 78.12 19 PRO B CA 1
ATOM 2920 C C . PRO B 1 19 ? -4.387 -26.219 -11.727 1 78.12 19 PRO B C 1
ATOM 2922 O O . PRO B 1 19 ? -4.043 -25.125 -12.172 1 78.12 19 PRO B O 1
ATOM 2925 N N . THR B 1 20 ? -3.588 -27.141 -11.297 1 87.12 20 THR B N 1
ATOM 2926 C CA . THR B 1 20 ? -2.166 -27.031 -11.602 1 87.12 20 THR B CA 1
ATOM 2927 C C . THR B 1 20 ? -1.644 -28.312 -12.219 1 87.12 20 THR B C 1
ATOM 2929 O O . THR B 1 20 ? -2.127 -29.406 -11.906 1 87.12 20 THR B O 1
ATOM 2932 N N . ALA B 1 21 ? -0.654 -28.172 -13.062 1 90.31 21 ALA B N 1
ATOM 2933 C CA . ALA B 1 21 ? -0.02 -29.344 -13.648 1 90.31 21 ALA B CA 1
ATOM 2934 C C . ALA B 1 21 ? 0.646 -30.203 -12.57 1 90.31 21 ALA B C 1
ATOM 2936 O O . ALA B 1 21 ? 0.626 -31.422 -12.641 1 90.31 21 ALA B O 1
ATOM 2937 N N . THR B 1 22 ? 1.169 -29.516 -11.562 1 92.12 22 THR B N 1
ATOM 2938 C CA . THR B 1 22 ? 1.763 -30.234 -10.438 1 92.12 22 THR B CA 1
ATOM 2939 C C . THR B 1 22 ? 0.707 -31.047 -9.695 1 92.12 22 THR B C 1
ATOM 2941 O O . THR B 1 22 ? 0.935 -32.219 -9.359 1 92.12 22 THR B O 1
ATOM 2944 N N . GLY B 1 23 ? -0.424 -30.391 -9.453 1 89.81 23 GLY B N 1
ATOM 2945 C CA . GLY B 1 23 ? -1.511 -31.094 -8.789 1 89.81 23 GLY B CA 1
ATOM 2946 C C . GLY B 1 23 ? -2.02 -32.281 -9.586 1 89.81 23 GLY B C 1
ATOM 2947 O O . GLY B 1 23 ? -2.334 -33.312 -9.016 1 89.81 23 GLY B O 1
ATOM 2948 N N . ILE B 1 24 ? -2.084 -32.125 -10.852 1 92.38 24 ILE B N 1
ATOM 2949 C CA . ILE B 1 24 ? -2.527 -33.219 -11.719 1 92.38 24 ILE B CA 1
ATOM 2950 C C . ILE B 1 24 ? -1.513 -34.375 -11.68 1 92.38 24 ILE B C 1
ATOM 2952 O O . ILE B 1 24 ? -1.884 -35.531 -11.516 1 92.38 24 ILE B O 1
ATOM 2956 N N . ALA B 1 25 ? -0.228 -34.062 -11.812 1 94.81 25 ALA B N 1
ATOM 2957 C CA . ALA B 1 25 ? 0.824 -35.062 -11.758 1 94.81 25 ALA B CA 1
ATOM 2958 C C . ALA B 1 25 ? 0.778 -35.844 -10.445 1 94.81 25 ALA B C 1
ATOM 2960 O O . ALA B 1 25 ? 0.974 -37.062 -10.43 1 94.81 25 ALA B O 1
ATOM 2961 N N . TYR B 1 26 ? 0.521 -35.125 -9.406 1 93.06 26 TYR B N 1
ATOM 2962 C CA . TYR B 1 26 ? 0.457 -35.75 -8.086 1 93.06 26 TYR B CA 1
ATOM 2963 C C . TYR B 1 26 ? -0.763 -36.656 -7.969 1 93.06 26 TYR B C 1
ATOM 2965 O O . TYR B 1 26 ? -0.654 -37.812 -7.516 1 93.06 26 TYR B O 1
ATOM 2973 N N . LYS B 1 27 ? -1.909 -36.188 -8.383 1 91.38 27 LYS B N 1
ATOM 2974 C CA . LYS B 1 27 ? -3.158 -36.938 -8.273 1 91.38 27 LYS B CA 1
ATOM 2975 C C . LYS B 1 27 ? -3.135 -38.188 -9.148 1 91.38 27 LYS B C 1
ATOM 2977 O O . LYS B 1 27 ? -3.734 -39.188 -8.797 1 91.38 27 LYS B O 1
ATOM 2982 N N . LEU B 1 28 ? -2.453 -38.094 -10.25 1 94.38 28 LEU B N 1
ATOM 2983 C CA . LEU B 1 28 ? -2.346 -39.25 -11.156 1 94.38 28 LEU B CA 1
ATOM 2984 C C . LEU B 1 28 ? -1.309 -40.25 -10.656 1 94.38 28 LEU B C 1
ATOM 2986 O O . LEU B 1 28 ? -1.163 -41.312 -11.219 1 94.38 28 LEU B O 1
ATOM 2990 N N . GLY B 1 29 ? -0.5 -39.844 -9.656 1 95.62 29 GLY B N 1
ATOM 2991 C CA . GLY B 1 29 ? 0.46 -40.75 -9.031 1 95.62 29 GLY B CA 1
ATOM 2992 C C . GLY B 1 29 ? 1.827 -40.688 -9.688 1 95.62 29 GLY B C 1
ATOM 2993 O O . GLY B 1 29 ? 2.723 -41.469 -9.312 1 95.62 29 GLY B O 1
ATOM 2994 N N . TRP B 1 30 ? 2.021 -39.812 -10.602 1 97.25 30 TRP B N 1
ATOM 2995 C CA . TRP B 1 30 ? 3.238 -39.844 -11.406 1 97.25 30 TRP B CA 1
ATOM 2996 C C . TRP B 1 30 ? 4.43 -39.312 -10.602 1 97.25 30 TRP B C 1
ATOM 2998 O O . TRP B 1 30 ? 5.559 -39.781 -10.789 1 97.25 30 TRP B O 1
ATOM 3008 N N . LEU B 1 31 ? 4.234 -38.344 -9.656 1 96.69 31 LEU B N 1
ATOM 3009 C CA . LEU B 1 31 ? 5.312 -37.844 -8.812 1 96.69 31 LEU B CA 1
ATOM 3010 C C . LEU B 1 31 ? 5.746 -38.938 -7.812 1 96.69 31 LEU B C 1
ATOM 3012 O O . LEU B 1 31 ? 6.941 -39.188 -7.652 1 96.69 31 LEU B O 1
ATOM 3016 N N . ASP B 1 32 ? 4.789 -39.562 -7.199 1 96.31 32 ASP B N 1
ATOM 3017 C CA . ASP B 1 32 ? 5.094 -40.656 -6.25 1 96.31 32 ASP B CA 1
ATOM 3018 C C . ASP B 1 32 ? 5.863 -41.781 -6.922 1 96.31 32 ASP B C 1
ATOM 3020 O O . ASP B 1 32 ? 6.863 -42.25 -6.387 1 96.31 32 ASP B O 1
ATOM 3024 N N . GLU B 1 33 ? 5.352 -42.188 -8.055 1 97.56 33 GLU B N 1
ATOM 3025 C CA . GLU B 1 33 ? 5.988 -43.281 -8.789 1 97.56 33 GLU B CA 1
ATOM 3026 C C . GLU B 1 33 ? 7.426 -42.938 -9.164 1 97.56 33 GLU B C 1
ATOM 3028 O O . GLU B 1 33 ? 8.336 -43.75 -9.008 1 97.56 33 GLU B O 1
ATOM 3033 N N . GLU B 1 34 ? 7.648 -41.719 -9.633 1 97 34 GLU B N 1
ATOM 3034 C CA . GLU B 1 34 ? 8.961 -41.281 -10.094 1 97 34 GLU B CA 1
ATOM 3035 C C . GLU B 1 34 ? 9.977 -41.312 -8.961 1 97 34 GLU B C 1
ATOM 3037 O O . GLU B 1 34 ? 11.086 -41.844 -9.117 1 97 34 GLU B O 1
ATOM 3042 N N . PHE B 1 35 ? 9.617 -40.844 -7.801 1 97.19 35 PHE B N 1
ATOM 3043 C CA . PHE B 1 35 ? 10.602 -40.625 -6.75 1 97.19 35 PHE B CA 1
ATOM 3044 C C . PHE B 1 35 ? 10.703 -41.812 -5.828 1 97.19 35 PHE B C 1
ATOM 3046 O O . PHE B 1 35 ? 11.695 -41.969 -5.113 1 97.19 35 PHE B O 1
ATOM 3053 N N . ALA B 1 36 ? 9.711 -42.656 -5.863 1 95.62 36 ALA B N 1
ATOM 3054 C CA . ALA B 1 36 ? 9.758 -43.906 -5.086 1 95.62 36 ALA B CA 1
ATOM 3055 C C . ALA B 1 36 ? 10.945 -44.75 -5.504 1 95.62 36 ALA B C 1
ATOM 3057 O O . ALA B 1 36 ? 11.5 -45.5 -4.688 1 95.62 36 ALA B O 1
ATOM 3058 N N . LYS B 1 37 ? 11.32 -44.625 -6.688 1 94.38 37 LYS B N 1
ATOM 3059 C CA . LYS B 1 37 ? 12.461 -45.375 -7.203 1 94.38 37 LYS B CA 1
ATOM 3060 C C . LYS B 1 37 ? 13.727 -45.094 -6.402 1 94.38 37 LYS B C 1
ATOM 3062 O O . LYS B 1 37 ? 14.617 -45.938 -6.305 1 94.38 37 LYS B O 1
ATOM 3067 N N . ASP B 1 38 ? 13.797 -43.969 -5.828 1 94.62 38 ASP B N 1
ATOM 3068 C CA . ASP B 1 38 ? 14.961 -43.531 -5.062 1 94.62 38 ASP B CA 1
ATOM 3069 C C . ASP B 1 38 ? 14.672 -43.562 -3.562 1 94.62 38 ASP B C 1
ATOM 3071 O O . ASP B 1 38 ? 15.461 -43.062 -2.762 1 94.62 38 ASP B O 1
ATOM 3075 N N . GLY B 1 39 ? 13.547 -44.062 -3.209 1 95.06 39 GLY B N 1
ATOM 3076 C CA . GLY B 1 39 ? 13.164 -44.062 -1.806 1 95.06 39 GLY B CA 1
ATOM 3077 C C . GLY B 1 39 ? 12.812 -42.688 -1.28 1 95.06 39 GLY B C 1
ATOM 3078 O O . GLY B 1 39 ? 12.906 -42.438 -0.078 1 95.06 39 GLY B O 1
ATOM 3079 N N . ILE B 1 40 ? 12.492 -41.812 -2.17 1 96.5 40 ILE B N 1
ATOM 3080 C CA . ILE B 1 40 ? 12.125 -40.469 -1.787 1 96.5 40 ILE B CA 1
ATOM 3081 C C . ILE B 1 40 ? 10.602 -40.344 -1.736 1 96.5 40 ILE B C 1
ATOM 3083 O O . ILE B 1 40 ? 9.914 -40.656 -2.707 1 96.5 40 ILE B O 1
ATOM 3087 N N . ALA B 1 41 ? 10.078 -39.875 -0.605 1 95 41 ALA B N 1
ATOM 3088 C CA . ALA B 1 41 ? 8.648 -39.625 -0.471 1 95 41 ALA B CA 1
ATOM 3089 C C . ALA B 1 41 ? 8.273 -38.25 -0.993 1 95 41 ALA B C 1
ATOM 3091 O O . ALA B 1 41 ? 9.062 -37.312 -0.894 1 95 41 ALA B O 1
ATOM 3092 N N . VAL B 1 42 ? 7.109 -38.156 -1.617 1 94.38 42 VAL B N 1
ATOM 3093 C CA . VAL B 1 42 ? 6.535 -36.875 -2.002 1 94.38 42 VAL B CA 1
ATOM 3094 C C . VAL B 1 42 ? 5.332 -36.562 -1.117 1 94.38 42 VAL B C 1
ATOM 3096 O O . VAL B 1 42 ? 4.375 -37.344 -1.059 1 94.38 42 VAL B O 1
ATOM 3099 N N . SER B 1 43 ? 5.402 -35.438 -0.386 1 91.31 43 SER B N 1
ATOM 3100 C CA . SER B 1 43 ? 4.34 -35.094 0.557 1 91.31 43 SER B CA 1
ATOM 3101 C C . SER B 1 43 ? 3.873 -33.656 0.365 1 91.31 43 SER B C 1
ATOM 3103 O O . SER B 1 43 ? 4.656 -32.781 -0.036 1 91.31 43 SER B O 1
ATOM 3105 N N . THR B 1 44 ? 2.559 -33.469 0.607 1 88.12 44 THR B N 1
ATOM 3106 C CA . THR B 1 44 ? 2.027 -32.094 0.613 1 88.12 44 THR B CA 1
ATOM 3107 C C . THR B 1 44 ? 2.127 -31.484 2.006 1 88.12 44 THR B C 1
ATOM 3109 O O . THR B 1 44 ? 1.99 -32.188 3.01 1 88.12 44 THR B O 1
ATOM 3112 N N . LEU B 1 45 ? 2.328 -30.219 2.062 1 85.25 45 LEU B N 1
ATOM 3113 C CA . LEU B 1 45 ? 2.369 -29.531 3.352 1 85.25 45 LEU B CA 1
ATOM 3114 C C . LEU B 1 45 ? 1 -29.547 4.02 1 85.25 45 LEU B C 1
ATOM 3116 O O . LEU B 1 45 ? 0.904 -29.562 5.25 1 85.25 45 LEU B O 1
ATOM 3120 N N . GLN B 1 46 ? -0 -29.594 3.287 1 77.5 46 GLN B N 1
ATOM 3121 C CA . GLN B 1 46 ? -1.369 -29.594 3.793 1 77.5 46 GLN B CA 1
ATOM 3122 C C . GLN B 1 46 ? -1.67 -30.875 4.559 1 77.5 46 GLN B C 1
ATOM 3124 O O . GLN B 1 46 ? -2.521 -30.891 5.449 1 77.5 46 GLN B O 1
ATOM 3129 N N . ASP B 1 47 ? -0.958 -31.922 4.227 1 75.12 47 ASP B N 1
ATOM 3130 C CA . ASP B 1 47 ? -1.158 -33.219 4.852 1 75.12 47 ASP B CA 1
ATOM 3131 C C . ASP B 1 47 ? -0.078 -33.5 5.895 1 75.12 47 ASP B C 1
ATOM 3133 O O . ASP B 1 47 ? -0.053 -34.562 6.496 1 75.12 47 ASP B O 1
ATOM 3137 N N . GLY B 1 48 ? 0.725 -32.5 6.082 1 77.56 48 GLY B N 1
ATOM 3138 C CA . GLY B 1 48 ? 1.83 -32.688 7.008 1 77.56 48 GLY B CA 1
ATOM 3139 C C . GLY B 1 48 ? 1.503 -32.25 8.422 1 77.56 48 GLY B C 1
ATOM 3140 O O . GLY B 1 48 ? 0.36 -31.906 8.727 1 77.56 48 GLY B O 1
ATOM 3141 N N . PRO B 1 49 ? 2.52 -32.438 9.242 1 80.5 49 PRO B N 1
ATOM 3142 C CA . PRO B 1 49 ? 2.363 -31.984 10.625 1 80.5 49 PRO B CA 1
ATOM 3143 C C . PRO B 1 49 ? 2.07 -30.484 10.734 1 80.5 49 PRO B C 1
ATOM 3145 O O . PRO B 1 49 ? 2.541 -29.703 9.906 1 80.5 49 PRO B O 1
ATOM 3148 N N . ARG B 1 50 ? 1.33 -30.172 11.727 1 80.44 50 ARG B N 1
ATOM 3149 C CA . ARG B 1 50 ? 0.899 -28.797 11.938 1 80.44 50 ARG B CA 1
ATOM 3150 C C . ARG B 1 50 ? 2.096 -27.859 12.055 1 80.44 50 ARG B C 1
ATOM 3152 O O . ARG B 1 50 ? 2.029 -26.703 11.641 1 80.44 50 ARG B O 1
ATOM 3159 N N . GLU B 1 51 ? 3.154 -28.422 12.547 1 83.31 51 GLU B N 1
ATOM 3160 C CA . GLU B 1 51 ? 4.348 -27.609 12.758 1 83.31 51 GLU B CA 1
ATOM 3161 C C . GLU B 1 51 ? 4.93 -27.125 11.43 1 83.31 51 GLU B C 1
ATOM 3163 O O . GLU B 1 51 ? 5.691 -26.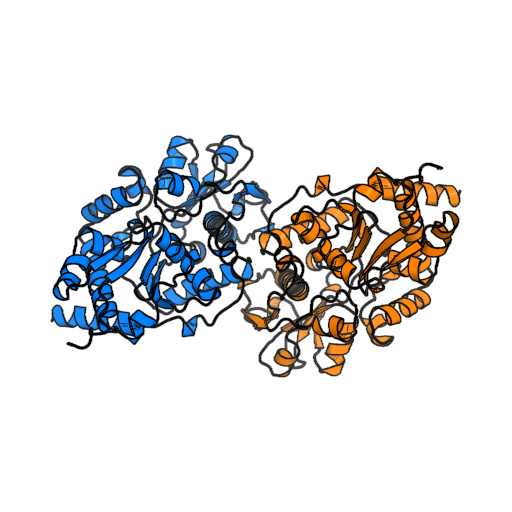156 11.398 1 83.31 51 GLU B O 1
ATOM 3168 N N . TYR B 1 52 ? 4.492 -27.844 10.32 1 84.62 52 TYR B N 1
ATOM 3169 C CA . TYR B 1 52 ? 5.035 -27.484 9.016 1 84.62 52 TYR B CA 1
ATOM 3170 C C . TYR B 1 52 ? 4.145 -26.469 8.312 1 84.62 52 TYR B C 1
ATOM 3172 O O . TYR B 1 52 ? 4.504 -25.938 7.258 1 84.62 52 TYR B O 1
ATOM 3180 N N . ASN B 1 53 ? 3.102 -26.062 9 1 82.62 53 ASN B N 1
ATOM 3181 C CA . ASN B 1 53 ? 2.156 -25.125 8.391 1 82.62 53 ASN B CA 1
ATOM 3182 C C . ASN B 1 53 ? 2.811 -23.781 8.102 1 82.62 53 ASN B C 1
ATOM 3184 O O . ASN B 1 53 ? 2.475 -23.125 7.113 1 82.62 53 ASN B O 1
ATOM 3188 N N . ARG B 1 54 ? 3.727 -23.484 8.945 1 86.62 54 ARG B N 1
ATOM 3189 C CA . ARG B 1 54 ? 4.398 -22.188 8.797 1 86.62 54 ARG B CA 1
ATOM 3190 C C . ARG B 1 54 ? 5.133 -22.109 7.465 1 86.62 54 ARG B C 1
ATOM 3192 O O . ARG B 1 54 ? 5.277 -21.031 6.898 1 86.62 54 ARG B O 1
ATOM 3199 N N . HIS B 1 55 ? 5.5 -23.266 6.918 1 88.81 55 HIS B N 1
ATOM 3200 C CA . HIS B 1 55 ? 6.309 -23.297 5.703 1 88.81 55 HIS B CA 1
ATOM 3201 C C . HIS B 1 55 ? 5.449 -23.062 4.465 1 88.81 55 HIS B C 1
ATOM 3203 O O . HIS B 1 55 ? 5.977 -22.828 3.373 1 88.81 55 HIS B O 1
ATOM 3209 N N . HIS B 1 56 ? 4.18 -23.062 4.68 1 87.69 56 HIS B N 1
ATOM 3210 C CA . HIS B 1 56 ? 3.281 -22.594 3.627 1 87.69 56 HIS B CA 1
ATOM 3211 C C . HIS B 1 56 ? 3.465 -21.109 3.361 1 87.69 56 HIS B C 1
ATOM 3213 O O . HIS B 1 56 ? 3.154 -20.625 2.27 1 87.69 56 HIS B O 1
ATOM 3219 N N . TYR B 1 57 ? 4.051 -20.484 4.387 1 89.06 57 TYR B N 1
ATOM 3220 C CA . TYR B 1 57 ? 4.109 -19.031 4.305 1 89.06 57 TYR B CA 1
ATOM 3221 C C . TYR B 1 57 ? 5.555 -18.547 4.227 1 89.06 57 TYR B C 1
ATOM 3223 O O . TYR B 1 57 ? 5.875 -17.656 3.439 1 89.06 57 TYR B O 1
ATOM 3231 N N . ASP B 1 58 ? 6.438 -19.125 5.004 1 92.81 58 ASP B N 1
ATOM 3232 C CA . ASP B 1 58 ? 7.797 -18.609 5.055 1 92.81 58 ASP B CA 1
ATOM 3233 C C . ASP B 1 58 ? 8.68 -19.266 4.004 1 92.81 58 ASP B C 1
ATOM 3235 O O . ASP B 1 58 ? 9.781 -18.781 3.709 1 92.81 58 ASP B O 1
ATOM 3239 N N . HIS B 1 59 ? 8.242 -20.422 3.41 1 94.56 59 HIS B N 1
ATOM 3240 C CA . HIS B 1 59 ? 8.883 -21.156 2.326 1 94.56 59 HIS B CA 1
ATOM 3241 C C . HIS B 1 59 ? 10.328 -21.516 2.68 1 94.56 59 HIS B C 1
ATOM 3243 O O . HIS B 1 59 ? 11.211 -21.469 1.821 1 94.56 59 HIS B O 1
ATOM 3249 N N . GLN B 1 60 ? 10.539 -21.906 3.951 1 94.56 60 GLN B N 1
ATOM 3250 C CA . GLN B 1 60 ? 11.898 -22.125 4.445 1 94.56 60 GLN B CA 1
ATOM 3251 C C . GLN B 1 60 ? 12.25 -23.609 4.453 1 94.56 60 GLN B C 1
ATOM 3253 O O . GLN B 1 60 ? 13.367 -23.984 4.832 1 94.56 60 GLN B O 1
ATOM 3258 N N . LEU B 1 61 ? 11.367 -24.484 4.07 1 94.31 61 LEU B N 1
ATOM 3259 C CA . LEU B 1 61 ? 11.68 -25.906 4.004 1 94.31 61 LEU B CA 1
ATOM 3260 C C . LEU B 1 61 ? 12.609 -26.219 2.834 1 94.31 61 LEU B C 1
ATOM 3262 O O . LEU B 1 61 ? 12.258 -25.969 1.678 1 94.31 61 LEU B O 1
ATOM 3266 N N . PRO B 1 62 ? 13.75 -26.781 3.064 1 95.62 62 PRO B N 1
ATOM 3267 C CA . PRO B 1 62 ? 14.812 -26.891 2.061 1 95.62 62 PRO B CA 1
ATOM 3268 C C . PRO B 1 62 ? 14.414 -27.766 0.869 1 95.62 62 PRO B C 1
ATOM 3270 O O . PRO B 1 62 ? 15.039 -27.672 -0.194 1 95.62 62 PRO B O 1
ATOM 3273 N N . THR B 1 63 ? 13.391 -28.625 0.989 1 96.12 63 THR B N 1
ATOM 3274 C CA . THR B 1 63 ? 13.016 -29.516 -0.105 1 96.12 63 THR B CA 1
ATOM 3275 C C . THR B 1 63 ? 11.641 -29.156 -0.649 1 96.12 63 THR B C 1
ATOM 3277 O O . THR B 1 63 ? 10.938 -30 -1.213 1 96.12 63 THR B O 1
ATOM 3280 N N . LEU B 1 64 ? 11.289 -27.906 -0.465 1 95.81 64 LEU B N 1
ATOM 3281 C CA . LEU B 1 64 ? 9.945 -27.453 -0.831 1 95.81 64 LEU B CA 1
ATOM 3282 C C . LEU B 1 64 ? 9.906 -27 -2.285 1 95.81 64 LEU B C 1
ATOM 3284 O O . LEU B 1 64 ? 10.75 -26.203 -2.715 1 95.81 64 LEU B O 1
ATOM 3288 N N . ILE B 1 65 ? 8.961 -27.578 -3.047 1 96.5 65 ILE B N 1
ATOM 3289 C CA . ILE B 1 65 ? 8.5 -27.047 -4.328 1 96.5 65 ILE B CA 1
ATOM 3290 C C . ILE B 1 65 ? 7.047 -26.594 -4.211 1 96.5 65 ILE B C 1
ATOM 3292 O O . ILE B 1 65 ? 6.215 -27.297 -3.633 1 96.5 65 ILE B O 1
ATOM 3296 N N . ARG B 1 66 ? 6.801 -25.406 -4.773 1 94.94 66 ARG B N 1
ATOM 3297 C CA . ARG B 1 66 ? 5.461 -24.859 -4.598 1 94.94 66 ARG B CA 1
ATOM 3298 C C . ARG B 1 66 ? 4.891 -24.359 -5.922 1 94.94 66 ARG B C 1
ATOM 3300 O O . ARG B 1 66 ? 5.555 -23.641 -6.66 1 94.94 66 ARG B O 1
ATOM 3307 N N . GLU B 1 67 ? 3.766 -24.828 -6.289 1 93.62 67 GLU B N 1
ATOM 3308 C CA . GLU B 1 67 ? 2.943 -24.203 -7.316 1 93.6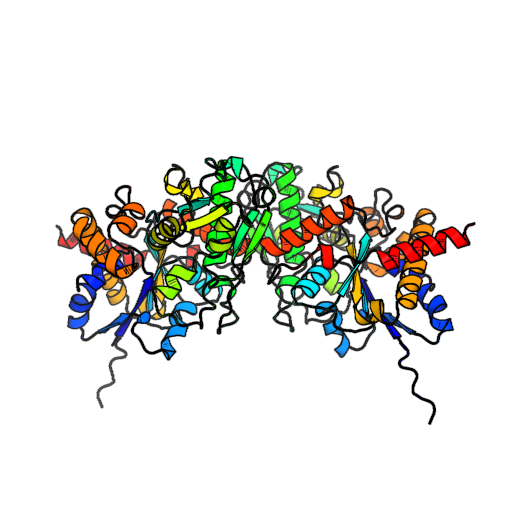2 67 GLU B CA 1
ATOM 3309 C C . GLU B 1 67 ? 1.641 -23.656 -6.727 1 93.62 67 GLU B C 1
ATOM 3311 O O . GLU B 1 67 ? 0.779 -24.438 -6.305 1 93.62 67 GLU B O 1
ATOM 3316 N N . GLY B 1 68 ? 1.518 -22.375 -6.695 1 91.56 68 GLY B N 1
ATOM 3317 C CA . GLY B 1 68 ? 0.351 -21.766 -6.086 1 91.56 68 GLY B CA 1
ATOM 3318 C C . GLY B 1 68 ? 0.264 -20.266 -6.34 1 91.56 68 GLY B C 1
ATOM 3319 O O . GLY B 1 68 ? 0.932 -19.75 -7.234 1 91.56 68 GLY B O 1
ATOM 3320 N N . GLY B 1 69 ? -0.605 -19.656 -5.613 1 92.81 69 GLY B N 1
ATOM 3321 C CA . GLY B 1 69 ? -0.838 -18.234 -5.805 1 92.81 69 GLY B CA 1
ATOM 3322 C C . GLY B 1 69 ? 0.427 -17.406 -5.703 1 92.81 69 GLY B C 1
ATOM 3323 O O . GLY B 1 69 ? 1.303 -17.688 -4.887 1 92.81 69 GLY B O 1
ATOM 3324 N N . SER B 1 70 ? 0.432 -16.375 -6.414 1 96.69 70 SER B N 1
ATOM 3325 C CA . SER B 1 70 ? 1.638 -15.562 -6.551 1 96.69 70 SER B CA 1
ATOM 3326 C C . SER B 1 70 ? 1.872 -14.703 -5.309 1 96.69 70 SER B C 1
ATOM 3328 O O . SER B 1 70 ? 3.014 -14.367 -4.984 1 96.69 70 SER B O 1
ATOM 3330 N N . LEU B 1 71 ? 0.812 -14.383 -4.578 1 96.5 71 LEU B N 1
ATOM 3331 C CA . LEU B 1 71 ? 0.952 -13.469 -3.447 1 96.5 71 LEU B CA 1
ATOM 3332 C C . LEU B 1 71 ? 1.895 -14.047 -2.396 1 96.5 71 LEU B C 1
ATOM 3334 O O . LEU B 1 71 ? 2.789 -13.352 -1.909 1 96.5 71 LEU B O 1
ATOM 3338 N N . LEU B 1 72 ? 1.74 -15.367 -2.117 1 95.38 72 LEU B N 1
ATOM 3339 C CA . LEU B 1 72 ? 2.576 -15.992 -1.096 1 95.38 72 LEU B CA 1
ATOM 3340 C C . LEU B 1 72 ? 4.008 -16.156 -1.591 1 95.38 72 LEU B C 1
ATOM 3342 O O . LEU B 1 72 ? 4.961 -15.93 -0.837 1 95.38 72 LEU B O 1
ATOM 3346 N N . ALA B 1 73 ? 4.168 -16.516 -2.818 1 97.25 73 ALA B N 1
ATOM 3347 C CA . ALA B 1 73 ? 5.504 -16.734 -3.363 1 97.25 73 ALA B CA 1
ATOM 3348 C C . ALA B 1 73 ? 6.293 -15.43 -3.412 1 97.25 73 ALA B C 1
ATOM 3350 O O . ALA B 1 73 ? 7.457 -15.383 -3 1 97.25 73 ALA B O 1
ATOM 3351 N N . ILE B 1 74 ? 5.648 -14.383 -3.91 1 98.75 74 ILE B N 1
ATOM 3352 C CA . ILE B 1 74 ? 6.301 -13.086 -4.027 1 98.75 74 ILE B CA 1
ATOM 3353 C C . ILE B 1 74 ? 6.609 -12.531 -2.635 1 98.75 74 ILE B C 1
ATOM 3355 O O . ILE B 1 74 ? 7.711 -12.031 -2.391 1 98.75 74 ILE B O 1
ATOM 3359 N N . ALA B 1 75 ? 5.664 -12.672 -1.731 1 98.25 75 ALA B N 1
ATOM 3360 C CA . ALA B 1 75 ? 5.855 -12.164 -0.375 1 98.25 75 ALA B CA 1
ATOM 3361 C C . ALA B 1 75 ? 6.992 -12.898 0.33 1 98.25 75 ALA B C 1
ATOM 3363 O O . ALA B 1 75 ? 7.801 -12.273 1.024 1 98.25 75 ALA B O 1
ATOM 3364 N N . ALA B 1 76 ? 7.035 -14.227 0.183 1 97.75 76 ALA B N 1
ATOM 3365 C CA . ALA B 1 76 ? 8.109 -14.992 0.809 1 97.75 76 ALA B CA 1
ATOM 3366 C C . ALA B 1 76 ? 9.477 -14.539 0.295 1 97.75 76 ALA B C 1
ATOM 3368 O O . ALA B 1 76 ? 10.414 -14.383 1.075 1 97.75 76 ALA B O 1
ATOM 3369 N N . ARG B 1 77 ? 9.57 -14.336 -0.994 1 98.56 77 ARG B N 1
ATOM 3370 C CA . ARG B 1 77 ? 10.836 -13.883 -1.562 1 98.56 77 ARG B CA 1
ATOM 3371 C C . ARG B 1 77 ? 11.211 -12.508 -1.034 1 98.56 77 ARG B C 1
ATOM 3373 O O . ARG B 1 77 ? 12.375 -12.266 -0.689 1 98.56 77 ARG B O 1
ATOM 3380 N N . ALA B 1 78 ? 10.234 -11.641 -0.978 1 98.06 78 ALA B N 1
ATOM 3381 C CA . ALA B 1 78 ? 10.477 -10.297 -0.456 1 98.06 78 ALA B CA 1
ATOM 3382 C C . ALA B 1 78 ? 10.945 -10.352 0.997 1 98.06 78 ALA B C 1
ATOM 3384 O O . ALA B 1 78 ? 11.648 -9.453 1.462 1 98.06 78 ALA B O 1
ATOM 3385 N N . GLN B 1 79 ? 10.508 -11.43 1.706 1 96.5 79 GLN B N 1
ATOM 3386 C CA . GLN B 1 79 ? 10.953 -11.641 3.08 1 96.5 79 GLN B CA 1
ATOM 3387 C C . GLN B 1 79 ? 12.188 -12.539 3.129 1 96.5 79 GLN B C 1
ATOM 3389 O O . GLN B 1 79 ? 12.422 -13.227 4.125 1 96.5 79 GLN B O 1
ATOM 3394 N N . TYR B 1 80 ? 12.93 -12.664 2.066 1 96.31 80 TYR B N 1
ATOM 3395 C CA . TYR B 1 80 ? 14.281 -13.211 1.961 1 96.31 80 TYR B CA 1
ATOM 3396 C C . TYR B 1 80 ? 14.258 -14.734 1.906 1 96.31 80 TYR B C 1
ATOM 3398 O O . TYR B 1 80 ? 15.281 -15.383 2.107 1 96.31 80 TYR B O 1
ATOM 3406 N N . ALA B 1 81 ? 13.039 -15.336 1.765 1 97.81 81 ALA B N 1
ATOM 3407 C CA . ALA B 1 81 ? 13.055 -16.781 1.532 1 97.81 81 ALA B CA 1
ATOM 3408 C C . ALA B 1 81 ? 13.961 -17.125 0.354 1 97.81 81 ALA B C 1
ATOM 3410 O O . ALA B 1 81 ? 13.867 -16.516 -0.713 1 97.81 81 ALA B O 1
ATOM 3411 N N . PRO B 1 82 ? 14.844 -18.062 0.581 1 98.44 82 PRO B N 1
ATOM 3412 C CA . PRO B 1 82 ? 15.758 -18.438 -0.501 1 98.44 82 PRO B CA 1
ATOM 3413 C C . PRO B 1 82 ? 15.109 -19.344 -1.538 1 98.44 82 PRO B C 1
ATOM 3415 O O . PRO B 1 82 ? 15.508 -20.5 -1.68 1 98.44 82 PRO B O 1
ATOM 3418 N N . THR B 1 83 ? 14.234 -18.797 -2.287 1 98.69 83 THR B N 1
ATOM 3419 C CA . THR B 1 83 ? 13.539 -19.531 -3.332 1 98.69 83 THR B CA 1
ATOM 3420 C C . THR B 1 83 ? 13.961 -19.047 -4.715 1 98.69 83 THR B C 1
ATOM 3422 O O . THR B 1 83 ? 14.625 -18.016 -4.84 1 98.69 83 THR B O 1
ATOM 3425 N N . ARG B 1 84 ? 13.672 -19.859 -5.699 1 98.88 84 ARG B N 1
ATOM 3426 C CA . ARG B 1 84 ? 13.82 -19.5 -7.109 1 98.88 84 ARG B CA 1
ATOM 3427 C C . ARG B 1 84 ? 12.523 -19.75 -7.879 1 98.88 84 ARG B C 1
ATOM 3429 O O . ARG B 1 84 ? 11.789 -20.703 -7.578 1 98.88 84 ARG B O 1
ATOM 3436 N N . LEU B 1 85 ? 12.258 -18.844 -8.789 1 98.94 85 LEU B N 1
ATOM 3437 C CA . LEU B 1 85 ? 11.141 -19.016 -9.711 1 98.94 85 LEU B CA 1
ATOM 3438 C C . LEU B 1 85 ? 11.539 -19.891 -10.891 1 98.94 85 LEU B C 1
ATOM 3440 O O . LEU B 1 85 ? 12.461 -19.547 -11.648 1 98.94 85 LEU B O 1
ATOM 3444 N N . ILE B 1 86 ? 10.805 -21.031 -11.125 1 98.88 86 ILE B N 1
ATOM 3445 C CA . ILE B 1 86 ? 11.297 -21.984 -12.125 1 98.88 86 ILE B CA 1
ATOM 3446 C C . ILE B 1 86 ? 10.18 -22.281 -13.125 1 98.88 86 ILE B C 1
ATOM 3448 O O . ILE B 1 86 ? 10.352 -23.125 -14.016 1 98.88 86 ILE B O 1
ATOM 3452 N N . GLY B 1 87 ? 9.062 -21.672 -13.008 1 98.25 87 GLY B N 1
ATOM 3453 C CA . GLY B 1 87 ? 7.965 -21.828 -13.953 1 98.25 87 GLY B CA 1
ATOM 3454 C C . GLY B 1 87 ? 6.781 -20.938 -13.641 1 98.25 87 GLY B C 1
ATOM 3455 O O . GLY B 1 87 ? 6.582 -20.531 -12.492 1 98.25 87 GLY B O 1
ATOM 3456 N N . LEU B 1 88 ? 6.043 -20.594 -14.641 1 97.69 88 LEU B N 1
ATOM 3457 C CA . LEU B 1 88 ? 4.797 -19.844 -14.539 1 97.69 88 LEU B CA 1
ATOM 3458 C C . LEU B 1 88 ? 3.705 -20.484 -15.391 1 97.69 88 LEU B C 1
ATOM 3460 O O . LEU B 1 88 ? 3.955 -20.891 -16.531 1 97.69 88 LEU B O 1
ATOM 3464 N N . THR B 1 89 ? 2.568 -20.547 -14.781 1 94.19 89 THR B N 1
ATOM 3465 C CA . THR B 1 89 ? 1.403 -20.984 -15.539 1 94.19 89 THR B CA 1
ATOM 3466 C C . THR B 1 89 ? 0.321 -19.922 -15.547 1 94.19 89 THR B C 1
ATOM 3468 O O . THR B 1 89 ? 0.362 -18.984 -14.742 1 94.19 89 THR B O 1
ATOM 3471 N N . TRP B 1 90 ? -0.548 -19.969 -16.5 1 92.5 90 TRP B N 1
ATOM 3472 C CA . TRP B 1 90 ? -1.689 -19.062 -16.594 1 92.5 90 TRP B CA 1
ATOM 3473 C C . TRP B 1 90 ? -2.986 -19.844 -16.781 1 92.5 90 TRP B C 1
ATOM 3475 O O . TRP B 1 90 ? -3.166 -20.516 -17.797 1 92.5 90 TRP B O 1
ATOM 3485 N N . ILE B 1 91 ? -3.795 -19.781 -15.859 1 89.56 91 ILE B N 1
ATOM 3486 C CA . ILE B 1 91 ? -5.129 -20.359 -15.945 1 89.56 91 ILE B CA 1
ATOM 3487 C C . ILE B 1 91 ? -6.172 -19.297 -15.594 1 89.56 91 ILE B C 1
ATOM 3489 O O . ILE B 1 91 ? -6.148 -18.734 -14.508 1 89.56 91 ILE B O 1
ATOM 3493 N N . ASP B 1 92 ? -7.066 -19.078 -16.547 1 89.5 92 ASP B N 1
ATOM 3494 C CA . ASP B 1 92 ? -8.18 -18.188 -16.203 1 89.5 92 ASP B CA 1
ATOM 3495 C C . ASP B 1 92 ? -9.055 -18.797 -15.117 1 89.5 92 ASP B C 1
ATOM 3497 O O . ASP B 1 92 ? -9.406 -19.984 -15.18 1 89.5 92 ASP B O 1
ATOM 3501 N N . GLU B 1 93 ? -9.344 -18.016 -14.117 1 88 93 GLU B N 1
ATOM 3502 C CA . GLU B 1 93 ? -10.008 -18.547 -12.922 1 88 93 GLU B CA 1
ATOM 3503 C C . GLU B 1 93 ? -11.297 -17.781 -12.633 1 88 93 GLU B C 1
ATOM 3505 O O . GLU B 1 93 ? -11.578 -17.453 -11.477 1 88 93 GLU B O 1
ATOM 3510 N N . TRP B 1 94 ? -12.023 -17.469 -13.656 1 93.56 94 TRP B N 1
ATOM 3511 C CA . TRP B 1 94 ? -13.312 -16.812 -13.469 1 93.56 94 TRP B CA 1
ATOM 3512 C C . TRP B 1 94 ? -13.172 -15.578 -12.57 1 93.56 94 TRP B C 1
ATOM 3514 O O . TRP B 1 94 ? -13.852 -15.469 -11.555 1 93.56 94 TRP B O 1
ATOM 3524 N N . GLN B 1 95 ? -12.25 -14.703 -12.898 1 96.38 95 GLN B N 1
ATOM 3525 C CA . GLN B 1 95 ? -12.195 -13.422 -12.195 1 96.38 95 GLN B CA 1
ATOM 3526 C C . GLN B 1 95 ? -13.406 -12.555 -12.531 1 96.38 95 GLN B C 1
ATOM 3528 O O . GLN B 1 95 ? -13.664 -12.273 -13.703 1 96.38 95 GLN B O 1
ATOM 3533 N N . ALA B 1 96 ? -14.094 -12.148 -11.477 1 97.81 96 ALA B N 1
ATOM 3534 C CA . ALA B 1 96 ? -15.352 -11.445 -11.727 1 97.81 96 ALA B CA 1
ATOM 3535 C C . ALA B 1 96 ? -15.625 -10.406 -10.641 1 97.81 96 ALA B C 1
ATOM 3537 O O . ALA B 1 96 ? -15.133 -10.531 -9.516 1 97.81 96 ALA B O 1
ATOM 3538 N N . ILE B 1 97 ? -16.328 -9.414 -11.062 1 98.75 97 ILE B N 1
ATOM 3539 C CA . ILE B 1 97 ? -16.969 -8.508 -10.125 1 98.75 97 ILE B CA 1
ATOM 3540 C C . ILE B 1 97 ? -18.438 -8.891 -9.969 1 98.75 97 ILE B C 1
ATOM 3542 O O . ILE B 1 97 ? -19.203 -8.844 -10.938 1 98.75 97 ILE B O 1
ATOM 3546 N N . LEU B 1 98 ? -18.797 -9.305 -8.773 1 98.62 98 LEU B N 1
ATOM 3547 C CA . LEU B 1 98 ? -20.188 -9.664 -8.484 1 98.62 98 LEU B CA 1
ATOM 3548 C C . LEU B 1 98 ? -20.969 -8.445 -8.023 1 98.62 98 LEU B C 1
ATOM 3550 O O . LEU B 1 98 ? -20.438 -7.578 -7.328 1 98.62 98 LEU B O 1
ATOM 3554 N N . VAL B 1 99 ? -22.219 -8.43 -8.414 1 98.88 99 VAL B N 1
ATOM 3555 C CA . VAL B 1 99 ? -23.141 -7.352 -8.07 1 98.88 99 VAL B CA 1
ATOM 3556 C C . VAL B 1 99 ? -24.516 -7.926 -7.785 1 98.88 99 VAL B C 1
ATOM 3558 O O . VAL B 1 99 ? -24.766 -9.109 -8.031 1 98.88 99 VAL B O 1
ATOM 3561 N N . ARG B 1 100 ? -25.375 -7.117 -7.227 1 98.69 100 ARG B N 1
ATOM 3562 C CA . ARG B 1 100 ? -26.781 -7.52 -7.109 1 98.69 100 ARG B CA 1
ATOM 3563 C C . ARG B 1 100 ? -27.453 -7.535 -8.477 1 98.69 100 ARG B C 1
ATOM 3565 O O . ARG B 1 100 ? -27.094 -6.762 -9.359 1 98.69 100 ARG B O 1
ATOM 3572 N N . PRO B 1 101 ? -28.469 -8.391 -8.633 1 98.12 101 PRO B N 1
ATOM 3573 C CA . PRO B 1 101 ? -29.156 -8.492 -9.93 1 98.12 101 PRO B CA 1
ATOM 3574 C C . PRO B 1 101 ? -29.75 -7.164 -10.391 1 98.12 101 PRO B C 1
ATOM 3576 O O . PRO B 1 101 ? -29.828 -6.906 -11.594 1 98.12 101 PRO B O 1
ATOM 3579 N N . ASP B 1 102 ? -30.078 -6.301 -9.492 1 97.81 102 ASP B N 1
ATOM 3580 C CA . ASP B 1 102 ? -30.734 -5.047 -9.844 1 97.81 102 ASP B CA 1
ATOM 3581 C C . ASP B 1 102 ? -29.75 -3.881 -9.82 1 97.81 102 ASP B C 1
ATOM 3583 O O . ASP B 1 102 ? -30.156 -2.717 -9.859 1 97.81 102 ASP B O 1
ATOM 3587 N N . SER B 1 103 ? -28.5 -4.133 -9.758 1 97.75 103 SER B N 1
ATOM 3588 C CA . SER B 1 103 ? -27.484 -3.104 -9.57 1 97.75 103 SER B CA 1
ATOM 3589 C C . SER B 1 103 ? -27.359 -2.215 -10.805 1 97.75 103 SER B C 1
ATOM 3591 O O . SER B 1 103 ? -26.984 -1.048 -10.703 1 97.75 103 SER B O 1
ATOM 3593 N N . GLY B 1 104 ? -27.609 -2.814 -11.977 1 97.94 104 GLY B N 1
ATOM 3594 C CA . GLY B 1 104 ? -27.422 -2.102 -13.227 1 97.94 104 GLY B CA 1
ATOM 3595 C C . GLY B 1 104 ? -25.969 -2.059 -13.664 1 97.94 104 GLY B C 1
ATOM 3596 O O . GLY B 1 104 ? -25.641 -1.506 -14.719 1 97.94 104 GLY B O 1
ATOM 3597 N N . ILE B 1 105 ? -25 -2.615 -12.961 1 98.75 105 ILE B N 1
ATOM 3598 C CA . ILE B 1 105 ? -23.594 -2.643 -13.312 1 98.75 105 ILE B CA 1
ATOM 3599 C C . ILE B 1 105 ? -23.312 -3.816 -14.25 1 98.75 105 ILE B C 1
ATOM 3601 O O . ILE B 1 105 ? -23.438 -4.977 -13.852 1 98.75 105 ILE B O 1
ATOM 3605 N N . THR B 1 106 ? -22.922 -3.549 -15.492 1 98.56 106 THR B N 1
ATOM 3606 C CA . THR B 1 106 ? -22.641 -4.586 -16.484 1 98.56 106 THR B CA 1
ATOM 3607 C C . THR B 1 106 ? -21.344 -4.309 -17.203 1 98.56 106 THR B C 1
ATOM 3609 O O . THR B 1 106 ? -20.859 -5.145 -17.984 1 98.56 106 THR B O 1
ATOM 3612 N N . GLU B 1 107 ? -20.812 -3.092 -16.922 1 98.56 107 GLU B N 1
ATOM 3613 C CA . GLU B 1 107 ? -19.562 -2.678 -17.562 1 98.56 107 GLU B CA 1
ATOM 3614 C C . GLU B 1 107 ? -18.656 -1.95 -16.562 1 98.56 107 GLU B C 1
ATOM 3616 O O . GLU B 1 107 ? -19.141 -1.336 -15.609 1 98.56 107 GLU B O 1
ATOM 3621 N N . PRO B 1 108 ? -17.375 -1.916 -16.891 1 98.75 108 PRO B N 1
ATOM 3622 C CA . PRO B 1 108 ? -16.406 -1.381 -15.938 1 98.75 108 PRO B CA 1
ATOM 3623 C C . PRO B 1 108 ? -16.641 0.09 -15.602 1 98.75 108 PRO B C 1
ATOM 3625 O O . PRO B 1 108 ? -16.5 0.5 -14.453 1 98.75 108 PRO B O 1
ATOM 3628 N N . HIS B 1 109 ? -17.047 0.902 -16.547 1 98.75 109 HIS B N 1
ATOM 3629 C CA . HIS B 1 109 ? -17.188 2.332 -16.297 1 98.75 109 HIS B CA 1
ATOM 3630 C C . HIS B 1 109 ? -18.281 2.604 -15.266 1 98.75 109 HIS B C 1
ATOM 3632 O O . HIS B 1 109 ? -18.281 3.65 -14.617 1 98.75 109 HIS B O 1
ATOM 3638 N N . GLN B 1 110 ? -19.203 1.657 -15.062 1 98.88 110 GLN B N 1
ATOM 3639 C CA . GLN B 1 110 ? -20.328 1.823 -14.156 1 98.88 110 GLN B CA 1
ATOM 3640 C C . GLN B 1 110 ? -19.906 1.626 -12.703 1 98.88 110 GLN B C 1
ATOM 3642 O O . GLN B 1 110 ? -20.703 1.847 -11.789 1 98.88 110 GLN B O 1
ATOM 3647 N N . LEU B 1 111 ? -18.625 1.263 -12.461 1 98.88 111 LEU B N 1
ATOM 3648 C CA . LEU B 1 111 ? -18.109 1.129 -11.102 1 98.88 111 LEU B CA 1
ATOM 3649 C C . LEU B 1 111 ? -17.812 2.496 -10.492 1 98.88 111 LEU B C 1
ATOM 3651 O O . LEU B 1 111 ? -17.609 2.609 -9.281 1 98.88 111 LEU B O 1
ATOM 3655 N N . LYS B 1 112 ? -17.766 3.592 -11.336 1 98.75 112 LYS B N 1
ATOM 3656 C CA . LYS B 1 112 ? -17.453 4.922 -10.828 1 98.75 112 LYS B CA 1
ATOM 3657 C C . LYS B 1 112 ? -18.391 5.328 -9.703 1 98.75 112 LYS B C 1
ATOM 3659 O O . LYS B 1 112 ? -19.609 5.258 -9.859 1 98.75 112 LYS B O 1
ATOM 3664 N N . GLY B 1 113 ? -17.812 5.637 -8.602 1 98.5 113 GLY B N 1
ATOM 3665 C CA . GLY B 1 113 ? -18.578 6.133 -7.465 1 98.5 113 GLY B CA 1
ATOM 3666 C C . GLY B 1 113 ? -19.203 5.023 -6.641 1 98.5 113 GLY B C 1
ATOM 3667 O O . GLY B 1 113 ? -19.891 5.293 -5.656 1 98.5 113 GLY B O 1
ATOM 3668 N N . LYS B 1 114 ? -18.953 3.76 -7.004 1 98.88 114 LYS B N 1
ATOM 3669 C CA . LYS B 1 114 ? -19.609 2.641 -6.324 1 98.88 114 LYS B CA 1
ATOM 3670 C C . LYS B 1 114 ? -18.781 2.162 -5.137 1 98.88 114 LYS B C 1
ATOM 3672 O O . LYS B 1 114 ? -17.578 2.389 -5.086 1 98.88 114 LYS B O 1
ATOM 3677 N N . ARG B 1 115 ? -19.5 1.582 -4.18 1 98.75 115 ARG B N 1
ATOM 3678 C CA . ARG B 1 115 ? -18.875 1.002 -2.996 1 98.75 115 ARG B CA 1
ATOM 3679 C C . ARG B 1 115 ? -18.375 -0.411 -3.275 1 98.75 115 ARG B C 1
ATOM 3681 O O . ARG B 1 115 ? -19.156 -1.306 -3.582 1 98.75 115 ARG B O 1
ATOM 3688 N N . LEU B 1 116 ? -17.062 -0.661 -3.158 1 98.75 116 LEU B N 1
ATOM 3689 C CA . LEU B 1 116 ? -16.453 -1.96 -3.414 1 98.75 116 LEU B CA 1
ATOM 3690 C C . LEU B 1 116 ? -15.844 -2.537 -2.139 1 98.75 116 LEU B C 1
ATOM 3692 O O . LEU B 1 116 ? -15.25 -1.808 -1.343 1 98.75 116 LEU B O 1
ATOM 3696 N N . ALA B 1 117 ? -15.922 -3.816 -1.989 1 97.69 117 ALA B N 1
ATOM 3697 C CA . ALA B 1 117 ? -15.414 -4.488 -0.793 1 97.69 117 ALA B CA 1
ATOM 3698 C C . ALA B 1 117 ? -13.891 -4.57 -0.816 1 97.69 117 ALA B C 1
ATOM 3700 O O . ALA B 1 117 ? -13.305 -5 -1.812 1 97.69 117 ALA B O 1
ATOM 3701 N N . LEU B 1 118 ? -13.297 -4.152 0.24 1 97.25 118 LEU B N 1
ATOM 3702 C CA . LEU B 1 118 ? -11.867 -4.375 0.443 1 97.25 118 LEU B CA 1
ATOM 3703 C C . LEU B 1 118 ? -11.617 -5.172 1.719 1 97.25 118 LEU B C 1
ATOM 3705 O O . LEU B 1 118 ? -11.75 -4.641 2.824 1 97.25 118 LEU B O 1
ATOM 3709 N N . PRO B 1 119 ? -11.289 -6.473 1.597 1 96 119 PRO B N 1
ATOM 3710 C CA . PRO B 1 119 ? -11.016 -7.27 2.797 1 96 119 PRO B CA 1
ATOM 3711 C C . PRO B 1 119 ? -9.906 -6.676 3.658 1 96 119 PRO B C 1
ATOM 3713 O O . PRO B 1 119 ? -8.914 -6.164 3.127 1 96 119 PRO B O 1
ATOM 3716 N N . ALA B 1 120 ? -10.07 -6.766 4.98 1 95.44 120 ALA B N 1
ATOM 3717 C CA . ALA B 1 120 ? -9.055 -6.309 5.922 1 95.44 120 ALA B CA 1
ATOM 3718 C C . ALA B 1 120 ? -7.809 -7.191 5.863 1 95.44 120 ALA B C 1
ATOM 3720 O O . ALA B 1 120 ? -7.863 -8.312 5.352 1 95.44 120 ALA B O 1
ATOM 3721 N N . PHE B 1 121 ? -6.66 -6.637 6.309 1 94.5 121 PHE B N 1
ATOM 3722 C CA . PHE B 1 121 ? -5.5 -7.496 6.516 1 94.5 121 PHE B CA 1
ATOM 3723 C C . PHE B 1 121 ? -5.816 -8.609 7.508 1 94.5 121 PHE B C 1
ATOM 3725 O O . PHE B 1 121 ? -6.527 -8.383 8.492 1 94.5 121 PHE B O 1
ATOM 3732 N N . VAL B 1 122 ? -5.238 -9.75 7.305 1 91.25 122 VAL B N 1
ATOM 3733 C CA . VAL B 1 122 ? -5.527 -10.883 8.172 1 91.25 122 VAL B CA 1
ATOM 3734 C C . VAL B 1 122 ? -4.629 -10.836 9.406 1 91.25 122 VAL B C 1
ATOM 3736 O O . VAL B 1 122 ? -3.611 -10.141 9.414 1 91.25 122 VAL B O 1
ATOM 3739 N N . ASP B 1 123 ? -5.121 -11.555 10.398 1 88.19 123 ASP B N 1
ATOM 3740 C CA . ASP B 1 123 ? -4.195 -11.898 11.469 1 88.19 123 ASP B CA 1
ATOM 3741 C C . ASP B 1 123 ? -3.314 -13.078 11.078 1 88.19 123 ASP B C 1
ATOM 3743 O O . ASP B 1 123 ? -3.777 -14.008 10.414 1 88.19 123 ASP B O 1
ATOM 3747 N N . HIS B 1 124 ? -2.117 -12.984 11.43 1 88.06 124 HIS B N 1
ATOM 3748 C CA . HIS B 1 124 ? -1.165 -14.031 11.07 1 88.06 124 HIS B CA 1
ATOM 3749 C C . HIS B 1 124 ? -0.111 -14.211 12.156 1 88.06 124 HIS B C 1
ATOM 3751 O O . HIS B 1 124 ? 0.391 -13.227 12.711 1 88.06 124 HIS B O 1
ATOM 3757 N N . PRO B 1 125 ? 0.201 -15.469 12.445 1 86.88 125 PRO B N 1
ATOM 3758 C CA . PRO B 1 125 ? 1.173 -15.703 13.516 1 86.88 125 PRO B CA 1
ATOM 3759 C C . PRO B 1 125 ? 2.572 -15.203 13.164 1 86.88 125 PRO B C 1
ATOM 3761 O O . PRO B 1 125 ? 3.348 -14.844 14.055 1 86.88 125 PRO B O 1
ATOM 3764 N N . ILE B 1 126 ? 2.9 -15.281 11.898 1 90.94 126 ILE B N 1
ATOM 3765 C CA . ILE B 1 126 ? 4.168 -14.711 11.453 1 90.94 126 ILE B CA 1
ATOM 3766 C C . ILE B 1 126 ? 3.965 -13.25 11.055 1 90.94 126 ILE B C 1
ATOM 3768 O O . ILE B 1 126 ? 3.535 -12.953 9.938 1 90.94 126 ILE B O 1
ATOM 3772 N N . LYS B 1 127 ? 4.414 -12.359 11.852 1 89 127 LYS B N 1
ATOM 3773 C CA . LYS B 1 127 ? 4.078 -10.945 11.742 1 89 127 LYS B CA 1
ATOM 3774 C C . LYS B 1 127 ? 4.566 -10.367 10.414 1 89 127 LYS B C 1
ATOM 3776 O O . LYS B 1 127 ? 3.855 -9.602 9.758 1 89 127 LYS B O 1
ATOM 3781 N N . ASP B 1 128 ? 5.723 -10.805 9.984 1 89.81 128 ASP B N 1
ATOM 3782 C CA . ASP B 1 128 ? 6.32 -10.266 8.773 1 89.81 128 ASP B CA 1
ATOM 3783 C C . ASP B 1 128 ? 5.59 -10.766 7.527 1 89.81 128 ASP B C 1
ATOM 3785 O O . ASP B 1 128 ? 5.82 -10.273 6.422 1 89.81 128 ASP B O 1
ATOM 3789 N N . HIS B 1 129 ? 4.633 -11.688 7.688 1 92.56 129 HIS B N 1
ATOM 3790 C CA . HIS B 1 129 ? 3.943 -12.266 6.543 1 92.56 129 HIS B CA 1
ATOM 3791 C C . HIS B 1 129 ? 2.469 -11.875 6.531 1 92.56 129 HIS B C 1
ATOM 3793 O O . HIS B 1 129 ? 1.709 -12.328 5.672 1 92.56 129 HIS B O 1
ATOM 3799 N N . VAL B 1 130 ? 2.111 -11 7.441 1 92.94 130 VAL B N 1
ATOM 3800 C CA . VAL B 1 130 ? 0.714 -10.586 7.523 1 92.94 130 VAL B CA 1
ATOM 3801 C C . VAL B 1 130 ? 0.265 -10.008 6.184 1 92.94 130 VAL B C 1
ATOM 3803 O O . VAL B 1 130 ? -0.734 -10.453 5.613 1 92.94 130 VAL B O 1
ATOM 3806 N N . ARG B 1 131 ? 0.994 -9.109 5.617 1 94.88 131 ARG B N 1
ATOM 3807 C CA . ARG B 1 131 ? 0.571 -8.398 4.41 1 94.88 131 ARG B CA 1
ATOM 3808 C C . ARG B 1 131 ? 0.601 -9.32 3.197 1 94.88 131 ARG B C 1
ATOM 3810 O O . ARG B 1 131 ? -0.373 -9.398 2.445 1 94.88 131 ARG B O 1
ATOM 3817 N N . GLY B 1 132 ? 1.65 -10.055 3.113 1 93.25 132 GLY B N 1
ATOM 3818 C CA . GLY B 1 132 ? 1.768 -10.977 1.992 1 93.25 132 GLY B CA 1
ATOM 3819 C C . GLY B 1 132 ? 0.763 -12.109 2.043 1 93.25 132 GLY B C 1
ATOM 3820 O O . GLY B 1 132 ? 0.426 -12.695 1.011 1 93.25 132 GLY B O 1
ATOM 3821 N N . SER B 1 133 ? 0.236 -12.406 3.246 1 92.38 133 SER B N 1
ATOM 3822 C CA . SER B 1 133 ? -0.708 -13.5 3.43 1 92.38 133 SER B CA 1
ATOM 3823 C C . SER B 1 133 ? -2.148 -13.008 3.361 1 92.38 133 SER B C 1
ATOM 3825 O O . SER B 1 133 ? -3.088 -13.797 3.477 1 92.38 133 SER B O 1
ATOM 3827 N N . SER B 1 134 ? -2.293 -11.734 3.229 1 93.94 134 SER B N 1
ATOM 3828 C CA . SER B 1 134 ? -3.637 -11.188 3.082 1 93.94 134 SER B CA 1
ATOM 3829 C C . SER B 1 134 ? -4.125 -11.297 1.641 1 93.94 134 SER B C 1
ATOM 3831 O O . SER B 1 134 ? -4.348 -10.281 0.978 1 93.94 134 SER B O 1
ATOM 3833 N N . 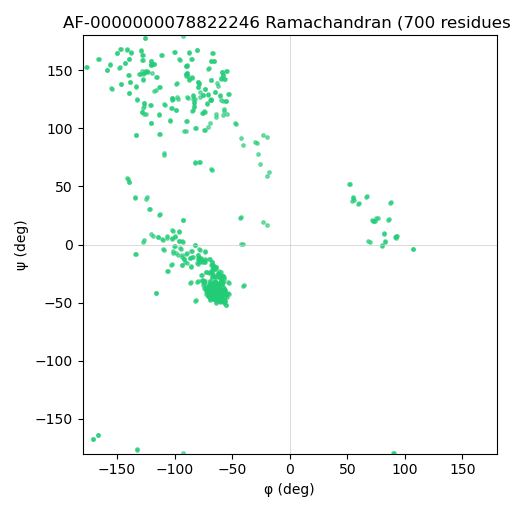ILE B 1 135 ? -4.402 -12.516 1.239 1 93.19 135 ILE B N 1
ATOM 3834 C CA . ILE B 1 135 ? -4.652 -12.914 -0.141 1 93.19 135 ILE B CA 1
ATOM 3835 C C . ILE B 1 135 ? -5.926 -12.25 -0.652 1 93.19 135 ILE B C 1
ATOM 3837 O O . ILE B 1 135 ? -5.93 -11.648 -1.73 1 93.19 135 ILE B O 1
ATOM 3841 N N . ALA B 1 136 ? -6.992 -12.297 0.151 1 93.81 136 ALA B N 1
ATOM 3842 C CA . ALA B 1 136 ? -8.266 -11.727 -0.279 1 93.81 136 ALA B CA 1
ATOM 3843 C C . ALA B 1 136 ? -8.133 -10.227 -0.559 1 93.81 136 ALA B C 1
ATOM 3845 O O . ALA B 1 136 ? -8.68 -9.727 -1.541 1 93.81 136 ALA B O 1
ATOM 3846 N N . ARG B 1 137 ? -7.418 -9.539 0.299 1 96.12 137 ARG B N 1
ATOM 3847 C CA . ARG B 1 137 ? -7.23 -8.102 0.121 1 96.12 137 ARG B CA 1
ATOM 3848 C C . ARG B 1 137 ? -6.449 -7.809 -1.153 1 96.12 137 ARG B C 1
ATOM 3850 O O . ARG B 1 137 ? -6.855 -6.961 -1.954 1 96.12 137 ARG B O 1
ATOM 3857 N N . GLY B 1 138 ? -5.301 -8.523 -1.298 1 97 138 GLY B N 1
ATOM 3858 C CA . GLY B 1 138 ? -4.488 -8.328 -2.488 1 97 138 GLY B CA 1
ATOM 3859 C C . GLY B 1 138 ? -5.238 -8.617 -3.775 1 97 138 GLY B C 1
ATOM 3860 O O . GLY B 1 138 ? -5.168 -7.84 -4.73 1 97 138 GLY B O 1
ATOM 3861 N N . MET B 1 139 ? -6.004 -9.695 -3.773 1 96.69 139 MET B N 1
ATOM 3862 C CA . MET B 1 139 ? -6.758 -10.086 -4.961 1 96.69 139 MET B CA 1
ATOM 3863 C C . MET B 1 139 ? -7.816 -9.039 -5.301 1 96.69 139 MET B C 1
ATOM 3865 O O . MET B 1 139 ? -7.961 -8.648 -6.461 1 96.69 139 MET B O 1
ATOM 3869 N N . SER B 1 140 ? -8.492 -8.625 -4.27 1 97 140 SER B N 1
ATOM 3870 C CA . SER B 1 140 ? -9.57 -7.672 -4.504 1 97 140 SER B CA 1
ATOM 3871 C C . SER B 1 140 ? -9.039 -6.352 -5.059 1 97 140 SER B C 1
ATOM 3873 O O . SER B 1 140 ? -9.562 -5.832 -6.043 1 97 140 SER B O 1
ATOM 3875 N N . LEU B 1 141 ? -7.988 -5.883 -4.43 1 98.31 141 LEU B N 1
ATOM 3876 C CA . LEU B 1 141 ? -7.43 -4.598 -4.84 1 98.31 141 LEU B CA 1
ATOM 3877 C C . LEU B 1 141 ? -6.93 -4.66 -6.281 1 98.31 141 LEU B C 1
ATOM 3879 O O . LEU B 1 141 ? -7.223 -3.766 -7.078 1 98.31 141 LEU B O 1
ATOM 3883 N N . HIS B 1 142 ? -6.203 -5.703 -6.602 1 98.62 142 HIS B N 1
ATOM 3884 C CA . HIS B 1 142 ? -5.668 -5.809 -7.953 1 98.62 142 HIS B CA 1
ATOM 3885 C C . HIS B 1 142 ? -6.777 -6.082 -8.961 1 98.62 142 HIS B C 1
ATOM 3887 O O . HIS B 1 142 ? -6.707 -5.625 -10.109 1 98.62 142 HIS B O 1
ATOM 3893 N N . GLY B 1 143 ? -7.773 -6.91 -8.547 1 98.5 143 GLY B N 1
ATOM 3894 C CA . GLY B 1 143 ? -8.922 -7.148 -9.414 1 98.5 143 GLY B CA 1
ATOM 3895 C C . GLY B 1 143 ? -9.68 -5.887 -9.758 1 98.5 143 GLY B C 1
ATOM 3896 O O . GLY B 1 143 ? -10.031 -5.664 -10.922 1 98.5 143 GLY B O 1
ATOM 3897 N N . TYR B 1 144 ? -9.969 -5.039 -8.742 1 98.81 144 TYR B N 1
ATOM 3898 C CA . TYR B 1 144 ? -10.633 -3.764 -8.984 1 98.81 144 TYR B CA 1
ATOM 3899 C C . TYR B 1 144 ? -9.797 -2.877 -9.898 1 98.81 144 TYR B C 1
ATOM 3901 O O . TYR B 1 144 ? -10.328 -2.227 -10.805 1 98.81 144 TYR B O 1
ATOM 3909 N N . LYS B 1 145 ? -8.484 -2.822 -9.609 1 98.62 145 LYS B N 1
ATOM 3910 C CA . LYS B 1 145 ? -7.602 -2.006 -10.445 1 98.62 145 LYS B CA 1
ATOM 3911 C C . LYS B 1 145 ? -7.668 -2.438 -11.906 1 98.62 145 LYS B C 1
ATOM 3913 O O . LYS B 1 145 ? -7.695 -1.594 -12.805 1 98.62 145 LYS B O 1
ATOM 3918 N N . GLY B 1 146 ? -7.668 -3.76 -12.156 1 98.44 146 GLY B N 1
ATOM 3919 C CA . GLY B 1 146 ? -7.82 -4.266 -13.516 1 98.44 146 GLY B CA 1
ATOM 3920 C C . GLY B 1 146 ? -9.133 -3.865 -14.156 1 98.44 146 GLY B C 1
ATOM 3921 O O . GLY B 1 146 ? -9.156 -3.373 -15.289 1 98.44 146 GLY B O 1
ATOM 3922 N N . ALA B 1 147 ? -10.195 -4.078 -13.406 1 98.75 147 ALA B N 1
ATOM 3923 C CA . ALA B 1 147 ? -11.523 -3.75 -13.922 1 98.75 147 ALA B CA 1
ATOM 3924 C C . ALA B 1 147 ? -11.633 -2.26 -14.234 1 98.75 147 ALA B C 1
ATOM 3926 O O . ALA B 1 147 ? -12.094 -1.881 -15.312 1 98.75 147 ALA B O 1
ATOM 3927 N N . LEU B 1 148 ? -11.227 -1.426 -13.312 1 98.62 148 LEU B N 1
ATOM 3928 C CA . LEU B 1 148 ? -11.289 0.022 -13.484 1 98.62 148 LEU B CA 1
ATOM 3929 C C . LEU B 1 148 ? -10.398 0.476 -14.633 1 98.62 148 LEU B C 1
ATOM 3931 O O . LEU B 1 148 ? -10.781 1.361 -15.406 1 98.62 148 LEU B O 1
ATOM 3935 N N . GLY B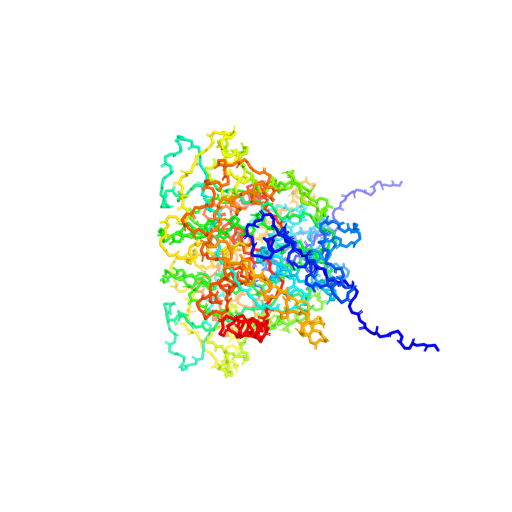 1 149 ? -9.258 -0.159 -14.758 1 97.62 149 GLY B N 1
ATOM 3936 C CA . GLY B 1 149 ? -8.328 0.192 -15.82 1 97.62 149 GLY B CA 1
ATOM 3937 C C . GLY B 1 149 ? -8.922 0.023 -17.203 1 97.62 149 GLY B C 1
ATOM 3938 O O . GLY B 1 149 ? -8.57 0.761 -18.141 1 97.62 149 GLY B O 1
ATOM 3939 N N . ILE B 1 150 ? -9.812 -0.933 -17.344 1 98.12 150 ILE B N 1
ATOM 3940 C CA . ILE B 1 150 ? -10.469 -1.168 -18.625 1 98.12 150 ILE B CA 1
ATOM 3941 C C . ILE B 1 150 ? -11.211 0.094 -19.062 1 98.12 150 ILE B C 1
ATOM 3943 O O . ILE B 1 150 ? -11.25 0.41 -20.266 1 98.12 150 ILE B O 1
ATOM 3947 N N . ALA B 1 151 ? -11.742 0.822 -18.125 1 97.88 151 ALA B N 1
ATOM 3948 C CA . ALA B 1 151 ? -12.555 2.006 -18.422 1 97.88 151 ALA B CA 1
ATOM 3949 C C . ALA B 1 151 ? -11.727 3.281 -18.266 1 97.88 151 ALA B C 1
ATOM 3951 O O . ALA B 1 151 ? -12.281 4.387 -18.25 1 97.88 151 ALA B O 1
ATOM 3952 N N . GLY B 1 152 ? -10.438 3.154 -18.047 1 96 152 GLY B N 1
ATOM 3953 C CA . GLY B 1 152 ? -9.609 4.332 -17.844 1 96 152 GLY B CA 1
ATOM 3954 C C . GLY B 1 152 ? -9.812 4.977 -16.484 1 96 152 GLY B C 1
ATOM 3955 O O . GLY B 1 152 ? -9.555 6.168 -16.312 1 96 152 GLY B O 1
ATOM 3956 N N . LEU B 1 153 ? -10.359 4.211 -15.523 1 97.75 153 LEU B N 1
ATOM 3957 C CA . LEU B 1 153 ? -10.57 4.664 -14.156 1 97.75 153 LEU B CA 1
ATOM 3958 C C . LEU B 1 153 ? -9.477 4.137 -13.234 1 97.75 153 LEU B C 1
ATOM 3960 O O . LEU B 1 153 ? -8.656 3.314 -13.641 1 97.75 153 LEU B O 1
ATOM 3964 N N . THR B 1 154 ? -9.398 4.715 -12.031 1 97.38 154 THR B N 1
ATOM 3965 C CA . THR B 1 154 ? -8.461 4.297 -11 1 97.38 154 THR B CA 1
ATOM 3966 C C . THR B 1 154 ? -9.195 3.979 -9.703 1 97.38 154 THR B C 1
ATOM 3968 O O . THR B 1 154 ? -10.414 4.141 -9.617 1 97.38 154 THR B O 1
ATOM 3971 N N . LEU B 1 155 ? -8.477 3.557 -8.742 1 98.19 155 LEU B N 1
ATOM 3972 C CA . LEU B 1 155 ? -9.055 3.25 -7.438 1 98.19 155 LEU B CA 1
ATOM 3973 C C . LEU B 1 155 ? -9.555 4.516 -6.754 1 98.19 155 LEU B C 1
ATOM 3975 O O . LEU B 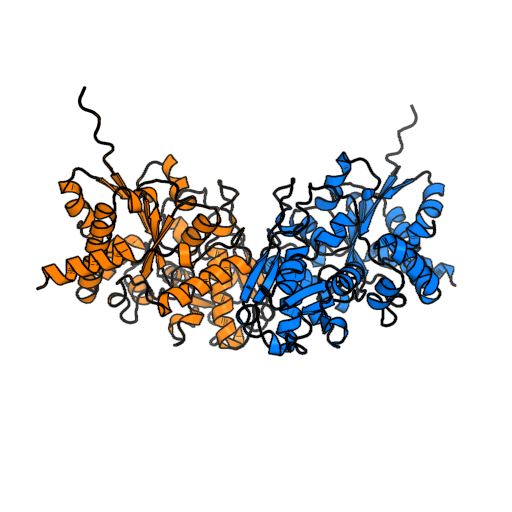1 155 ? -10.32 4.445 -5.789 1 98.19 155 LEU B O 1
ATOM 3979 N N . ASP B 1 156 ? -9.156 5.746 -7.23 1 96.62 156 ASP B N 1
ATOM 3980 C CA . ASP B 1 156 ? -9.641 7.012 -6.688 1 96.62 156 ASP B CA 1
ATOM 3981 C C . ASP B 1 156 ? -11.086 7.273 -7.109 1 96.62 156 ASP B C 1
ATOM 3983 O O . ASP B 1 156 ? -11.75 8.156 -6.562 1 96.62 156 ASP B O 1
ATOM 3987 N N . ASP B 1 157 ? -11.586 6.488 -8.094 1 97.88 157 ASP B N 1
ATOM 3988 C CA . ASP B 1 157 ? -12.891 6.758 -8.688 1 97.88 157 ASP B CA 1
ATOM 3989 C C . ASP B 1 157 ? -13.977 5.91 -8.031 1 97.88 157 ASP B C 1
ATOM 3991 O O . ASP B 1 157 ? -15.133 5.934 -8.469 1 97.88 157 ASP B O 1
ATOM 3995 N N . VAL B 1 158 ? -13.586 5.133 -7.016 1 98.69 158 VAL B N 1
ATOM 3996 C CA . VAL B 1 158 ? -14.547 4.285 -6.32 1 98.69 158 VAL B CA 1
ATOM 3997 C C . VAL B 1 158 ? -14.438 4.508 -4.812 1 98.69 158 VAL B C 1
ATOM 3999 O O . VAL B 1 158 ? -13.555 5.227 -4.348 1 98.69 158 VAL B O 1
ATOM 4002 N N . GLU B 1 159 ? -15.398 4.023 -4.137 1 98.38 159 GLU B N 1
ATOM 4003 C CA . GLU B 1 159 ? -15.359 3.992 -2.678 1 98.38 159 GLU B CA 1
ATOM 4004 C C . GLU B 1 159 ? -15.047 2.588 -2.164 1 98.38 159 GLU B C 1
ATOM 4006 O O . GLU B 1 159 ? -15.906 1.702 -2.217 1 98.38 159 GLU B O 1
ATOM 4011 N N . LEU B 1 160 ? -13.859 2.383 -1.673 1 98.5 160 LEU B N 1
ATOM 4012 C CA . LEU B 1 160 ? -13.523 1.106 -1.051 1 98.5 160 LEU B CA 1
ATOM 4013 C C . LEU B 1 160 ? -14.055 1.042 0.377 1 98.5 160 LEU B C 1
ATOM 4015 O O . LEU B 1 160 ? -13.984 2.027 1.114 1 98.5 160 LEU B O 1
ATOM 4019 N N . VAL B 1 161 ? -14.625 -0.042 0.692 1 97.88 161 VAL B N 1
ATOM 4020 C CA . VAL B 1 161 ? -15.156 -0.274 2.029 1 97.88 161 VAL B CA 1
ATOM 4021 C C . VAL B 1 161 ? -14.492 -1.501 2.648 1 97.88 161 VAL B C 1
ATOM 4023 O O . VAL B 1 161 ? -14.586 -2.605 2.105 1 97.88 161 VAL B O 1
ATOM 4026 N N . GLU B 1 162 ? -13.844 -1.258 3.764 1 97.06 162 GLU B N 1
ATOM 4027 C CA . GLU B 1 162 ? -13.164 -2.375 4.41 1 97.06 162 GLU B CA 1
ATOM 4028 C C . GLU B 1 162 ? -14.164 -3.35 5.023 1 97.06 162 GLU B C 1
ATOM 4030 O O . GLU B 1 162 ? -15.109 -2.936 5.695 1 97.06 162 GLU B O 1
ATOM 4035 N N . VAL B 1 163 ? -14.023 -4.609 4.723 1 95.19 163 VAL B N 1
ATOM 4036 C CA . VAL B 1 163 ? -14.852 -5.668 5.289 1 95.19 163 VAL B CA 1
ATOM 4037 C C . VAL B 1 163 ? -13.969 -6.676 6.027 1 95.19 163 VAL B C 1
ATOM 4039 O O . VAL B 1 163 ? -12.766 -6.758 5.773 1 95.19 163 VAL B O 1
ATOM 4042 N N . ALA B 1 164 ? -14.586 -7.332 6.949 1 88.62 164 ALA B N 1
ATOM 4043 C CA . ALA B 1 164 ? -13.844 -8.297 7.754 1 88.62 164 ALA B CA 1
ATOM 4044 C C . ALA B 1 164 ? -13.25 -9.406 6.883 1 88.62 164 ALA B C 1
ATOM 4046 O O . ALA B 1 164 ? -13.906 -9.883 5.953 1 88.62 164 ALA B O 1
ATOM 4047 N N . ALA B 1 165 ? -11.969 -9.547 7.121 1 73.62 165 ALA B N 1
ATOM 4048 C CA . ALA B 1 165 ? -11.352 -10.68 6.426 1 73.62 165 ALA B CA 1
ATOM 4049 C C . ALA B 1 165 ? -12.055 -11.984 6.781 1 73.62 165 ALA B C 1
ATOM 4051 O O . ALA B 1 165 ? -12.492 -12.172 7.918 1 73.62 165 ALA B O 1
ATOM 4052 N N . ALA B 1 166 ? -12.57 -12.438 5.695 1 57.56 166 ALA B N 1
ATOM 4053 C CA . ALA B 1 166 ? -13.25 -13.703 5.941 1 57.56 166 ALA B CA 1
ATOM 4054 C C . ALA B 1 166 ? -12.273 -14.773 6.418 1 57.56 166 ALA B C 1
ATOM 4056 O O . ALA B 1 166 ? -11.125 -14.805 5.977 1 57.56 166 ALA B O 1
ATOM 4057 N N . GLY B 1 167 ? -12.578 -15.555 7.391 1 52.81 167 GLY B N 1
ATOM 4058 C CA . GLY B 1 167 ? -11.828 -16.703 7.84 1 52.81 167 GLY B CA 1
ATOM 4059 C C . GLY B 1 167 ? -10.758 -16.359 8.859 1 52.81 167 GLY B C 1
ATOM 4060 O O . GLY B 1 167 ? -9.562 -16.375 8.539 1 52.81 167 GLY B O 1
ATOM 4061 N N . GLN B 1 168 ? -10.977 -15.383 9.789 1 48.28 168 GLN B N 1
ATOM 4062 C CA . GLN B 1 168 ? -9.93 -15.32 10.805 1 48.28 168 GLN B CA 1
ATOM 4063 C C . GLN B 1 168 ? -9.141 -16.625 10.859 1 48.28 168 GLN B C 1
ATOM 4065 O O . GLN B 1 168 ? -9.648 -17.641 11.336 1 48.28 168 GLN B O 1
ATOM 4070 N N . GLY B 1 169 ? -8.633 -16.859 9.797 1 42.12 169 GLY B N 1
ATOM 4071 C CA . GLY B 1 169 ? -7.773 -18.016 9.57 1 42.12 169 GLY B CA 1
ATOM 4072 C C . GLY B 1 169 ? -6.793 -18.266 10.695 1 42.12 169 GLY B C 1
ATOM 4073 O O . GLY B 1 169 ? -6.07 -17.344 11.109 1 42.12 169 GLY B O 1
ATOM 4074 N N . ARG B 1 170 ? -7.074 -18.984 11.594 1 44.66 170 ARG B N 1
ATOM 4075 C CA . ARG B 1 170 ? -6.211 -19.531 12.641 1 44.66 170 ARG B CA 1
ATOM 4076 C C . ARG B 1 170 ? -4.879 -20 12.07 1 44.66 170 ARG B C 1
ATOM 4078 O O . ARG B 1 170 ? -4.102 -20.656 12.758 1 44.66 170 ARG B O 1
ATOM 4085 N N . GLY B 1 171 ? -4.496 -19.391 10.852 1 46.12 171 GLY B N 1
ATOM 4086 C CA . GLY B 1 171 ? -3.172 -19.781 10.398 1 46.12 171 GLY B CA 1
ATOM 4087 C C . GLY B 1 171 ? -3.1 -21.234 9.969 1 46.12 171 GLY B C 1
ATOM 4088 O O . GLY B 1 171 ? -2.016 -21.828 9.922 1 46.12 171 GLY B O 1
ATOM 4089 N N . ASP B 1 172 ? -4.082 -21.922 9.969 1 47.22 172 ASP B N 1
ATOM 4090 C CA . ASP B 1 172 ? -3.943 -23.328 9.648 1 47.22 172 ASP B CA 1
ATOM 4091 C C . ASP B 1 172 ? -3.877 -23.562 8.141 1 47.22 172 ASP B C 1
ATOM 4093 O O . ASP B 1 172 ? -4.621 -22.922 7.383 1 47.22 172 ASP B O 1
ATOM 4097 N N . GLY B 1 173 ? -2.727 -23.75 7.566 1 49.66 173 GLY B N 1
ATOM 4098 C CA . GLY B 1 173 ? -2.41 -24.078 6.184 1 49.66 173 GLY B CA 1
ATOM 4099 C C . GLY B 1 173 ? -3.357 -25.109 5.582 1 49.66 173 GLY B C 1
ATOM 4100 O O . GLY B 1 173 ? -3.172 -25.531 4.441 1 49.66 173 GLY B O 1
ATOM 4101 N N . ARG B 1 174 ? -4.301 -25.5 6.438 1 49.38 174 ARG B N 1
ATOM 4102 C CA . ARG B 1 174 ? -5.168 -26.578 5.965 1 49.38 174 ARG B CA 1
ATOM 4103 C C . ARG B 1 174 ? -6.289 -26.031 5.086 1 49.38 174 ARG B C 1
ATOM 4105 O O . ARG B 1 174 ? -6.875 -24.984 5.395 1 49.38 174 ARG B O 1
ATOM 4112 N N . ARG B 1 175 ? -6.383 -26.625 3.803 1 54.5 175 ARG B N 1
ATOM 4113 C CA . ARG B 1 175 ? -7.438 -26.328 2.838 1 54.5 175 ARG B CA 1
ATOM 4114 C C . ARG B 1 175 ? -8.773 -26.906 3.299 1 54.5 175 ARG B C 1
ATOM 4116 O O . ARG B 1 175 ? -8.883 -28.109 3.566 1 54.5 175 ARG B O 1
ATOM 4123 N N . SER B 1 176 ? -9.641 -26.094 3.857 1 53 176 SER B N 1
ATOM 4124 C CA . SER B 1 176 ? -11 -26.547 4.133 1 53 176 SER B CA 1
ATOM 4125 C C . SER B 1 176 ? -12.023 -25.703 3.383 1 53 176 SER B C 1
ATOM 4127 O O . SER B 1 176 ? -11.727 -24.578 2.951 1 53 176 SER B O 1
ATOM 4129 N N . ARG B 1 177 ? -13.062 -26.406 3.045 1 52.94 177 ARG B N 1
ATOM 4130 C CA . ARG B 1 177 ? -14.195 -25.719 2.434 1 52.94 177 ARG B CA 1
ATOM 4131 C C . ARG B 1 177 ? -14.445 -24.375 3.098 1 52.94 177 ARG B C 1
ATOM 4133 O O . ARG B 1 177 ? -14.742 -23.391 2.42 1 52.94 177 ARG B O 1
ATOM 4140 N N . GLU B 1 178 ? -14.211 -24.375 4.316 1 50.5 178 GLU B N 1
ATOM 4141 C CA . GLU B 1 178 ? -14.445 -23.172 5.105 1 50.5 178 GLU B CA 1
ATOM 4142 C C . GLU B 1 178 ? -13.438 -22.078 4.77 1 50.5 178 GLU B C 1
ATOM 4144 O O . GLU B 1 178 ? -13.805 -20.922 4.59 1 50.5 178 GLU B O 1
ATOM 4149 N N . VAL B 1 179 ? -12.273 -22.547 4.574 1 56.69 179 VAL B N 1
ATOM 4150 C CA . VAL B 1 179 ? -11.211 -21.594 4.305 1 56.69 179 VAL B CA 1
ATOM 4151 C C . VAL B 1 179 ? -11.375 -21.016 2.902 1 56.69 179 VAL B C 1
ATOM 4153 O O . VAL B 1 179 ? -11.289 -19.797 2.711 1 56.69 179 VAL B O 1
ATOM 4156 N N . VAL B 1 180 ? -11.68 -21.844 2.02 1 56.88 180 VAL B N 1
ATOM 4157 C CA . VAL B 1 180 ? -11.82 -21.406 0.632 1 56.88 180 VAL B CA 1
ATOM 4158 C C . VAL B 1 180 ? -13.047 -20.5 0.495 1 56.88 180 VAL B C 1
ATOM 4160 O O . VAL B 1 180 ? -13 -19.5 -0.215 1 56.88 180 VAL B O 1
ATOM 4163 N N . GLY B 1 181 ? -14.047 -20.812 1.155 1 59 181 GLY B N 1
ATOM 4164 C CA . GLY B 1 181 ? -15.266 -20.031 1.116 1 59 181 GLY B CA 1
ATOM 4165 C C . GLY B 1 181 ? -15.109 -18.656 1.752 1 59 181 GLY B C 1
ATOM 4166 O O . GLY B 1 181 ? -15.844 -17.719 1.414 1 59 181 GLY B O 1
ATOM 4167 N N . SER B 1 182 ? -14.164 -18.594 2.621 1 59.81 182 SER B N 1
ATOM 4168 C CA . SER B 1 182 ? -14.008 -17.359 3.373 1 59.81 182 SER B CA 1
ATOM 4169 C C . SER B 1 182 ? -13.219 -16.312 2.572 1 59.81 182 SER B C 1
ATOM 4171 O O . SER B 1 182 ? -13.133 -15.156 2.973 1 59.81 182 SER B O 1
ATOM 4173 N N . LEU B 1 183 ? -12.852 -16.734 1.405 1 64.62 183 LEU B N 1
ATOM 4174 C CA . LEU B 1 183 ? -11.992 -15.844 0.636 1 64.62 183 LEU B CA 1
ATOM 4175 C C . LEU B 1 183 ? -12.805 -14.703 0.029 1 64.62 183 LEU B C 1
ATOM 4177 O O . LEU B 1 183 ? -12.242 -13.672 -0.355 1 64.62 183 LEU B O 1
ATOM 4181 N N . TRP B 1 184 ? -14.109 -14.891 0.117 1 80.81 184 TRP B N 1
ATOM 4182 C CA . TRP B 1 184 ? -14.906 -13.875 -0.556 1 80.81 184 TRP B CA 1
ATOM 4183 C C . TRP B 1 184 ? -15.625 -12.992 0.457 1 80.81 184 TRP B C 1
ATOM 4185 O O . TRP B 1 184 ? -16.828 -13.141 0.671 1 80.81 184 TRP B O 1
ATOM 4195 N N . ALA B 1 185 ? -14.836 -12.133 0.948 1 86.19 185 ALA B N 1
ATOM 4196 C CA . ALA B 1 185 ? -15.312 -11.195 1.957 1 86.19 185 ALA B CA 1
ATOM 4197 C C . ALA B 1 185 ? -16.203 -10.125 1.332 1 86.19 185 ALA B C 1
ATOM 4199 O O . ALA B 1 185 ? -15.922 -9.633 0.235 1 86.19 185 ALA B O 1
ATOM 4200 N N . GLY B 1 186 ? -17.328 -9.867 1.958 1 93 186 GLY B N 1
ATOM 4201 C CA . GLY B 1 186 ? -18.172 -8.742 1.558 1 93 186 GLY B CA 1
ATOM 4202 C C . GLY B 1 186 ? -19.438 -9.172 0.846 1 93 186 GLY B C 1
ATOM 4203 O O . GLY B 1 186 ? -20.297 -8.344 0.537 1 93 186 GLY B O 1
ATOM 4204 N N . LEU B 1 187 ? -19.625 -10.508 0.59 1 94.12 187 LEU B N 1
ATOM 4205 C CA . LEU B 1 187 ? -20.781 -10.961 -0.172 1 94.12 187 LEU B CA 1
ATOM 4206 C C . LEU B 1 187 ? -22.078 -10.734 0.612 1 94.12 187 LEU B C 1
ATOM 4208 O O . LEU B 1 187 ? -23.109 -10.383 0.032 1 94.12 187 LEU B O 1
ATOM 4212 N N . ASP B 1 188 ? -22 -10.945 1.939 1 92.5 188 ASP B N 1
ATOM 4213 C CA . ASP B 1 188 ? -23.188 -10.664 2.744 1 92.5 188 ASP B CA 1
ATOM 4214 C C . ASP B 1 188 ? -23.578 -9.188 2.674 1 92.5 188 ASP B C 1
ATOM 4216 O O . ASP B 1 188 ? -24.75 -8.852 2.586 1 92.5 188 ASP B O 1
ATOM 4220 N N . GLU B 1 189 ? -22.578 -8.336 2.783 1 95.62 189 GLU B N 1
ATOM 4221 C CA . GLU B 1 189 ? -22.812 -6.902 2.672 1 95.62 189 GLU B CA 1
ATOM 4222 C C . GLU B 1 189 ? -23.344 -6.535 1.288 1 95.62 189 GLU B C 1
ATOM 4224 O O . GLU B 1 189 ? -24.141 -5.605 1.149 1 95.62 189 GLU B O 1
ATOM 4229 N N . LEU B 1 190 ? -22.906 -7.238 0.246 1 97.75 190 LEU B N 1
ATOM 4230 C CA . LEU B 1 190 ? -23.422 -7.031 -1.104 1 97.75 190 LEU B CA 1
ATOM 4231 C C . LEU B 1 190 ? -24.906 -7.359 -1.18 1 97.75 190 LEU B C 1
ATOM 4233 O O . LEU B 1 190 ? -25.703 -6.559 -1.688 1 97.75 190 LEU B O 1
ATOM 4237 N N . VAL B 1 191 ? -25.25 -8.492 -0.626 1 97.25 191 VAL B N 1
ATOM 4238 C CA . VAL B 1 191 ? -26.641 -8.945 -0.645 1 97.25 191 VAL B CA 1
ATOM 4239 C C . VAL B 1 191 ? -27.516 -7.941 0.103 1 97.25 191 VAL B C 1
ATOM 4241 O O . VAL B 1 191 ? -28.609 -7.613 -0.345 1 97.25 191 VAL B O 1
ATOM 4244 N N . ALA B 1 192 ? -27 -7.441 1.22 1 96.69 192 ALA B N 1
ATOM 4245 C CA . ALA B 1 192 ? -27.75 -6.523 2.074 1 96.69 192 ALA B CA 1
ATOM 4246 C C . ALA B 1 192 ? -27.844 -5.141 1.442 1 96.69 192 ALA B C 1
ATOM 4248 O O . ALA B 1 192 ? -28.609 -4.289 1.907 1 96.69 192 ALA B O 1
ATOM 4249 N N . GLY B 1 193 ? -27.031 -4.867 0.444 1 97.56 193 GLY B N 1
ATOM 4250 C CA . GLY B 1 193 ? -27.078 -3.578 -0.227 1 97.56 193 GLY B CA 1
ATOM 4251 C C . GLY B 1 193 ? -26.109 -2.564 0.361 1 97.56 193 GLY B C 1
ATOM 4252 O O . GLY B 1 193 ? -26.109 -1.401 -0.048 1 97.56 193 GLY B O 1
ATOM 4253 N N . ASN B 1 194 ? -25.281 -3.004 1.264 1 97.31 194 ASN B N 1
ATOM 4254 C CA . ASN B 1 194 ? -24.297 -2.121 1.882 1 97.31 194 ASN B CA 1
ATOM 4255 C C . ASN B 1 194 ? -23.078 -1.927 0.985 1 97.31 194 ASN B C 1
ATOM 4257 O O . ASN B 1 194 ? -22.281 -1.009 1.2 1 97.31 194 ASN B O 1
ATOM 4261 N N . LEU B 1 195 ? -22.922 -2.785 0.007 1 98.25 195 LEU B N 1
ATOM 4262 C CA . LEU B 1 195 ? -21.891 -2.723 -1.03 1 98.25 195 LEU B CA 1
ATOM 4263 C C . LEU B 1 195 ? -22.516 -2.838 -2.418 1 98.25 195 LEU B C 1
ATOM 4265 O O . LEU B 1 195 ? -23.641 -3.324 -2.559 1 98.25 195 LEU B O 1
ATOM 4269 N N . ASP B 1 196 ? -21.766 -2.357 -3.379 1 98.81 196 ASP B N 1
ATOM 4270 C CA . ASP B 1 196 ? -22.266 -2.393 -4.75 1 98.81 196 ASP B CA 1
ATOM 4271 C C . ASP B 1 196 ? -21.562 -3.479 -5.562 1 98.81 196 ASP B C 1
ATOM 4273 O O . ASP B 1 196 ? -22.109 -3.959 -6.562 1 98.81 196 ASP B O 1
ATOM 4277 N N . ALA B 1 197 ? -20.375 -3.859 -5.125 1 98.75 197 ALA B N 1
ATOM 4278 C CA . ALA B 1 197 ? -19.609 -4.812 -5.922 1 98.75 197 ALA B CA 1
ATOM 4279 C C . ALA B 1 197 ? -18.562 -5.531 -5.07 1 98.75 197 ALA B C 1
ATOM 4281 O O . ALA B 1 197 ? -18.062 -4.973 -4.098 1 98.75 197 ALA B O 1
ATOM 4282 N N . VAL B 1 198 ? -18.234 -6.777 -5.43 1 98.12 198 VAL B N 1
ATOM 4283 C CA . VAL B 1 198 ? -17.234 -7.609 -4.77 1 98.12 198 VAL B CA 1
ATOM 4284 C C . VAL B 1 198 ? -16.438 -8.375 -5.812 1 98.12 198 VAL B C 1
ATOM 4286 O O . VAL B 1 198 ? -17 -8.969 -6.73 1 98.12 198 VAL B O 1
ATOM 4289 N N . TYR B 1 199 ? -15.141 -8.32 -5.699 1 97.62 199 TYR B N 1
ATOM 4290 C CA . TYR B 1 199 ? -14.281 -9.141 -6.547 1 97.62 199 TYR B CA 1
ATOM 4291 C C . TYR B 1 199 ? -14.227 -10.578 -6.035 1 97.62 199 TYR B C 1
ATOM 4293 O O . TYR B 1 199 ? -14.125 -10.812 -4.828 1 97.62 199 TYR B O 1
ATOM 4301 N N . VAL B 1 200 ? -14.266 -11.523 -6.988 1 95.19 200 VAL B N 1
ATOM 4302 C CA . VAL B 1 200 ? -14.156 -12.938 -6.645 1 95.19 200 VAL B CA 1
ATOM 4303 C C . VAL B 1 200 ? -13.438 -13.688 -7.762 1 95.19 200 VAL B C 1
ATOM 4305 O O . VAL B 1 200 ? -13.203 -13.133 -8.836 1 95.19 200 VAL B O 1
ATOM 4308 N N . LYS B 1 201 ? -13.078 -14.906 -7.434 1 92.5 201 LYS B N 1
ATOM 4309 C CA . LYS B 1 201 ? -12.562 -15.766 -8.492 1 92.5 201 LYS B CA 1
ATOM 4310 C C . LYS B 1 201 ? -12.734 -17.234 -8.133 1 92.5 201 LYS B C 1
ATOM 4312 O O . LYS B 1 201 ? -12.898 -17.578 -6.961 1 92.5 201 LYS B O 1
ATOM 4317 N N . GLY B 1 202 ? -12.789 -18.094 -9.188 1 89.31 202 GLY B N 1
ATOM 4318 C CA . GLY B 1 202 ? -12.703 -19.531 -9.039 1 89.31 202 GLY B CA 1
ATOM 4319 C C . GLY B 1 202 ? -14.055 -20.188 -8.836 1 89.31 202 GLY B C 1
ATOM 4320 O O . GLY B 1 202 ? -15.086 -19.516 -8.805 1 89.31 202 GLY B O 1
ATOM 4321 N N . ALA B 1 203 ? -14 -21.516 -8.68 1 88.69 203 ALA B N 1
ATOM 4322 C CA . ALA B 1 203 ? -15.203 -22.328 -8.625 1 88.69 203 ALA B CA 1
ATOM 4323 C C . ALA B 1 203 ? -15.984 -22.078 -7.344 1 88.69 203 ALA B C 1
ATOM 4325 O O . ALA B 1 203 ? -17.219 -22.078 -7.352 1 88.69 203 ALA B O 1
ATOM 4326 N N . SER B 1 204 ? -15.273 -21.859 -6.281 1 86.12 204 SER B N 1
ATOM 4327 C CA . SER B 1 204 ? -15.961 -21.609 -5.02 1 86.12 204 SER B CA 1
ATOM 4328 C C . SER B 1 204 ? -16.734 -20.297 -5.066 1 86.12 204 SER B C 1
ATOM 4330 O O . SER B 1 204 ? -17.797 -20.172 -4.438 1 86.12 204 SER B O 1
ATOM 4332 N N . ALA B 1 205 ? -16.266 -19.359 -5.754 1 89.81 205 ALA B N 1
ATOM 4333 C CA . ALA B 1 205 ? -16.953 -18.078 -5.918 1 89.81 205 ALA B CA 1
ATOM 4334 C C . ALA B 1 205 ? -18.234 -18.25 -6.73 1 89.81 205 ALA B C 1
ATOM 4336 O O . ALA B 1 205 ? -19.234 -17.578 -6.469 1 89.81 205 ALA B O 1
ATOM 4337 N N . VAL B 1 206 ? -18.156 -19.109 -7.688 1 91.88 206 VAL B N 1
ATOM 4338 C CA . VAL B 1 206 ? -19.359 -19.422 -8.469 1 91.88 206 VAL B CA 1
ATOM 4339 C C . VAL B 1 206 ? -20.438 -19.969 -7.547 1 91.88 206 VAL B C 1
ATOM 4341 O O . VAL B 1 206 ? -21.594 -19.547 -7.602 1 91.88 206 VAL B O 1
ATOM 4344 N N . GLU B 1 207 ? -19.984 -20.906 -6.715 1 89.12 207 GLU B N 1
ATOM 4345 C CA . GLU B 1 207 ? -20.922 -21.516 -5.777 1 89.12 207 GLU B CA 1
ATOM 4346 C C . GLU B 1 207 ? -21.531 -20.469 -4.848 1 89.12 207 GLU B C 1
ATOM 4348 O O . GLU B 1 207 ? -22.734 -20.469 -4.602 1 89.12 207 GLU B O 1
ATOM 4353 N N . ALA B 1 208 ? -20.719 -19.625 -4.367 1 89.12 208 ALA B N 1
ATOM 4354 C CA . ALA B 1 208 ? -21.188 -18.594 -3.445 1 89.12 208 ALA B CA 1
ATOM 4355 C C . ALA B 1 208 ? -22.156 -17.641 -4.133 1 89.12 208 ALA B C 1
ATOM 4357 O O . ALA B 1 208 ? -23.172 -17.25 -3.545 1 89.12 208 ALA B O 1
ATOM 4358 N N . ALA B 1 209 ? -21.859 -17.281 -5.312 1 93.81 209 ALA B N 1
ATOM 4359 C CA . ALA B 1 209 ? -22.719 -16.375 -6.066 1 93.81 209 ALA B CA 1
ATOM 4360 C C . ALA B 1 209 ? -24.109 -17 -6.27 1 93.81 209 ALA B C 1
ATOM 4362 O O . ALA B 1 209 ? -25.125 -16.328 -6.066 1 93.81 209 ALA B O 1
ATOM 4363 N N . LYS B 1 210 ? -24.109 -18.25 -6.66 1 93.31 210 LYS B N 1
ATOM 4364 C CA . LYS B 1 210 ? -25.375 -18.953 -6.863 1 93.31 210 LYS B CA 1
ATOM 4365 C C . LYS B 1 210 ? -26.172 -19.031 -5.566 1 93.31 210 LYS B C 1
ATOM 4367 O O . LYS B 1 210 ? -27.375 -18.766 -5.555 1 93.31 210 LYS B O 1
ATOM 4372 N N . ARG B 1 211 ? -25.547 -19.375 -4.551 1 91.69 211 ARG B N 1
ATOM 4373 C CA . ARG B 1 211 ? -26.188 -19.547 -3.252 1 91.69 211 ARG B CA 1
ATOM 4374 C C . ARG B 1 211 ? -26.797 -18.25 -2.766 1 91.69 211 ARG B C 1
ATOM 4376 O O . ARG B 1 211 ? -27.891 -18.234 -2.191 1 91.69 211 ARG B O 1
ATOM 4383 N N . LEU B 1 212 ? -26.125 -17.156 -3.041 1 94.25 212 LEU B N 1
ATOM 4384 C CA . LEU B 1 212 ? -26.516 -15.875 -2.453 1 94.25 212 LEU B CA 1
ATOM 4385 C C . LEU B 1 212 ? -27.375 -15.07 -3.424 1 94.25 212 LEU B C 1
ATOM 4387 O O . LEU B 1 212 ? -27.906 -14.016 -3.062 1 94.25 212 LEU B O 1
ATOM 4391 N N . GLY B 1 213 ? -27.469 -15.531 -4.605 1 96.75 213 GLY B N 1
ATOM 4392 C CA . GLY B 1 213 ? -28.312 -14.883 -5.59 1 96.75 213 GLY B CA 1
ATOM 4393 C C . GLY B 1 213 ? -27.703 -13.617 -6.156 1 96.75 213 GLY B C 1
ATOM 4394 O O . GLY B 1 213 ? -28.438 -12.711 -6.578 1 96.75 213 GLY B O 1
ATOM 4395 N N . VAL B 1 214 ? -26.406 -13.516 -6.07 1 97.88 214 VAL B N 1
ATOM 4396 C CA . VAL B 1 214 ? -25.719 -12.391 -6.711 1 97.88 214 VAL B CA 1
ATOM 4397 C C . VAL B 1 214 ? -25.203 -12.82 -8.086 1 97.88 214 VAL B C 1
ATOM 4399 O O . VAL B 1 214 ? -25.109 -14.016 -8.375 1 97.88 214 VAL B O 1
ATOM 4402 N N . VAL B 1 215 ? -24.938 -11.797 -8.977 1 98.44 215 VAL B N 1
ATOM 4403 C CA . VAL B 1 215 ? -24.656 -12.117 -10.367 1 98.44 215 VAL B CA 1
ATOM 4404 C C . VAL B 1 215 ? -23.359 -11.445 -10.805 1 98.44 215 VAL B C 1
ATOM 4406 O O . VAL B 1 215 ? -22.875 -10.531 -10.133 1 98.44 215 VAL B O 1
ATOM 4409 N N . VAL B 1 216 ? -22.828 -11.938 -11.922 1 98.5 216 VAL B N 1
ATOM 4410 C CA . VAL B 1 216 ? -21.625 -11.344 -12.508 1 98.5 216 VAL B CA 1
ATOM 4411 C C . VAL B 1 216 ? -22 -10.016 -13.172 1 98.5 216 VAL B C 1
ATOM 4413 O O . VAL B 1 216 ? -22.797 -9.984 -14.109 1 98.5 216 VAL B O 1
ATOM 4416 N N . GLY B 1 217 ? -21.5 -8.945 -12.664 1 98.81 217 GLY B N 1
ATOM 4417 C CA . GLY B 1 217 ? -21.594 -7.672 -13.359 1 98.81 217 GLY B CA 1
ATOM 4418 C C . GLY B 1 217 ? -20.531 -7.504 -14.422 1 98.81 217 GLY B C 1
ATOM 4419 O O . GLY B 1 217 ? -20.828 -7.105 -15.555 1 98.81 217 GLY B O 1
ATOM 4420 N N . ILE B 1 218 ? -19.297 -7.801 -14.062 1 98.75 218 ILE B N 1
ATOM 4421 C CA . ILE B 1 218 ? -18.156 -7.703 -14.961 1 98.75 218 ILE B CA 1
ATOM 4422 C C . ILE B 1 218 ? -17.391 -9.023 -14.969 1 98.75 218 ILE B C 1
ATOM 4424 O O . ILE B 1 218 ? -16.891 -9.461 -13.93 1 98.75 218 ILE B O 1
ATOM 4428 N N . ASP B 1 219 ? -17.328 -9.68 -16.094 1 98.06 219 ASP B N 1
ATOM 4429 C CA . ASP B 1 219 ? -16.516 -10.867 -16.328 1 98.06 219 ASP B CA 1
ATOM 4430 C C . ASP B 1 219 ? -15.125 -10.5 -16.844 1 98.06 219 ASP B C 1
ATOM 4432 O O . ASP B 1 219 ? -14.93 -10.336 -18.047 1 98.06 219 ASP B O 1
ATOM 4436 N N . LEU B 1 220 ? -14.148 -10.453 -15.977 1 97.62 220 LEU B N 1
ATOM 4437 C CA . LEU B 1 220 ? -12.82 -9.984 -16.359 1 97.62 220 LEU B CA 1
ATOM 4438 C C . LEU B 1 220 ? -12.18 -10.93 -17.375 1 97.62 220 LEU B C 1
ATOM 4440 O O . LEU B 1 220 ? -11.391 -10.492 -18.219 1 97.62 220 LEU B O 1
ATOM 4444 N N . ASP B 1 221 ? -12.562 -12.18 -17.328 1 95.75 221 ASP B N 1
ATOM 4445 C CA . ASP B 1 221 ? -11.984 -13.18 -18.219 1 95.75 221 ASP B CA 1
ATOM 4446 C C . ASP B 1 221 ? -12.406 -12.93 -19.672 1 95.75 221 ASP B C 1
ATOM 4448 O O . ASP B 1 221 ? -11.82 -13.492 -20.594 1 95.75 221 ASP B O 1
ATOM 4452 N N . SER B 1 222 ? -13.422 -12.172 -19.875 1 95.44 222 SER B N 1
ATOM 4453 C CA . SER B 1 222 ? -13.953 -11.961 -21.219 1 95.44 222 SER B CA 1
ATOM 4454 C C . SER B 1 222 ? -13.188 -10.859 -21.953 1 95.44 222 SER B C 1
ATOM 4456 O O . SER B 1 222 ? -13.336 -10.695 -23.156 1 95.44 222 SER B O 1
ATOM 4458 N N . TYR B 1 223 ? -12.375 -10.156 -21.25 1 96.06 223 TYR B N 1
ATOM 4459 C CA . TYR B 1 223 ? -11.625 -9.086 -21.891 1 96.06 223 TYR B CA 1
ATOM 4460 C C . TYR B 1 223 ? -10.328 -9.602 -22.484 1 96.06 223 TYR B C 1
ATOM 4462 O O . TYR B 1 223 ? -9.648 -10.445 -21.891 1 96.06 223 TYR B O 1
ATOM 4470 N N . PRO B 1 224 ? -9.938 -9.109 -23.625 1 94.19 224 PRO B N 1
ATOM 4471 C CA . PRO B 1 224 ? -8.836 -9.727 -24.375 1 94.19 224 PRO B CA 1
ATOM 4472 C C . PRO B 1 224 ? -7.469 -9.414 -23.781 1 94.19 224 PRO B C 1
ATOM 4474 O O . PRO B 1 224 ? -6.535 -10.211 -23.922 1 94.19 224 PRO B O 1
ATOM 4477 N N . ASP B 1 225 ? -7.273 -8.289 -23.156 1 95.44 225 ASP B N 1
ATOM 4478 C CA . ASP B 1 225 ? -5.973 -7.914 -22.609 1 95.44 225 ASP B CA 1
ATOM 4479 C C . ASP B 1 225 ? -5.68 -8.68 -21.328 1 95.44 225 ASP B C 1
ATOM 4481 O O . ASP B 1 225 ? -6.285 -8.406 -20.281 1 95.44 225 ASP B O 1
ATOM 4485 N N . LYS B 1 226 ? -4.688 -9.578 -21.312 1 95.19 226 LYS B N 1
ATOM 4486 C CA . LYS B 1 226 ? -4.34 -10.406 -20.172 1 95.19 226 LYS B CA 1
ATOM 4487 C C . LYS B 1 226 ? -3.908 -9.539 -18.984 1 95.19 226 LYS B C 1
ATOM 4489 O O . LYS B 1 226 ? -4.004 -9.961 -17.828 1 95.19 226 LYS B O 1
ATOM 4494 N N . ARG B 1 227 ? -3.422 -8.344 -19.312 1 96.31 227 ARG B N 1
ATOM 4495 C CA . ARG B 1 227 ? -2.865 -7.484 -18.266 1 96.31 227 ARG B CA 1
ATOM 4496 C C . ARG B 1 227 ? -3.926 -7.113 -17.234 1 96.31 227 ARG B C 1
ATOM 4498 O O . ARG B 1 227 ? -3.605 -6.863 -16.078 1 96.31 227 ARG B O 1
ATOM 4505 N N . VAL B 1 228 ? -5.215 -7.117 -17.594 1 96.88 228 VAL B N 1
ATOM 4506 C CA . VAL B 1 228 ? -6.289 -6.699 -16.688 1 96.88 228 VAL B CA 1
ATOM 4507 C C . VAL B 1 228 ? -6.621 -7.824 -15.719 1 96.88 228 VAL B C 1
ATOM 4509 O O . VAL B 1 228 ? -7.312 -7.609 -14.719 1 96.88 228 VAL B O 1
ATOM 4512 N N . ARG B 1 229 ? -6.062 -9.039 -16.047 1 96.62 229 ARG B N 1
ATOM 4513 C CA . ARG B 1 229 ? -6.398 -10.211 -15.242 1 96.62 229 ARG B CA 1
ATOM 4514 C C . ARG B 1 229 ? -5.203 -10.672 -14.414 1 96.62 229 ARG B C 1
ATOM 4516 O O . ARG B 1 229 ? -5.27 -11.695 -13.734 1 96.62 229 ARG B O 1
ATOM 4523 N N . VAL B 1 230 ? -4.07 -9.922 -14.477 1 98.25 230 VAL B N 1
ATOM 4524 C CA . VAL B 1 230 ? -2.943 -10.242 -13.602 1 98.25 230 VAL B CA 1
ATOM 4525 C C . VAL B 1 230 ? -3.385 -10.18 -12.148 1 98.25 230 VAL B C 1
ATOM 4527 O O . VAL B 1 230 ? -3.967 -9.188 -11.703 1 98.25 230 VAL B O 1
ATOM 4530 N N . ASN B 1 231 ? -3.207 -11.219 -11.453 1 97.81 231 ASN B N 1
ATOM 4531 C CA . ASN B 1 231 ? -3.641 -11.383 -10.07 1 97.81 231 ASN B CA 1
ATOM 4532 C C . ASN B 1 231 ? -2.998 -12.602 -9.414 1 97.81 231 ASN B C 1
ATOM 4534 O O . ASN B 1 231 ? -1.978 -13.102 -9.898 1 97.81 231 ASN B O 1
ATOM 4538 N N . ASN B 1 232 ? -3.479 -13.086 -8.312 1 95.31 232 ASN B N 1
ATOM 4539 C CA . ASN B 1 232 ? -2.902 -14.133 -7.473 1 95.31 232 ASN B CA 1
ATOM 4540 C C . ASN B 1 232 ? -2.705 -15.43 -8.258 1 95.31 232 ASN B C 1
ATOM 4542 O O . ASN B 1 232 ? -1.774 -16.188 -7.98 1 95.31 232 ASN B O 1
ATOM 4546 N N . GLY B 1 233 ? -3.594 -15.695 -9.234 1 92.5 233 GLY B N 1
ATOM 4547 C CA . GLY B 1 233 ? -3.521 -16.953 -9.969 1 92.5 233 GLY B CA 1
ATOM 4548 C C . GLY B 1 233 ? -3.061 -16.781 -11.406 1 92.5 233 GLY B C 1
ATOM 4549 O O . GLY B 1 233 ? -2.941 -17.75 -12.141 1 92.5 233 GLY B O 1
ATOM 4550 N N . THR B 1 234 ? -2.875 -15.562 -11.867 1 94.94 234 THR B N 1
ATOM 4551 C CA . THR B 1 234 ? -2.541 -15.227 -13.25 1 94.94 234 THR B CA 1
ATOM 4552 C C . THR B 1 234 ? -1.394 -14.219 -13.297 1 94.94 234 THR B C 1
ATOM 4554 O O . THR B 1 234 ? -1.617 -13.016 -13.219 1 94.94 234 THR B O 1
ATOM 4557 N N . PRO B 1 235 ? -0.141 -14.711 -13.438 1 96.25 235 PRO B N 1
ATOM 4558 C CA . PRO B 1 235 ? 0.247 -16.109 -13.57 1 96.25 235 PRO B CA 1
ATOM 4559 C C . PRO B 1 235 ? 0.472 -16.797 -12.227 1 96.25 235 PRO B C 1
ATOM 4561 O O . PRO B 1 235 ? 0.581 -16.125 -11.195 1 96.25 235 PRO B O 1
ATOM 4564 N N . ARG B 1 236 ? 0.525 -18.062 -12.242 1 95.75 236 ARG B N 1
ATOM 4565 C CA . ARG B 1 236 ? 0.826 -18.891 -11.07 1 95.75 236 ARG B CA 1
ATOM 4566 C C . ARG B 1 236 ? 2.27 -19.375 -11.102 1 95.75 236 ARG B C 1
ATOM 4568 O O . ARG B 1 236 ? 2.705 -19.984 -12.086 1 95.75 236 ARG B O 1
ATOM 4575 N N . PRO B 1 237 ? 2.979 -19.094 -10.016 1 97.12 237 PRO B N 1
ATOM 4576 C CA . PRO B 1 237 ? 4.398 -19.453 -10.031 1 97.12 237 PRO B CA 1
ATOM 4577 C C . PRO B 1 237 ? 4.648 -20.859 -9.508 1 97.12 237 PRO B C 1
ATOM 4579 O O . PRO B 1 237 ? 3.916 -21.344 -8.641 1 97.12 237 PRO B O 1
ATOM 4582 N N . ILE B 1 238 ? 5.629 -21.484 -10.055 1 97.5 238 ILE B N 1
ATOM 4583 C CA . ILE B 1 238 ? 6.32 -22.609 -9.461 1 97.5 238 ILE B CA 1
ATOM 4584 C C . ILE B 1 238 ? 7.656 -22.156 -8.875 1 97.5 238 ILE B C 1
ATOM 4586 O O . ILE B 1 238 ? 8.508 -21.641 -9.594 1 97.5 238 ILE B O 1
ATOM 4590 N N . THR B 1 239 ? 7.785 -22.312 -7.562 1 98.25 239 THR B N 1
ATOM 4591 C CA . THR B 1 239 ? 9.023 -21.938 -6.887 1 98.25 239 THR B CA 1
ATOM 4592 C C . THR B 1 239 ? 9.656 -23.141 -6.191 1 98.25 239 THR B C 1
ATOM 4594 O O . THR B 1 239 ? 8.977 -24.125 -5.902 1 98.25 239 THR B O 1
ATOM 4597 N N . VAL B 1 240 ? 10.945 -23.062 -6.004 1 98.5 240 VAL B N 1
ATOM 4598 C CA . VAL B 1 240 ? 11.703 -24.125 -5.352 1 98.5 240 VAL B CA 1
ATOM 4599 C C . VAL B 1 240 ? 12.742 -23.531 -4.406 1 98.5 240 VAL B C 1
ATOM 4601 O O . VAL B 1 240 ? 13.297 -22.453 -4.688 1 98.5 240 VAL B O 1
ATOM 4604 N N . HIS B 1 241 ? 12.883 -24.156 -3.285 1 98.25 241 HIS B N 1
ATOM 4605 C CA . HIS B 1 241 ? 13.953 -23.734 -2.389 1 98.25 241 HIS B CA 1
ATOM 4606 C C . HIS B 1 241 ? 15.312 -23.859 -3.059 1 98.25 241 HIS B C 1
ATOM 4608 O O . HIS B 1 241 ? 15.578 -24.859 -3.746 1 98.25 241 HIS B O 1
ATOM 4614 N N . GLU B 1 242 ? 16.188 -22.969 -2.809 1 98.25 242 GLU B N 1
ATOM 4615 C CA . GLU B 1 242 ? 17.5 -22.922 -3.457 1 98.25 242 GLU B CA 1
ATOM 4616 C C . GLU B 1 242 ? 18.344 -24.141 -3.082 1 98.25 242 GLU B C 1
ATOM 4618 O O . GLU B 1 242 ? 19.125 -24.625 -3.896 1 98.25 242 GLU B O 1
ATOM 4623 N N . ASP B 1 243 ? 18.188 -24.609 -1.909 1 97.69 243 ASP B N 1
ATOM 4624 C CA . ASP B 1 243 ? 18.953 -25.781 -1.477 1 97.69 243 ASP B CA 1
ATOM 4625 C C . ASP B 1 243 ? 18.641 -26.984 -2.354 1 97.69 243 ASP B C 1
ATOM 4627 O O . ASP B 1 243 ? 19.547 -27.719 -2.764 1 97.69 243 ASP B O 1
ATOM 4631 N N . LEU B 1 244 ? 17.391 -27.219 -2.564 1 97.81 244 LEU B N 1
ATOM 4632 C CA . LEU B 1 244 ? 16.984 -28.328 -3.426 1 97.81 244 LEU B CA 1
ATOM 4633 C C . LEU B 1 244 ? 17.5 -28.125 -4.852 1 97.81 244 LEU B C 1
ATOM 4635 O O . LEU B 1 244 ? 18.016 -29.047 -5.473 1 97.81 244 LEU B O 1
ATOM 4639 N N . LEU B 1 245 ? 17.359 -26.922 -5.371 1 98.5 245 LEU B N 1
ATOM 4640 C CA . LEU B 1 245 ? 17.75 -26.594 -6.742 1 98.5 245 LEU B CA 1
ATOM 4641 C C . LEU B 1 245 ? 19.25 -26.781 -6.945 1 98.5 245 LEU B C 1
ATOM 4643 O O . LEU B 1 245 ? 19.672 -27.375 -7.941 1 98.5 245 LEU B O 1
ATOM 4647 N N . GLU B 1 246 ? 20.031 -26.344 -5.988 1 98 246 GLU B N 1
ATOM 4648 C CA . GLU B 1 246 ? 21.484 -26.328 -6.172 1 98 246 GLU B CA 1
ATOM 4649 C C . GLU B 1 246 ? 22.109 -27.672 -5.812 1 98 246 GLU B C 1
ATOM 4651 O O . GLU B 1 246 ? 23.094 -28.094 -6.434 1 98 246 GLU B O 1
ATOM 4656 N N . ASN B 1 247 ? 21.562 -28.375 -4.875 1 97.62 247 ASN B N 1
ATOM 4657 C CA . ASN B 1 247 ? 22.203 -29.578 -4.375 1 97.62 247 ASN B CA 1
ATOM 4658 C C . ASN B 1 247 ? 21.547 -30.844 -4.934 1 97.62 247 ASN B C 1
ATOM 4660 O O . ASN B 1 247 ? 22.125 -31.922 -4.879 1 97.62 247 ASN B O 1
ATOM 4664 N N . HIS B 1 248 ? 20.375 -30.703 -5.438 1 97.38 248 HIS B N 1
ATOM 4665 C CA . HIS B 1 248 ? 19.625 -31.828 -5.992 1 97.38 248 HIS B CA 1
ATOM 4666 C C . HIS B 1 248 ? 18.906 -31.438 -7.273 1 97.38 248 HIS B C 1
ATOM 4668 O O . HIS B 1 248 ? 17.703 -31.656 -7.398 1 97.38 248 HIS B O 1
ATOM 4674 N N . PHE B 1 249 ? 19.641 -30.906 -8.188 1 98.19 249 PHE B N 1
ATOM 4675 C CA . PHE B 1 249 ? 19.109 -30.375 -9.438 1 98.19 249 PHE B CA 1
ATOM 4676 C C . PHE B 1 249 ? 18.328 -31.438 -10.195 1 98.19 249 PHE B C 1
ATOM 4678 O O . PHE B 1 249 ? 17.266 -31.141 -10.766 1 98.19 249 PHE B O 1
ATOM 4685 N N . ASP B 1 250 ? 18.812 -32.625 -10.172 1 97.5 250 ASP B N 1
ATOM 4686 C CA . ASP B 1 250 ? 18.188 -33.719 -10.891 1 97.5 250 ASP B CA 1
ATOM 4687 C C . ASP B 1 250 ? 16.781 -33.969 -10.383 1 97.5 250 ASP B C 1
ATOM 4689 O O . ASP B 1 250 ? 15.875 -34.312 -11.156 1 97.5 250 ASP B O 1
ATOM 4693 N N . LEU B 1 251 ? 16.562 -33.812 -9.062 1 97.88 251 LEU B N 1
ATOM 4694 C CA . LEU B 1 251 ? 15.234 -34.031 -8.484 1 97.88 251 LEU B CA 1
ATOM 4695 C C . LEU B 1 251 ? 14.258 -32.969 -8.961 1 97.88 251 LEU B C 1
ATOM 4697 O O . LEU B 1 251 ? 13.094 -33.25 -9.234 1 97.88 251 LEU B O 1
ATOM 4701 N N . VAL B 1 252 ? 14.734 -31.734 -9.07 1 98.5 252 VAL B N 1
ATOM 4702 C CA . VAL B 1 252 ? 13.898 -30.641 -9.523 1 98.5 252 VAL B CA 1
ATOM 4703 C C . VAL B 1 252 ? 13.516 -30.844 -10.984 1 98.5 252 VAL B C 1
ATOM 4705 O O . VAL B 1 252 ? 12.359 -30.656 -11.367 1 98.5 252 VAL B O 1
ATOM 4708 N N . VAL B 1 253 ? 14.469 -31.281 -11.797 1 98.62 253 VAL B N 1
ATOM 4709 C CA . VAL B 1 253 ? 14.227 -31.531 -13.219 1 98.62 253 VAL B CA 1
ATOM 4710 C C . VAL B 1 253 ? 13.188 -32.656 -13.375 1 98.62 253 VAL B C 1
ATOM 4712 O O . VAL B 1 253 ? 12.258 -32.531 -14.172 1 98.62 253 VAL B O 1
ATOM 4715 N N . ARG B 1 254 ? 13.359 -33.688 -12.625 1 98.12 254 ARG B N 1
ATOM 4716 C CA . ARG B 1 254 ? 12.438 -34.812 -12.68 1 98.12 254 ARG B CA 1
ATOM 4717 C C . ARG B 1 254 ? 11.031 -34.375 -12.258 1 98.12 254 ARG B C 1
ATOM 4719 O O . ARG B 1 254 ? 10.039 -34.844 -12.828 1 98.12 254 ARG B O 1
ATOM 4726 N N . PHE B 1 255 ? 10.969 -33.594 -11.227 1 97.81 255 PHE B N 1
ATOM 4727 C CA . PHE B 1 255 ? 9.688 -33.062 -10.797 1 97.81 255 PHE B CA 1
ATOM 4728 C C . PHE B 1 255 ? 9.023 -32.281 -11.922 1 97.81 255 PHE B C 1
ATOM 4730 O O . PHE B 1 255 ? 7.852 -32.5 -12.227 1 97.81 255 PHE B O 1
ATOM 4737 N N . LEU B 1 256 ? 9.781 -31.375 -12.609 1 98.38 256 LEU B N 1
ATOM 4738 C CA . LEU B 1 256 ? 9.25 -30.562 -13.695 1 98.38 256 LEU B CA 1
ATOM 4739 C C . LEU B 1 256 ? 8.914 -31.422 -14.906 1 98.38 256 LEU B C 1
ATOM 4741 O O . LEU B 1 256 ? 7.965 -31.125 -15.641 1 98.38 256 LEU B O 1
ATOM 4745 N N . TYR B 1 257 ? 9.719 -32.438 -15.109 1 98.25 257 TYR B N 1
ATOM 4746 C CA . TYR B 1 257 ? 9.43 -33.375 -16.188 1 98.25 257 TYR B CA 1
ATOM 4747 C C . TYR B 1 257 ? 8.031 -33.969 -16.031 1 98.25 257 TYR B C 1
ATOM 4749 O O . TYR B 1 257 ? 7.254 -34 -16.984 1 98.25 257 TYR B O 1
ATOM 4757 N N . GLN B 1 258 ? 7.73 -34.438 -14.812 1 97.69 258 GLN B N 1
ATOM 4758 C CA . GLN B 1 258 ? 6.41 -35 -14.562 1 97.69 258 GLN B CA 1
ATOM 4759 C C . GLN B 1 258 ? 5.32 -33.938 -14.672 1 97.69 258 GLN B C 1
ATOM 4761 O O . GLN B 1 258 ? 4.207 -34.219 -15.109 1 97.69 258 GLN B O 1
ATOM 4766 N N . THR B 1 259 ? 5.621 -32.719 -14.273 1 96.75 259 THR B N 1
ATOM 4767 C CA . THR B 1 259 ? 4.695 -31.594 -14.391 1 96.75 259 THR B CA 1
ATOM 4768 C C . THR B 1 259 ? 4.379 -31.312 -15.852 1 96.75 259 THR B C 1
ATOM 4770 O O . THR B 1 259 ? 3.219 -31.125 -16.219 1 96.75 259 THR B O 1
ATOM 4773 N N . LEU B 1 260 ? 5.391 -31.344 -16.703 1 97.94 260 LEU B N 1
ATOM 4774 C CA . LEU B 1 260 ? 5.215 -31.125 -18.125 1 97.94 260 LEU B CA 1
ATOM 4775 C C . LEU B 1 260 ? 4.395 -32.25 -18.766 1 97.94 260 LEU B C 1
ATOM 4777 O O . LEU B 1 260 ? 3.527 -31.984 -19.594 1 97.94 260 LEU B O 1
ATOM 4781 N N . ARG B 1 261 ? 4.668 -33.438 -18.344 1 97.44 261 ARG B N 1
ATOM 4782 C CA . ARG B 1 261 ? 3.891 -34.594 -18.828 1 97.44 261 ARG B CA 1
ATOM 4783 C C . ARG B 1 261 ? 2.42 -34.438 -18.453 1 97.44 261 ARG B C 1
ATOM 4785 O O . ARG B 1 261 ? 1.535 -34.75 -19.25 1 97.44 261 ARG B O 1
ATOM 4792 N N . ALA B 1 262 ? 2.217 -34 -17.266 1 96.44 262 ALA B N 1
ATOM 4793 C CA . ALA B 1 262 ? 0.848 -33.812 -16.797 1 96.44 262 ALA B CA 1
ATOM 4794 C C . ALA B 1 262 ? 0.137 -32.719 -17.594 1 96.44 262 ALA B C 1
ATOM 4796 O O . ALA B 1 262 ? -1.055 -32.844 -17.891 1 96.44 262 ALA B O 1
ATOM 4797 N N . ALA B 1 263 ? 0.84 -31.656 -17.891 1 96.62 263 ALA B N 1
ATOM 4798 C CA . ALA B 1 263 ? 0.269 -30.609 -18.734 1 96.62 263 ALA B CA 1
ATOM 4799 C C . ALA B 1 263 ? -0.13 -31.141 -20.094 1 96.62 263 ALA B C 1
ATOM 4801 O O . ALA B 1 263 ? -1.188 -30.797 -20.625 1 96.62 263 ALA B O 1
ATOM 4802 N N . ASP B 1 264 ? 0.692 -31.969 -20.625 1 96.25 264 ASP B N 1
ATOM 4803 C CA . ASP B 1 264 ? 0.387 -32.594 -21.906 1 96.25 264 ASP B CA 1
ATOM 4804 C C . ASP B 1 264 ? -0.814 -33.531 -21.797 1 96.25 264 ASP B C 1
ATOM 4806 O O . ASP B 1 264 ? -1.685 -33.531 -22.672 1 96.25 264 ASP B O 1
ATOM 4810 N N . TRP B 1 265 ? -0.821 -34.344 -20.766 1 96.75 265 TRP B N 1
ATOM 4811 C CA . TRP B 1 265 ? -1.95 -35.219 -20.5 1 96.75 265 TRP B CA 1
ATOM 4812 C C . TRP B 1 265 ? -3.256 -34.438 -20.453 1 96.75 265 TRP B C 1
ATOM 4814 O O . TRP B 1 265 ? -4.273 -34.875 -20.984 1 96.75 265 TRP B O 1
ATOM 4824 N N . ALA B 1 266 ? -3.264 -33.312 -19.828 1 96.12 266 ALA B N 1
ATOM 4825 C CA . ALA B 1 266 ? -4.449 -32.469 -19.641 1 96.12 266 ALA B CA 1
ATOM 4826 C C . ALA B 1 266 ? -5.023 -32.031 -20.984 1 96.12 266 ALA B C 1
ATOM 4828 O O . ALA B 1 266 ? -6.242 -31.922 -21.141 1 96.12 266 ALA B O 1
ATOM 4829 N N . LYS B 1 267 ? -4.188 -31.812 -21.953 1 96.06 267 LYS B N 1
ATOM 4830 C CA . LYS B 1 267 ? -4.621 -31.328 -23.266 1 96.06 267 LYS B CA 1
ATOM 4831 C C . LYS B 1 267 ? -5.602 -32.312 -23.922 1 96.06 267 LYS B C 1
ATOM 4833 O O . LYS B 1 267 ? -6.453 -31.906 -24.703 1 96.06 267 LYS B O 1
ATOM 4838 N N . HIS B 1 268 ? -5.484 -33.531 -23.469 1 96.19 268 HIS B N 1
ATOM 4839 C CA . HIS B 1 268 ? -6.293 -34.562 -24.141 1 96.19 268 HIS B CA 1
ATOM 4840 C C . HIS B 1 268 ? -7.258 -35.219 -23.172 1 96.19 268 HIS B C 1
ATOM 4842 O O . HIS B 1 268 ? -7.895 -36.219 -23.516 1 96.19 268 HIS B O 1
ATOM 4848 N N . ASN B 1 269 ? -7.367 -34.75 -22.016 1 95.44 269 ASN B N 1
ATOM 4849 C CA . ASN B 1 269 ? -8.18 -35.406 -21 1 95.44 269 ASN B CA 1
ATOM 4850 C C . ASN B 1 269 ? -8.953 -34.406 -20.156 1 95.44 269 ASN B C 1
ATOM 4852 O O . ASN B 1 269 ? -8.852 -34.406 -18.922 1 95.44 269 ASN B O 1
ATOM 4856 N N . LEU B 1 270 ? -9.758 -33.562 -20.828 1 93.38 270 LEU B N 1
ATOM 4857 C CA . LEU B 1 270 ? -10.516 -32.5 -20.156 1 93.38 270 LEU B CA 1
ATOM 4858 C C . LEU B 1 270 ? -11.398 -33.094 -19.047 1 93.38 270 LEU B C 1
ATOM 4860 O O . LEU B 1 270 ? -11.484 -32.531 -17.953 1 93.38 270 LEU B O 1
ATOM 4864 N N . GLN B 1 271 ? -12.047 -34.188 -19.281 1 92 271 GLN B N 1
ATOM 4865 C CA . GLN B 1 271 ? -12.922 -34.812 -18.297 1 92 271 GLN B CA 1
ATOM 4866 C C . GLN B 1 271 ? -12.141 -35.219 -17.047 1 92 271 GLN B C 1
ATOM 4868 O O . GLN B 1 271 ? -12.609 -35.031 -15.922 1 92 271 GLN B O 1
ATOM 4873 N N . GLY B 1 272 ? -11.016 -35.812 -17.328 1 91.88 272 GLY B N 1
ATOM 4874 C CA . GLY B 1 272 ? -10.156 -36.156 -16.203 1 91.88 272 GLY B CA 1
ATOM 4875 C C . GLY B 1 272 ? -9.703 -34.969 -15.391 1 91.88 272 GLY B C 1
ATOM 4876 O O . GLY B 1 272 ? -9.648 -35.031 -14.164 1 91.88 272 GLY B O 1
ATOM 4877 N N . VAL B 1 273 ? -9.391 -33.844 -16.078 1 92.19 273 VAL B N 1
ATOM 4878 C CA . VAL B 1 273 ? -8.969 -32.625 -15.414 1 92.19 273 VAL B CA 1
ATOM 4879 C C . VAL B 1 273 ? -10.109 -32.094 -14.539 1 92.19 273 VAL B C 1
ATOM 4881 O O . VAL B 1 273 ? -9.898 -31.75 -13.383 1 92.19 273 VAL B O 1
ATOM 4884 N N . HIS B 1 274 ? -11.305 -32.062 -15.031 1 89.75 274 HIS B N 1
ATOM 4885 C CA . HIS B 1 274 ? -12.469 -31.594 -14.281 1 89.75 274 HIS B CA 1
ATOM 4886 C C . HIS B 1 274 ? -12.695 -32.438 -13.031 1 89.75 274 HIS B C 1
ATOM 4888 O O . HIS B 1 274 ? -13.023 -31.906 -11.969 1 89.75 274 HIS B O 1
ATOM 4894 N N . ALA B 1 275 ? -12.523 -33.719 -13.18 1 88.38 275 ALA B N 1
ATOM 4895 C CA . ALA B 1 275 ? -12.711 -34.625 -12.039 1 88.38 275 ALA B CA 1
ATOM 4896 C C . ALA B 1 275 ? -11.703 -34.312 -10.93 1 88.38 275 ALA B C 1
ATOM 4898 O O . ALA B 1 275 ? -12.062 -34.281 -9.75 1 88.38 275 ALA B O 1
ATOM 4899 N N . ILE B 1 276 ? -10.57 -34.062 -11.328 1 86.94 276 ILE B N 1
ATOM 4900 C CA . ILE B 1 276 ? -9.523 -33.75 -10.367 1 86.94 276 ILE B CA 1
ATOM 4901 C C . ILE B 1 276 ? -9.836 -32.406 -9.688 1 86.94 276 ILE B C 1
ATOM 4903 O O . ILE B 1 276 ? -9.695 -32.281 -8.469 1 86.94 276 ILE B O 1
ATOM 4907 N N . LEU B 1 277 ? -10.312 -31.453 -10.461 1 86.62 277 LEU B N 1
ATOM 4908 C CA . LEU B 1 277 ? -10.57 -30.109 -9.953 1 86.62 277 LEU B CA 1
ATOM 4909 C C . LEU B 1 277 ? -11.75 -30.109 -8.992 1 86.62 277 LEU B C 1
ATOM 4911 O O . LEU B 1 277 ? -11.781 -29.328 -8.031 1 86.62 277 LEU B O 1
ATOM 4915 N N . GLN B 1 278 ? -12.719 -30.906 -9.273 1 83.94 278 GLN B N 1
ATOM 4916 C CA . GLN B 1 278 ? -13.859 -31 -8.367 1 83.94 278 GLN B CA 1
ATOM 4917 C C . GLN B 1 278 ? -13.414 -31.391 -6.961 1 83.94 278 GLN B C 1
ATOM 4919 O O . GLN B 1 278 ? -13.883 -30.828 -5.977 1 83.94 278 GLN B O 1
ATOM 4924 N N . ASP B 1 279 ? -12.508 -32.219 -6.961 1 77 279 ASP B N 1
ATOM 4925 C CA . ASP B 1 279 ? -11.992 -32.688 -5.68 1 77 279 ASP B CA 1
ATOM 4926 C C . ASP B 1 279 ? -11.148 -31.609 -5 1 77 279 ASP B C 1
ATOM 4928 O O . ASP B 1 279 ? -11.227 -31.438 -3.783 1 77 279 ASP B O 1
ATOM 4932 N N . GLU B 1 280 ? -10.438 -30.875 -5.742 1 74.44 280 GLU B N 1
ATOM 4933 C CA . GLU B 1 280 ? -9.477 -29.906 -5.219 1 74.44 280 GLU B CA 1
ATOM 4934 C C . GLU B 1 280 ? -10.172 -28.625 -4.785 1 74.44 280 GLU B C 1
ATOM 4936 O O . GLU B 1 280 ? -9.734 -27.969 -3.834 1 74.44 280 GLU B O 1
ATOM 4941 N N . THR B 1 281 ? -11.242 -28.188 -5.391 1 73.62 281 THR B N 1
ATOM 4942 C CA . THR B 1 281 ? -11.844 -26.875 -5.176 1 73.62 281 THR B CA 1
ATOM 4943 C C . THR B 1 281 ? -13.062 -26.969 -4.266 1 73.62 281 THR B C 1
ATOM 4945 O O . THR B 1 281 ? -13.633 -25.953 -3.871 1 73.62 281 THR B O 1
ATOM 4948 N N . PHE B 1 282 ? -13.461 -28.094 -3.91 1 72.31 282 PHE B N 1
ATOM 4949 C CA . PHE B 1 282 ? -14.664 -28.328 -3.123 1 72.31 282 PHE B CA 1
ATOM 4950 C C . PHE B 1 282 ? -15.875 -27.688 -3.783 1 72.31 282 PHE B C 1
ATOM 4952 O O . PHE B 1 282 ? -16.672 -27.016 -3.117 1 72.31 282 PHE B O 1
ATOM 4959 N N . ALA B 1 283 ? -15.914 -27.734 -5.09 1 80.69 283 ALA B N 1
ATOM 4960 C CA . ALA B 1 283 ? -17.016 -27.188 -5.871 1 80.69 283 ALA B CA 1
ATOM 4961 C C . ALA B 1 283 ? -17.641 -28.25 -6.773 1 80.69 283 ALA B C 1
ATOM 4963 O O . ALA B 1 283 ? -16.969 -29.219 -7.156 1 80.69 283 ALA B O 1
ATOM 4964 N N . GLY B 1 284 ? -18.891 -28.109 -6.988 1 83.62 284 GLY B N 1
ATOM 4965 C CA . GLY B 1 284 ? -19.578 -29.047 -7.859 1 83.62 284 GLY B CA 1
ATOM 4966 C C . GLY B 1 284 ? -19.141 -28.953 -9.305 1 83.62 284 GLY B C 1
ATOM 4967 O O . GLY B 1 284 ? -18.453 -28 -9.695 1 83.62 284 GLY B O 1
ATOM 4968 N N . ALA B 1 285 ? -19.516 -29.984 -10 1 87.5 285 ALA B N 1
ATOM 4969 C CA . ALA B 1 285 ? -19.109 -30.125 -11.391 1 87.5 285 ALA B CA 1
ATOM 4970 C C . ALA B 1 285 ? -19.5 -28.891 -12.211 1 87.5 285 ALA B C 1
ATOM 4972 O O . ALA B 1 285 ? -18.703 -28.406 -13.031 1 87.5 285 ALA B O 1
ATOM 4973 N N . GLU B 1 286 ? -20.656 -28.438 -12.039 1 90.44 286 GLU B N 1
ATOM 4974 C CA . GLU B 1 286 ? -21.141 -27.297 -12.789 1 90.44 286 GLU B CA 1
ATOM 4975 C C . GLU B 1 286 ? -20.312 -26.047 -12.484 1 90.44 286 GLU B C 1
ATOM 4977 O O . GLU B 1 286 ? -19.969 -25.281 -13.391 1 90.44 286 GLU B O 1
ATOM 4982 N N . SER B 1 287 ? -20 -25.812 -11.266 1 90.06 287 SER B N 1
ATOM 4983 C CA . SER B 1 287 ? -19.219 -24.656 -10.852 1 90.06 287 SER B CA 1
ATOM 4984 C C . SER B 1 287 ? -17.797 -24.734 -11.383 1 90.06 287 SER B C 1
ATOM 4986 O O . SER B 1 287 ? -17.219 -23.719 -11.789 1 90.06 287 SER B O 1
ATOM 4988 N N . VAL B 1 288 ? -17.266 -25.922 -11.367 1 89.94 288 VAL B N 1
ATOM 4989 C CA . VAL B 1 288 ? -15.93 -26.125 -11.93 1 89.94 288 VAL B CA 1
ATOM 4990 C C . VAL B 1 288 ? -15.938 -25.812 -13.422 1 89.94 288 VAL B C 1
ATOM 4992 O O . VAL B 1 288 ? -15.062 -25.094 -13.914 1 89.94 288 VAL B O 1
ATOM 4995 N N . ALA B 1 289 ? -16.969 -26.297 -14.094 1 90.38 289 ALA B N 1
ATOM 4996 C CA . ALA B 1 289 ? -17.062 -26.047 -15.531 1 90.38 289 ALA B CA 1
ATOM 4997 C C . ALA B 1 289 ? -17.266 -24.562 -15.812 1 90.38 289 ALA B C 1
ATOM 4999 O O . ALA B 1 289 ? -16.766 -24.047 -16.812 1 90.38 289 ALA B O 1
ATOM 5000 N N . THR B 1 290 ? -17.938 -23.938 -14.945 1 91.69 290 THR B N 1
ATOM 5001 C CA . THR B 1 290 ? -18.188 -22.5 -15.102 1 91.69 290 THR B CA 1
ATOM 5002 C C . THR B 1 290 ? -16.906 -21.703 -14.867 1 91.69 290 THR B C 1
ATOM 5004 O O . THR B 1 290 ? -16.609 -20.766 -15.602 1 91.69 290 THR B O 1
ATOM 5007 N N . ALA B 1 291 ? -16.172 -22.062 -13.859 1 91.69 291 ALA B N 1
ATOM 5008 C CA . ALA B 1 291 ? -14.977 -21.312 -13.469 1 91.69 291 ALA B CA 1
ATOM 5009 C C . ALA B 1 291 ? -13.828 -21.562 -14.438 1 91.69 291 ALA B C 1
ATOM 5011 O O . ALA B 1 291 ? -13.039 -20.656 -14.719 1 91.69 291 ALA 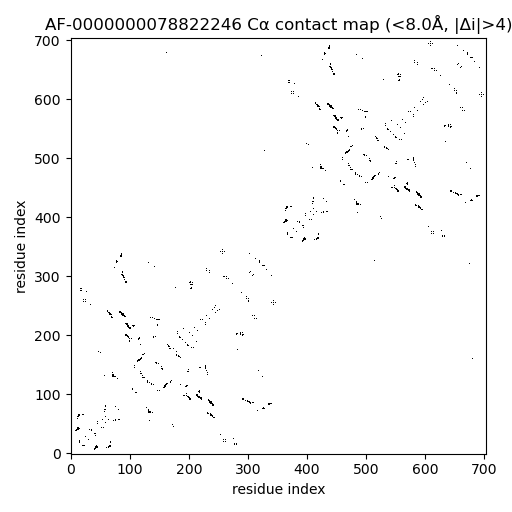B O 1
ATOM 5012 N N . TYR B 1 292 ? -13.758 -22.781 -14.883 1 91.31 292 TYR B N 1
ATOM 5013 C CA . TYR B 1 292 ? -12.641 -23.172 -15.742 1 91.31 292 TYR B CA 1
ATOM 5014 C C . TYR B 1 292 ? -13.125 -23.5 -17.141 1 91.31 292 TYR B C 1
ATOM 5016 O O . TYR B 1 292 ? -13.453 -24.656 -17.438 1 91.31 292 TYR B O 1
ATOM 5024 N N . ARG B 1 293 ? -13.031 -22.469 -17.953 1 87.62 293 ARG B N 1
ATOM 5025 C CA . ARG B 1 293 ? -13.555 -22.516 -19.312 1 87.62 293 ARG B CA 1
ATOM 5026 C C . ARG B 1 293 ? -12.523 -21.984 -20.312 1 87.62 293 ARG B C 1
ATOM 5028 O O . ARG B 1 293 ? -11.344 -21.844 -19.984 1 87.62 293 ARG B O 1
ATOM 5035 N N . ASN B 1 294 ? -12.82 -21.891 -21.516 1 82.31 294 ASN B N 1
ATOM 5036 C CA . ASN B 1 294 ? -11.984 -21.297 -22.562 1 82.31 294 ASN B CA 1
ATOM 5037 C C . ASN B 1 294 ? -10.727 -22.125 -22.797 1 82.31 294 ASN B C 1
ATOM 5039 O O . ASN B 1 294 ? -9.617 -21.594 -22.844 1 82.31 294 ASN B O 1
ATOM 5043 N N . ASP B 1 295 ? -10.852 -23.422 -22.812 1 88.94 295 ASP B N 1
ATOM 5044 C CA . ASP B 1 295 ? -9.773 -24.344 -23.125 1 88.94 295 ASP B CA 1
ATOM 5045 C C . ASP B 1 295 ? -8.602 -24.188 -22.172 1 88.94 295 ASP B C 1
ATOM 5047 O O . ASP B 1 295 ? -7.441 -24.25 -22.578 1 88.94 295 ASP B O 1
ATOM 5051 N N . PHE B 1 296 ? -8.938 -23.875 -20.875 1 89.5 296 PHE B N 1
ATOM 5052 C CA . PHE B 1 296 ? -7.918 -23.656 -19.859 1 89.5 296 PHE B CA 1
ATOM 5053 C C . PHE B 1 296 ? -6.941 -24.812 -19.797 1 89.5 296 PHE B C 1
ATOM 5055 O O . PHE B 1 296 ? -5.754 -24.625 -19.547 1 89.5 296 PHE B O 1
ATOM 5062 N N . HIS B 1 297 ? -7.426 -26.094 -20.078 1 91.38 297 HIS B N 1
ATOM 5063 C CA . HIS B 1 297 ? -6.637 -27.297 -19.922 1 91.38 297 HIS B CA 1
ATOM 5064 C C . HIS B 1 297 ? -5.523 -27.375 -20.953 1 91.38 297 HIS B C 1
ATOM 5066 O O . HIS B 1 297 ? -4.586 -28.172 -20.812 1 91.38 297 HIS B O 1
ATOM 5072 N N . LEU B 1 298 ? -5.59 -26.516 -21.953 1 92.44 298 LEU B N 1
ATOM 5073 C CA . LEU B 1 298 ? -4.566 -26.484 -23 1 92.44 298 LEU B CA 1
ATOM 5074 C C . LEU B 1 298 ? -3.389 -25.609 -22.578 1 92.44 298 LEU B C 1
ATOM 5076 O O . LEU B 1 298 ? -2.334 -25.641 -23.219 1 92.44 298 LEU B O 1
ATOM 5080 N N . ASN B 1 299 ? -3.547 -24.922 -21.391 1 89.25 299 ASN B N 1
ATOM 5081 C CA . ASN B 1 299 ? -2.568 -23.906 -21.031 1 89.25 299 ASN B CA 1
ATOM 5082 C C . ASN B 1 299 ? -1.899 -24.188 -19.703 1 89.25 299 ASN B C 1
ATOM 5084 O O . ASN B 1 299 ? -1.43 -23.281 -19.016 1 89.25 299 ASN B O 1
ATOM 5088 N N . LEU B 1 300 ? -1.761 -25.422 -19.359 1 93.88 300 LEU B N 1
ATOM 5089 C CA . LEU B 1 300 ? -1.239 -25.781 -18.047 1 93.88 300 LEU B CA 1
ATOM 5090 C C . LEU B 1 300 ? 0.28 -25.906 -18.078 1 93.88 300 LEU B C 1
ATOM 5092 O O . LEU B 1 300 ? 0.921 -26.031 -17.031 1 93.88 300 LEU B O 1
ATOM 5096 N N . GLU B 1 301 ? 0.876 -25.828 -19.281 1 95.69 301 GLU B N 1
ATOM 5097 C CA . GLU B 1 301 ? 2.324 -25.969 -19.406 1 95.69 301 GLU B CA 1
ATOM 5098 C C . GLU B 1 301 ? 3.047 -24.766 -18.797 1 95.69 301 GLU B C 1
ATOM 5100 O O . GLU B 1 301 ? 2.77 -23.625 -19.156 1 95.69 301 GLU B O 1
ATOM 5105 N N . PRO B 1 302 ? 3.973 -25.016 -17.828 1 97.06 302 PRO B N 1
ATOM 5106 C CA . PRO B 1 302 ? 4.754 -23.891 -17.312 1 97.06 302 PRO B CA 1
ATOM 5107 C C . PRO B 1 302 ? 5.719 -23.312 -18.328 1 97.06 302 PRO B C 1
ATOM 5109 O O . PRO B 1 302 ? 6.301 -24.047 -19.125 1 97.06 302 PRO B O 1
ATOM 5112 N N . THR B 1 303 ? 5.859 -22.078 -18.328 1 97.19 303 THR B N 1
ATOM 5113 C CA . THR B 1 303 ? 6.805 -21.375 -19.188 1 97.19 303 THR B CA 1
ATOM 5114 C C . THR B 1 303 ? 7.512 -20.266 -18.406 1 97.19 303 THR B C 1
ATOM 5116 O O . THR B 1 303 ? 7.145 -19.953 -17.281 1 97.19 303 THR B O 1
ATOM 5119 N N . LEU B 1 304 ? 8.562 -19.766 -18.938 1 98.56 304 LEU B N 1
ATOM 5120 C CA . LEU B 1 304 ? 9.25 -18.578 -18.453 1 98.56 304 LEU B CA 1
ATOM 5121 C C . LEU B 1 304 ? 9.586 -17.641 -19.609 1 98.56 304 LEU B C 1
ATOM 5123 O O . LEU B 1 304 ? 10.695 -17.094 -19.656 1 98.56 304 LEU B O 1
ATOM 5127 N N . THR B 1 305 ? 8.609 -17.547 -20.516 1 97.94 305 THR B N 1
ATOM 5128 C CA . THR B 1 305 ? 8.789 -16.641 -21.641 1 97.94 305 THR B CA 1
ATOM 5129 C C . THR B 1 305 ? 8.844 -15.188 -21.172 1 97.94 305 THR B C 1
ATOM 5131 O O . THR B 1 305 ? 8.305 -14.859 -20.109 1 97.94 305 THR B O 1
ATOM 5134 N N . PRO B 1 306 ? 9.422 -14.328 -21.969 1 98.12 306 PRO B N 1
ATOM 5135 C CA . PRO B 1 306 ? 9.492 -12.914 -21.594 1 98.12 306 PRO B CA 1
ATOM 5136 C C . PRO B 1 306 ? 8.117 -12.305 -21.344 1 98.12 306 PRO B C 1
ATOM 5138 O O . PRO B 1 306 ? 7.953 -11.508 -20.406 1 98.12 306 PRO B O 1
ATOM 5141 N N . ASP B 1 307 ? 7.129 -12.695 -22.109 1 97.62 307 ASP B N 1
ATOM 5142 C CA . ASP B 1 307 ? 5.781 -12.156 -21.938 1 97.62 307 ASP B CA 1
ATOM 5143 C C . ASP B 1 307 ? 5.188 -12.586 -20.609 1 97.62 307 ASP B C 1
ATOM 5145 O O . ASP B 1 307 ? 4.574 -11.781 -19.906 1 97.62 307 ASP B O 1
ATOM 5149 N N . ARG B 1 308 ? 5.355 -13.867 -20.312 1 98 308 ARG B N 1
ATOM 5150 C CA . ARG B 1 308 ? 4.836 -14.383 -19.047 1 98 308 ARG B CA 1
ATOM 5151 C C . ARG B 1 308 ? 5.543 -13.734 -17.859 1 98 308 ARG B C 1
ATOM 5153 O O . ARG B 1 308 ? 4.906 -13.406 -16.859 1 98 308 ARG B O 1
ATOM 5160 N N . LEU B 1 309 ? 6.805 -13.555 -17.969 1 98.75 309 LEU B N 1
ATOM 5161 C CA . LEU B 1 309 ? 7.594 -12.93 -16.922 1 98.75 309 LEU B CA 1
ATOM 5162 C C . LEU B 1 309 ? 7.184 -11.469 -16.734 1 98.75 309 LEU B C 1
ATOM 5164 O O . LEU B 1 309 ? 7.148 -10.969 -15.609 1 98.75 309 LEU B O 1
ATOM 5168 N N . ALA B 1 310 ? 6.852 -10.805 -17.828 1 98.38 310 ALA B N 1
ATOM 5169 C CA . ALA B 1 310 ? 6.418 -9.414 -17.75 1 98.38 310 ALA B CA 1
ATOM 5170 C C . ALA B 1 310 ? 5.105 -9.297 -16.984 1 98.38 310 ALA B C 1
ATOM 5172 O O . ALA B 1 310 ? 4.926 -8.367 -16.188 1 98.38 310 ALA B O 1
ATOM 5173 N N . LEU B 1 311 ? 4.191 -10.211 -17.219 1 98.5 311 LEU B N 1
ATOM 5174 C CA . LEU B 1 311 ? 2.928 -10.227 -16.484 1 98.5 311 LEU B CA 1
ATOM 5175 C C . LEU B 1 311 ? 3.16 -10.5 -15 1 98.5 311 LEU B C 1
ATOM 5177 O O . LEU B 1 311 ? 2.51 -9.891 -14.148 1 98.5 311 LEU B O 1
ATOM 5181 N N . PHE B 1 312 ? 4.102 -11.383 -14.734 1 98.81 312 PHE B N 1
ATOM 5182 C CA . PHE B 1 312 ? 4.395 -11.719 -13.352 1 98.81 312 PHE B CA 1
ATOM 5183 C C . PHE B 1 312 ? 5.078 -10.555 -12.641 1 98.81 312 PHE B C 1
ATOM 5185 O O . PHE B 1 312 ? 4.844 -10.312 -11.461 1 98.81 312 PHE B O 1
ATOM 5192 N N . ARG B 1 313 ? 5.902 -9.859 -13.352 1 98.69 313 ARG B N 1
ATOM 5193 C CA . ARG B 1 313 ? 6.523 -8.648 -12.828 1 98.69 313 ARG B CA 1
ATOM 5194 C C . ARG B 1 313 ? 5.477 -7.602 -12.469 1 98.69 313 ARG B C 1
ATOM 5196 O O . ARG B 1 313 ? 5.605 -6.902 -11.461 1 98.69 313 ARG B O 1
ATOM 5203 N N . LYS B 1 314 ? 4.477 -7.465 -13.32 1 98.5 314 LYS B N 1
ATOM 5204 C CA . LYS B 1 314 ? 3.369 -6.559 -13.031 1 98.5 314 LYS B CA 1
ATOM 5205 C C . LYS B 1 314 ? 2.732 -6.887 -11.68 1 98.5 314 LYS B C 1
ATOM 5207 O O . LYS B 1 314 ? 2.414 -5.984 -10.906 1 98.5 314 LYS B O 1
ATOM 5212 N N . GLN B 1 315 ? 2.533 -8.172 -11.383 1 98.81 315 GLN B N 1
ATOM 5213 C CA . GLN B 1 315 ? 1.976 -8.602 -10.109 1 98.81 315 GLN B CA 1
ATOM 5214 C C . GLN B 1 315 ? 2.893 -8.227 -8.953 1 98.81 315 GLN B C 1
ATOM 5216 O O . GLN B 1 315 ? 2.434 -7.699 -7.934 1 98.81 315 GLN B O 1
ATOM 5221 N N . LYS B 1 316 ? 4.152 -8.523 -9.102 1 98.81 316 LYS B N 1
ATOM 5222 C CA . LYS B 1 316 ? 5.137 -8.195 -8.07 1 98.81 316 LYS B CA 1
ATOM 5223 C C . LYS B 1 316 ? 5.152 -6.695 -7.785 1 98.81 316 LYS B C 1
ATOM 5225 O O . LYS B 1 316 ? 5.133 -6.281 -6.625 1 98.81 316 LYS B O 1
ATOM 5230 N N . ASP B 1 317 ? 5.176 -5.898 -8.836 1 98.56 317 ASP B N 1
ATOM 5231 C CA . ASP B 1 317 ? 5.227 -4.445 -8.68 1 98.56 317 ASP B CA 1
ATOM 5232 C C . ASP B 1 317 ? 3.961 -3.922 -8.008 1 98.56 317 ASP B C 1
ATOM 5234 O O . ASP B 1 317 ? 4.027 -3.027 -7.16 1 98.56 317 ASP B O 1
ATOM 5238 N N . PHE B 1 318 ? 2.818 -4.445 -8.406 1 98.75 318 PHE B N 1
ATOM 5239 C CA . PHE B 1 318 ? 1.573 -4.082 -7.738 1 98.75 318 PHE B CA 1
ATOM 5240 C C . PHE B 1 318 ? 1.661 -4.344 -6.242 1 98.75 318 PHE B C 1
ATOM 5242 O O . PHE B 1 318 ? 1.358 -3.463 -5.434 1 98.75 318 PHE B O 1
ATOM 5249 N N . MET B 1 319 ? 2.059 -5.551 -5.914 1 98.81 319 MET B N 1
ATOM 5250 C CA . MET B 1 319 ? 2.148 -5.926 -4.504 1 98.81 319 MET B CA 1
ATOM 5251 C C . MET B 1 319 ? 3.08 -4.984 -3.75 1 98.81 319 MET B C 1
ATOM 5253 O O . MET B 1 319 ? 2.801 -4.609 -2.611 1 98.81 319 MET B O 1
ATOM 5257 N N . TRP B 1 320 ? 4.16 -4.637 -4.395 1 98.62 320 TRP B N 1
ATOM 5258 C CA . TRP B 1 320 ? 5.172 -3.779 -3.785 1 98.62 320 TRP B CA 1
ATOM 5259 C C . TRP B 1 320 ? 4.645 -2.359 -3.607 1 98.62 320 TRP B C 1
ATOM 5261 O O . TRP B 1 320 ? 4.695 -1.807 -2.506 1 98.62 320 TRP B O 1
ATOM 5271 N N . VAL B 1 321 ? 3.996 -1.786 -4.59 1 98.25 321 VAL B N 1
ATOM 5272 C CA . VAL B 1 321 ? 3.557 -0.395 -4.598 1 98.25 321 VAL B CA 1
ATOM 5273 C C . VAL B 1 321 ? 2.346 -0.228 -3.682 1 98.25 321 VAL B C 1
ATOM 5275 O O . VAL B 1 321 ? 2.215 0.787 -2.992 1 98.25 321 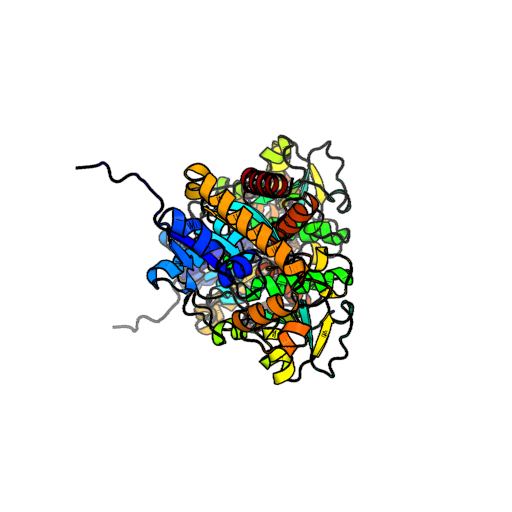VAL B O 1
ATOM 5278 N N . TYR B 1 322 ? 1.506 -1.224 -3.578 1 98.25 322 TYR B N 1
ATOM 5279 C CA . TYR B 1 322 ? 0.28 -1.111 -2.795 1 98.25 322 TYR B CA 1
ATOM 5280 C C . TYR B 1 322 ? 0.474 -1.682 -1.396 1 98.25 322 TYR B C 1
ATOM 5282 O O . TYR B 1 322 ? -0.496 -1.883 -0.661 1 98.25 322 TYR B O 1
ATOM 5290 N N . GLY B 1 323 ? 1.71 -1.952 -1.05 1 97.25 323 GLY B N 1
ATOM 5291 C CA . GLY B 1 323 ? 2.082 -2.137 0.343 1 97.25 323 GLY B CA 1
ATOM 5292 C C . GLY B 1 323 ? 1.865 -3.557 0.835 1 97.25 323 GLY B C 1
ATOM 5293 O O . GLY B 1 323 ? 1.718 -3.787 2.037 1 97.25 323 GLY B O 1
ATOM 5294 N N . LEU B 1 324 ? 1.804 -4.527 -0.05 1 98.19 324 LEU B N 1
ATOM 5295 C CA . LEU B 1 324 ? 1.699 -5.922 0.36 1 98.19 324 LEU B CA 1
ATOM 5296 C C . LEU B 1 324 ? 3.08 -6.523 0.605 1 98.19 324 LEU B C 1
ATOM 5298 O O . LEU B 1 324 ? 3.195 -7.617 1.163 1 98.19 324 LEU B O 1
ATOM 5302 N N . LEU B 1 325 ? 4.148 -5.812 0.201 1 98.06 325 LEU B N 1
ATOM 5303 C CA . LEU B 1 325 ? 5.527 -6.227 0.445 1 98.06 325 LEU B CA 1
ATOM 5304 C C . LEU B 1 325 ? 6.254 -5.207 1.317 1 98.06 325 LEU B C 1
ATOM 5306 O O . LEU B 1 325 ? 5.922 -4.02 1.302 1 98.06 325 LEU B O 1
ATOM 5310 N N . ASP B 1 326 ? 7.281 -5.691 2.008 1 95.69 326 ASP B N 1
ATOM 5311 C CA . ASP B 1 326 ? 8.062 -4.809 2.863 1 95.69 326 ASP B CA 1
ATOM 5312 C C . ASP B 1 326 ? 9.258 -4.227 2.109 1 95.69 326 ASP B C 1
ATOM 5314 O O . ASP B 1 326 ? 9.883 -3.273 2.57 1 95.69 326 ASP B O 1
ATOM 5318 N N . ARG B 1 327 ? 9.508 -4.805 0.968 1 96.62 327 ARG B N 1
ATOM 5319 C CA . ARG B 1 327 ? 10.656 -4.355 0.184 1 96.62 327 ARG B CA 1
ATOM 5320 C C . ARG B 1 327 ? 10.586 -4.895 -1.242 1 96.62 327 ARG B C 1
ATOM 5322 O O . ARG B 1 327 ? 9.891 -5.875 -1.509 1 96.62 327 ARG B O 1
ATOM 5329 N N . ASP B 1 328 ? 11.305 -4.234 -2.068 1 97.56 328 ASP B N 1
ATOM 5330 C CA . ASP B 1 328 ? 11.531 -4.762 -3.41 1 97.56 328 ASP B CA 1
ATOM 5331 C C . ASP B 1 328 ? 12.633 -5.82 -3.4 1 97.56 328 ASP B C 1
ATOM 5333 O O . ASP B 1 328 ? 13.273 -6.055 -2.371 1 97.56 328 ASP B O 1
ATOM 5337 N N . PHE B 1 329 ? 12.758 -6.555 -4.48 1 98.06 329 PHE B N 1
ATOM 5338 C CA . PHE B 1 329 ? 13.836 -7.512 -4.664 1 98.06 329 PHE B CA 1
ATOM 5339 C C . PHE B 1 329 ? 14.18 -7.668 -6.141 1 98.06 329 PHE B C 1
ATOM 5341 O O . PHE B 1 329 ? 13.438 -7.207 -7.008 1 98.06 329 PHE B O 1
ATOM 5348 N N . ASP B 1 330 ? 15.305 -8.25 -6.402 1 98.06 330 ASP B N 1
ATOM 5349 C CA . ASP B 1 330 ? 15.766 -8.453 -7.773 1 98.06 330 ASP B CA 1
ATOM 5350 C C . ASP B 1 330 ? 14.984 -9.57 -8.461 1 98.06 330 ASP B C 1
ATOM 5352 O O . ASP B 1 330 ? 15.336 -10.742 -8.344 1 98.06 330 ASP B O 1
ATOM 5356 N N . PHE B 1 331 ? 14.008 -9.188 -9.242 1 98.62 331 PHE B N 1
ATOM 5357 C CA . PHE B 1 331 ? 13.086 -10.109 -9.891 1 98.62 331 PHE B CA 1
ATOM 5358 C C . PHE B 1 331 ? 13.82 -11.008 -10.875 1 98.62 331 PHE B C 1
ATOM 5360 O O . PHE B 1 331 ? 13.609 -12.227 -10.898 1 98.62 331 PHE B O 1
ATOM 5367 N N . ASP B 1 332 ? 14.695 -10.453 -11.641 1 98.56 332 ASP B N 1
ATOM 5368 C CA . ASP B 1 332 ? 15.391 -11.219 -12.672 1 98.56 332 ASP B CA 1
ATOM 5369 C C . ASP B 1 332 ? 16.328 -12.258 -12.047 1 98.56 332 ASP B C 1
ATOM 5371 O O . ASP B 1 332 ? 16.453 -13.375 -12.562 1 98.56 332 ASP B O 1
ATOM 5375 N N . ALA B 1 333 ? 16.938 -11.914 -10.922 1 98.38 333 ALA B N 1
ATOM 5376 C CA . ALA B 1 333 ? 17.828 -12.844 -10.234 1 98.38 333 ALA B CA 1
ATOM 5377 C C . ALA B 1 333 ? 17.031 -14 -9.609 1 98.38 333 ALA B C 1
ATOM 5379 O O . ALA B 1 333 ? 17.594 -15.062 -9.328 1 98.38 333 ALA B O 1
ATOM 5380 N N . TRP B 1 334 ? 15.758 -13.758 -9.344 1 98.81 334 TRP B N 1
ATOM 5381 C CA . TRP B 1 334 ? 14.891 -14.758 -8.75 1 98.81 334 TRP B CA 1
ATOM 5382 C C . TRP B 1 334 ? 14.539 -15.844 -9.758 1 98.81 334 TRP B C 1
ATOM 5384 O O . TRP B 1 334 ? 14.305 -17 -9.383 1 98.81 334 TRP B O 1
ATOM 5394 N N . VAL B 1 335 ? 14.609 -15.57 -11.078 1 98.88 335 VAL B N 1
ATOM 5395 C CA . VAL B 1 335 ? 14.203 -16.469 -12.148 1 98.88 335 VAL B CA 1
ATOM 5396 C C . VAL B 1 335 ? 15.352 -17.438 -12.461 1 98.88 335 VAL B C 1
ATOM 5398 O O . VAL B 1 335 ? 16.5 -17.016 -12.625 1 98.88 335 VAL B O 1
ATOM 5401 N N . ASP B 1 336 ? 15.086 -18.703 -12.477 1 98.88 336 ASP B N 1
ATOM 5402 C CA . ASP B 1 336 ? 16.047 -19.703 -12.922 1 98.88 336 ASP B CA 1
ATOM 5403 C C . ASP B 1 336 ? 15.445 -20.594 -14.016 1 98.88 336 ASP B C 1
ATOM 5405 O O . ASP B 1 336 ? 14.594 -21.438 -13.742 1 98.88 336 ASP B O 1
ATOM 5409 N N . GLN B 1 337 ? 15.922 -20.516 -15.203 1 98.5 337 GLN B N 1
ATOM 5410 C CA . GLN B 1 337 ? 15.344 -21.172 -16.359 1 98.5 337 GLN B CA 1
ATOM 5411 C C . GLN B 1 337 ? 15.852 -22.609 -16.5 1 98.5 337 GLN B C 1
ATOM 5413 O O . GLN B 1 337 ? 15.266 -23.406 -17.219 1 98.5 337 GLN B O 1
ATOM 5418 N N . ARG B 1 338 ? 16.984 -22.922 -15.852 1 98.62 338 ARG B N 1
ATOM 5419 C CA . ARG B 1 338 ? 17.766 -24.125 -16.109 1 98.62 338 ARG B CA 1
ATOM 5420 C C . ARG B 1 338 ? 16.906 -25.375 -15.914 1 98.62 338 ARG B C 1
ATOM 5422 O O . ARG B 1 338 ? 16.875 -26.25 -16.781 1 98.62 338 ARG B O 1
ATOM 5429 N N . PRO B 1 339 ? 16.172 -25.453 -14.844 1 98.88 339 PRO B N 1
ATOM 5430 C CA . PRO B 1 339 ? 15.492 -26.734 -14.617 1 98.88 339 PRO B CA 1
ATOM 5431 C C . PRO B 1 339 ? 14.367 -26.969 -15.617 1 98.88 339 PRO B C 1
ATOM 5433 O O . PRO B 1 339 ? 14.172 -28.109 -16.078 1 98.88 339 PRO B O 1
ATOM 5436 N N . LEU B 1 340 ? 13.609 -25.984 -15.938 1 98.81 340 LEU B N 1
ATOM 5437 C CA . LEU B 1 340 ? 12.523 -26.141 -16.906 1 98.81 340 LEU B CA 1
ATOM 5438 C C . LEU B 1 340 ? 13.07 -26.469 -18.281 1 98.81 340 LEU B C 1
ATOM 5440 O O . LEU B 1 340 ? 12.508 -27.312 -19 1 98.81 340 LEU B O 1
ATOM 5444 N N . GLN B 1 341 ? 14.172 -25.828 -18.688 1 98.56 341 GLN B N 1
ATOM 5445 C CA . GLN B 1 341 ? 14.805 -26.109 -19.969 1 98.56 341 GLN B CA 1
ATOM 5446 C C . GLN B 1 341 ? 15.305 -27.547 -20.047 1 98.56 341 GLN B C 1
ATOM 5448 O O . GLN B 1 341 ? 15.125 -28.219 -21.062 1 98.56 341 GLN B O 1
ATOM 5453 N N . GLU B 1 342 ? 15.875 -27.953 -18.984 1 98.62 342 GLU B N 1
ATOM 5454 C CA . GLU B 1 342 ? 16.375 -29.328 -18.938 1 98.62 342 GLU B CA 1
ATOM 5455 C C . GLU B 1 342 ? 15.242 -30.328 -18.984 1 98.62 342 GLU B C 1
ATOM 5457 O O . GLU B 1 342 ? 15.336 -31.359 -19.656 1 98.62 342 GLU B O 1
ATOM 5462 N N . ALA B 1 343 ? 14.188 -30.078 -18.25 1 98.56 343 ALA B N 1
ATOM 5463 C CA . ALA B 1 343 ? 13.031 -30.969 -18.266 1 98.56 343 ALA B CA 1
ATOM 5464 C C . ALA B 1 343 ? 12.43 -31.062 -19.656 1 98.56 343 ALA B C 1
ATOM 5466 O O . ALA B 1 343 ? 12.055 -32.156 -20.109 1 98.56 343 ALA B O 1
ATOM 5467 N N . LYS B 1 344 ? 12.336 -29.984 -20.391 1 97.88 344 LYS B N 1
ATOM 5468 C CA . LYS B 1 344 ? 11.805 -29.969 -21.75 1 97.88 344 LYS B CA 1
ATOM 5469 C C . LYS B 1 344 ? 12.703 -30.75 -22.703 1 97.88 344 LYS B C 1
ATOM 5471 O O . LYS B 1 344 ? 12.211 -31.469 -23.578 1 97.88 344 LYS B O 1
ATOM 5476 N N . ARG B 1 345 ? 13.984 -30.578 -22.516 1 97.62 345 ARG B N 1
ATOM 5477 C CA . ARG B 1 345 ? 14.938 -31.312 -23.344 1 97.62 345 ARG B CA 1
ATOM 5478 C C . ARG B 1 345 ? 14.758 -32.812 -23.156 1 97.62 345 ARG B C 1
ATOM 5480 O O . ARG B 1 345 ? 14.773 -33.562 -24.141 1 97.62 345 ARG B O 1
ATOM 5487 N N . GLN B 1 346 ? 14.578 -33.188 -21.906 1 97.25 346 GLN B N 1
ATOM 5488 C CA . GLN B 1 346 ? 14.406 -34.625 -21.625 1 97.25 346 GLN B CA 1
ATOM 5489 C C . GLN B 1 346 ? 13.094 -35.156 -22.203 1 97.25 346 GLN B C 1
ATOM 5491 O O . GLN B 1 346 ? 13.031 -36.281 -22.688 1 97.25 346 GLN B O 1
ATOM 5496 N N . LEU B 1 347 ? 12.07 -34.344 -22.125 1 95.62 347 LEU B N 1
ATOM 5497 C CA . LEU B 1 347 ? 10.773 -34.719 -22.688 1 95.62 347 LEU B CA 1
ATOM 5498 C C . LEU B 1 347 ? 10.852 -34.875 -24.203 1 95.62 347 LEU B C 1
ATOM 5500 O O . LEU B 1 347 ? 10.281 -35.812 -24.75 1 95.62 347 LEU B O 1
ATOM 5504 N N . GLU B 1 348 ? 11.562 -34.031 -24.891 1 93.56 348 GLU B N 1
ATOM 5505 C CA . GLU B 1 348 ? 11.727 -34.062 -26.328 1 93.56 348 GLU B CA 1
ATOM 5506 C C . GLU B 1 348 ? 12.562 -35.281 -26.75 1 93.56 348 GLU B C 1
ATOM 5508 O O . GLU B 1 348 ? 12.32 -35.875 -27.797 1 93.56 348 GLU B O 1
ATOM 5513 N N . ALA B 1 349 ? 13.508 -35.594 -25.953 1 92.69 349 ALA B N 1
ATOM 5514 C CA . ALA B 1 349 ? 14.391 -36.719 -26.266 1 92.69 349 ALA B CA 1
ATOM 5515 C C . ALA B 1 349 ? 13.648 -38.062 -26.141 1 92.69 349 ALA B C 1
ATOM 5517 O O . ALA B 1 349 ? 13.961 -39 -26.859 1 92.69 349 ALA B O 1
ATOM 5518 N N . LYS B 1 350 ? 12.805 -38.094 -25.266 1 87.75 350 LYS B N 1
ATOM 5519 C CA . LYS B 1 350 ? 12.055 -39.312 -25.062 1 87.75 350 LYS B CA 1
ATOM 5520 C C . LYS B 1 350 ? 11.031 -39.531 -26.172 1 87.75 350 LYS B C 1
ATOM 5522 O O . LYS B 1 350 ? 10.711 -40.656 -26.531 1 87.75 350 LYS B O 1
ATOM 5527 N N . VAL B 1 351 ? 10.531 -38.5 -26.688 1 76 351 VAL B N 1
ATOM 5528 C CA . VAL B 1 351 ? 9.555 -38.594 -27.766 1 76 351 VAL B CA 1
ATOM 5529 C C . VAL B 1 351 ? 10.266 -38.844 -29.094 1 76 351 VAL B C 1
ATOM 5531 O O . VAL B 1 351 ? 9.703 -39.438 -30 1 76 351 VAL B O 1
ATOM 5534 N N . ALA B 1 352 ? 11.609 -38.719 -29.312 1 71.62 352 ALA B N 1
ATOM 5535 C CA . ALA B 1 352 ? 12.391 -38.969 -30.531 1 71.62 352 ALA B CA 1
ATOM 5536 C C . ALA B 1 352 ? 12.906 -40.406 -30.547 1 71.62 352 ALA B C 1
ATOM 5538 O O . ALA B 1 352 ? 13.172 -41 -29.484 1 71.62 352 ALA B O 1
#

Nearest PDB structures (foldseek):
  2de2-assembly1_A  TM=7.911E-01  e=2.050E-20  Rhodococcus qingshengii
  2de4-assembly2_B  TM=7.741E-01  e=1.230E-19  Rhodococcus qingshengii
  3ix1-assembly1_A  TM=6.236E-01  e=3.488E-12  Halalkalibacterium halodurans C-125
  4h6d-assembly4_D  TM=6.297E-01  e=9.269E-12  Saccharomyces cerevisiae
  4h6d-assembly3_C  TM=6.054E-01  e=1.091E-11  Saccharomyces cerevisiae

Foldseek 3Di:
DPPPPPDAQEAEEEEALDQALLLLLVVVCNLVVLCVVVNHYYYYLQPDDQVSLCCQALVQPQRYKYWFFLLRVLQNVLVVQQKFFAWKFFFQWFKFKWFAPVLPQQALVSQFAFEEEAEDFADDPPVSRRLSPSQLRQQFQLLNQLRNVVVPHGPVRYHYDYFYQFPSPPSGSHDDPRVLLSSWTCLVVRLVVVGGITIDTHLSVVVVCVVSVIDTRDGSVPDDDLLSVLGRVGMITIMHRPNCCPVPVVSLLSSLLSSQVSLVVLLPCVVSSLVSSCVSNVHDSVSNPVRGDDSSSNGNRIDDDPVSLVSSVSSSVSCVVVPSHPDDDDSVVSHDHVSNVSSVVVNVVVVD/DPPPPPDAQEAEEEEALDQALLLLLVVVCNLVVLCVVVNHYYYYLQPDDQVSLCCQALVQPQRYKYWFFLLRVLQNVLVVQQKFFAWKFFFQWFKFKWFAPVLPQQALVSQFAFEEEAEDFADDPPPSRRLSPSQLRQQFQLLNQLRNVVVPHGPVRYHYDYFYQFPSPPSRSHDDLRVLLSSWTCLVVRLVVVGGITIDTHLSVVVVCVVSVIDTNDGSVPDDDLLSVLGRVGMITIMHRVNCCPVPVVSLLSSLLSSQVSLVVLLPCVVSSLVSSCVSNVHDSVSNPVRGDDSSSNGNRIDDDPVSLVSSVSSSVSCVVVPSHPDDDDSVVSHDHVSNVSSVVVVVVVVD

Radius of gyration: 28.43 Å; Cα contacts (8 Å, |Δi|>4): 1374; chains: 2; bounding box: 60×90×84 Å

Secondary structure (DSSP, 8-state):
---------EEEEEE-SS--HHHHHHHTTHHHHHHHTTT-EEEEGGGS-GGGTTHHHH---TTEEEES-HHHHHHHHHTT--EEEEEEE------EEEE-TTS---SGGGGTT-EEEEEPPPP-SSGGGTTTT-HHHHHHHHHHHHHHHHTT--GGGSEEEEE--SS---S-----HHHHHTT-TTHHHHHHTS-SBEEE-HHHHHHHHHHHT-EEEEEGGGSS-GGGG-BTTBSEEEEEEHHHHHH-HHHHHHHHHHHHHHHHHHHT-HHHHHHHHHHHHT--HHHHHHHS-TTGGGG---B--HHHHHHHHHHHHHHHHTTS-SS---HHHHB--HHHHHHHHHHHHHH-/---------EEEEEE-SS--HHHHHHHTTHHHHHHHTTT-EEEEGGGS-GGGTTHHHH---TTEEEES-HHHHHHHHHTT--EEEEEEE------EEEE-TTS---SGGGGTT-EEEEEPPPP-SSGGGTTTT-HHHHHHHHHHHHHHHHTT--GGGSEEEEEPPSS---S-----HHHHHTT-TTHHHHHHTS-SBEEE-SHHHHHHHHHHT-EEEEEGGGSS-GGGG-BTTBSEEEEEEHHHHHH-HHHHHHHHHHHHHHHHHHHT-HHHHHHHHHHHHT--HHHHHHHS-TTGGGG---B--HHHHHHHHHHHHHHHHTTSSSS---HHHHB--HHHHHHHHHHHHHH-

Sequence (704 aa):
MSELINGVDRIWFTRCPVPTATGIAYKLGWLDEEFAKDGIAVSTLQDGPREYNRHHYDHQLPTLIREGGSLLAIAARAQYAPTRLIGLTWIDEWQAILVRPDSGITEPHQLKGKRLALPAFVDHPIKDHVRGSSIARGMSLHGYKGALGIAGLTLDDVELVEVAAAGQGRGDGRRSREVVGSLWAGLDELVAGNLDAVYVKGASAVEAAKRLGVVVGIDLDSYPDKRVRVNNGTPRPITVHEDLLENHFDLVVRFLYQTLRAADWAKHNLQGVHAILQDETFAGAESVATAYRNDFHLNLEPTLTPDRLALFRKQKDFMWVYGLLDRDFDFDAWVDQRPLQEAKRQLEAKVAMSELINGVDRIWFTRCPVPTATGIAYKLGWLDEEFAKDGIAVSTLQDGPREYNRHHYDHQLPTLIREGGSLLAIAARAQYAPTRLIGLTWIDEWQAILVRPDSGITEPHQLKGKRLALPAFVDHPIKDHVRGSSIARGMSLHGYKGALGIAGLTLDDVELVEVAAAGQGRGDGRRSREVVGSLWAGLDELVAGNLDAVYVKGASAVEAAKRLGVVVGIDLDSYPDKRVRVNNGTPRPITVHEDLLENHFDLVVRFLYQTLRAADWAKHNLQGVHAILQDETFAGAESVATAYRNDFHLNLEPTLTPDRLALFRKQKDFMWVYGLLDRDFDFDAWVDQRPLQEAKRQLEAKVA

Organism: Methylobacillus flagellatus (strain ATCC 51484 / DSM 6875 / VKM B-1610 / KT) (NCBI:txid265072)